Protein AF-A0A913XQV6-F1 (afdb_monomer)

Mean predicted aligned error: 22.99 Å

Organism: Exaiptasia diaphana (NCBI:txid2652724)

Radius of gyration: 39.89 Å; Cα contacts (8 Å, |Δi|>4): 855; chains: 1; bounding box: 101×116×139 Å

pLDDT: mean 71.19, std 24.66, range [22.83, 98.06]

Nearest PDB structures (foldseek):
  3syy-assembly1_A  TM=8.061E-01  e=1.390E-10  Laribacter hongkongensis HLHK9
  3slp-assembly1_B  TM=8.319E-01  e=7.737E-09  Lambdavirus lambda
  3sm4-assembly1_A  TM=7.861E-01  e=2.556E-08  Lambdavirus lambda
  3lyg-assembly1_A-2  TM=5.548E-01  e=1.009E+00  Colwellia psychrerythraea 34H

Solvent-accessible surface area (backbone atoms only — not comparable to full-atom values): 44600 Å² total; per-residue (Å²): 134,91,82,89,90,84,92,84,83,88,89,86,92,85,85,88,80,88,87,87,88,86,89,86,82,88,87,88,88,82,88,87,88,88,82,89,85,88,87,80,89,79,90,82,88,83,87,80,91,74,86,83,74,80,82,78,78,88,74,83,84,82,78,90,78,81,67,69,64,71,59,50,58,61,50,69,43,54,77,54,68,66,84,79,52,52,67,67,54,50,28,48,55,27,46,76,69,70,49,81,50,78,71,55,69,66,61,41,38,71,69,43,44,67,36,32,78,27,66,70,50,36,53,54,46,54,52,55,70,66,62,77,85,83,41,86,32,32,46,59,77,86,79,48,83,58,91,87,48,83,64,39,76,47,74,89,67,54,55,68,36,52,72,68,57,53,51,61,59,47,60,77,43,79,75,63,37,73,60,30,48,56,47,4,54,48,39,47,76,66,29,29,34,64,49,63,30,25,38,73,59,88,70,36,37,39,42,39,32,36,31,40,40,100,69,70,88,75,62,60,44,59,27,37,35,40,23,47,87,47,44,72,60,28,14,31,33,89,52,95,59,13,72,44,20,73,25,30,66,46,45,21,52,51,51,49,34,30,46,28,59,74,70,74,54,82,75,50,31,74,56,79,76,78,36,82,68,66,86,84,45,79,72,79,64,94,76,77,70,82,61,71,89,73,61,63,78,74,71,78,62,71,89,69,78,86,65,80,88,75,89,69,90,80,78,88,79,87,76,82,92,76,84,73,86,80,74,76,82,77,60,85,79,76,55,86,90,61,83,64,64,64,64,48,51,50,52,50,55,58,51,62,69,63,54,52,66,70,55,46,56,49,54,51,37,55,73,67,64,49,55,91,39,70,70,43,45,54,50,50,37,54,48,23,52,51,42,47,54,64,50,69,78,39,100,82,61,77,76,60,74,81,70,34,64,60,67,66,72,48,55,79,76,80,65,92,72,85,84,80,92,81,84,86,84,83,86,87,82,88,78,82,88,81,95,79,83,89,90,76,96,71,81,76,80,74,83,79,65,91,43,56,62,42,66,70,65,65,70,46,48,55,57,51,49,50,57,70,70,27,80,53,99,79,82,60,33,62,39,72,70,75,95,52,57,73,46,79,89,53,34,76,42,52,44,98,42,60,70,91,35,74,67,47,52,58,74,43,47,37,32,49,32,21,90,46,48,28,21,63,70,37,72,66,35,73,67,44,19,52,51,49,46,50,23,36,77,69,52,39,55,52,68,80,76,63,60,74,90,45,71,61,50,57,50,32,67,72,40,46,65,60,41,54,49,50,46,31,66,64,59,66,40,42,64,25,81,40,37,40,25,34,24,80,91,42,82,61,28,22,19,62,52,60,26,31,38,71,65,33,36,32,40,77,44,57,57,48,94,90,50,96,62,42,60,78,59,61,47,40,47,52,54,49,20,48,39,37,31,24,63,27,38,48,34,55,33,30,41,35,37,16,30,25,78,95,75,75,41,67,32,32,30,73,42,70,59,50,67,65,61,50,51,55,53,45,56,49,48,52,27,45,77,69,71,32,60,42,54,90,74,67,88,55,66,92,40,76,39,44,40,52,27,38,68,54,30,51,72,29,55,66,48,78,72,54,42,46,33,56,55,56,45,42,50,50,55,23,70,69,45,54,52,44,46,66,47,133

Foldseek 3Di:
DDDDDDDDDDDDDDDYDDDDDDDDDDDDDDDDDDDDDDDDDDDDDDDDDDDDDDDPDDDDDDDQDDDPVLVVLLVCLAQDPLVPDDLVVLLVNCVLLVHPSDDDSVVSCVVSVVLNVDVPVVVVSSVVSRDDDQAQQADDPVNDDDPPPPWALDPVLQFQAAPVLLCVSLVSDPPCSVVLLVLLVVQLVQQFWAGWTWDDDPQKIKIKTFGHDPPDDPDTWIKIFIDGNSRTRHIATPDPVRRNRRGSNNSNVSVQSNVCSPPVDGRHDDDCVSDDPCPPPPPDPPPPDDDCVPDDPVVVPPVPVPDDPPDDDDDDDDDDDDDDDDDPPPPPPPPVVDDPVVVVVVVVVVVVVVVPPLVVVLVVCVVVVVCPDPVNLVSLLVVLVVLLVVQVVDPPDPPSPVRHDCVSVCVVVDDPDDDDDDDDDDDDDDDDDDDDDPDDDDPDPDDDDQDFLADPVPLLVVQVVQQVVQPDPPQAGEGEDDQFDEDDHDHPFADPDAPPDPVLQLLPQLAAELLLLCLCLQVVHDVSNVLSLVRNLVSHRSCVVPNPPDPQVVQQVVCLVVQQVLVCVFRVFHWAAWGWGAQSRDSSYTYTFRTDTNQETEHEAEDDLPDPDFDFFDALSVLSSRLRNCSRRVHQWYKYWGAYVVVRDIWIWIHGHDVVLVVVSVLLSVLSSVVHQDEQDDPDPVDPLSVQLCVLRYRHRDDNPSSVSSNVVSRVVRVVTGTHGYDD

InterPro domains:
  IPR003034 SAP domain [PF02037] (81-113)
  IPR007527 Zinc finger, SWIM-type [PS50966] (227-258)
  IPR011335 Restriction endonuclease type II-like [SSF52980] (486-668)
  IPR011604 PD-(D/E)XK endonuclease-like domain superfamily [G3DSA:3.90.320.10] (484-683)
  IPR019080 YqaJ viral recombinase [PF09588] (503-636)
  IPR036361 SAP domain superfamily [G3DSA:1.10.720.30] (79-120)
  IPR051703 NF-kappa-B Signaling Regulator [PTHR46609] (421-636)

Secondary structure (DSSP, 8-state):
-------------------------------------------------------------------SHHHHHHHHTSS--TTTS-HHHHHHHHHHTTS---S-HHHHHHHHHHHHS-HHHHHHHHHHHH-----TTB--GGGS--TTS--B--GGGS----HHHHHHHHTT--SSHHHHHHHHHHHHHTT-EEEEEEEEETTEEEEEEEEE-SSSSS-EEEEEEEEETTEEEEEEESSTTGGGS-SHHHHHHHHHHHHHHHH----PPP-SSSS--STTS----TT----GGGS-TTGGGSTTS----------------------GGG-----TTS--HHHHHHHHHHHHTT-HHHHHHHHHHHHTT-TTSHHHHHHHHHHHHHHHHHHHT-TT-SSGGGSS-SHHHHHTTT--S-------------------------PPPP------SS--HHHHHHHHHHHHT---TTS-EEEEPP----PPP-STTEE---TTSHHHHHTTTT-EETTTHHHHTTTT-HHHHHHHHHHHHHT--HHHHS----HHHHHHHHHHHHHHHHHHHHH----EEP-EEE-TT-TTEEE--SEE-SS-EEEE-PPPTT-SS--SS--HHHHHHHHHHHHHH--SEEEEEEEEGGGTEEEEEEEE--HHHHHHHHHHHHHHHTTPPBPS-----SSHHHHHHHHHHBTS---TTTTHHHHHHHHHHTTT--EEEEE-

Structure (mmCIF, N/CA/C/O backbone):
data_AF-A0A913XQV6-F1
#
_entry.id   AF-A0A913XQV6-F1
#
loop_
_atom_site.group_PDB
_atom_site.id
_atom_site.type_symbol
_atom_site.label_atom_id
_atom_site.label_alt_id
_atom_site.label_comp_id
_atom_site.label_asym_id
_atom_site.label_entity_id
_atom_site.label_seq_id
_atom_site.pdbx_PDB_ins_code
_atom_site.Cartn_x
_atom_site.Cartn_y
_atom_site.Cartn_z
_atom_site.occupancy
_atom_site.B_iso_or_equiv
_atom_site.auth_seq_id
_atom_site.auth_comp_id
_atom_site.auth_asym_id
_atom_site.auth_atom_id
_atom_site.pdbx_PDB_model_num
ATOM 1 N N . MET A 1 1 ? -14.347 -70.671 16.940 1.00 35.56 1 MET A N 1
ATOM 2 C CA . MET A 1 1 ? -13.078 -70.341 17.636 1.00 35.56 1 MET A CA 1
ATOM 3 C C . MET A 1 1 ? -13.339 -69.244 18.669 1.00 35.56 1 MET A C 1
ATOM 5 O O . MET A 1 1 ? -14.463 -68.761 18.719 1.00 35.56 1 MET A O 1
ATOM 9 N N . LEU A 1 2 ? -12.367 -68.962 19.543 1.00 31.34 2 LEU A N 1
ATOM 10 C CA . LEU A 1 2 ? -12.550 -68.313 20.856 1.00 31.34 2 LEU A CA 1
ATOM 11 C C . LEU A 1 2 ? -12.875 -66.803 20.840 1.00 31.34 2 LEU A C 1
ATOM 13 O O . LEU A 1 2 ? -12.833 -66.143 19.805 1.00 31.34 2 LEU A O 1
ATOM 17 N N . SER A 1 3 ? -13.206 -66.281 22.027 1.00 25.75 3 SER A N 1
ATOM 18 C CA . SER A 1 3 ? -13.799 -64.960 22.278 1.00 25.75 3 SER A CA 1
ATOM 19 C C . SER A 1 3 ? -13.331 -64.325 23.604 1.00 25.75 3 SER A C 1
ATOM 21 O O . SER A 1 3 ? -13.012 -65.058 24.535 1.00 25.75 3 SER A O 1
ATOM 23 N N . LEU A 1 4 ? -13.491 -62.994 23.723 1.00 30.12 4 LEU A N 1
ATOM 24 C CA . LEU A 1 4 ? -13.492 -62.163 24.957 1.00 30.12 4 LEU A CA 1
ATOM 25 C C . LEU A 1 4 ? -12.125 -61.776 25.618 1.00 30.12 4 LEU A C 1
ATOM 27 O O . LEU A 1 4 ? -11.094 -62.316 25.225 1.00 30.12 4 LEU A O 1
ATOM 31 N N . PRO A 1 5 ? -12.085 -60.742 26.514 1.00 50.31 5 PRO A N 1
ATOM 32 C CA . PRO A 1 5 ? -10.894 -59.890 26.736 1.00 50.31 5 PRO A CA 1
ATOM 33 C C . PRO A 1 5 ? -10.510 -59.609 28.223 1.00 50.31 5 PRO A C 1
ATOM 35 O O . PRO A 1 5 ? -11.161 -60.078 29.149 1.00 50.31 5 PRO A O 1
ATOM 38 N N . PHE A 1 6 ? -9.531 -58.714 28.454 1.00 28.45 6 PHE A N 1
ATOM 39 C CA . PHE A 1 6 ? -9.345 -57.908 29.688 1.00 28.45 6 PHE A CA 1
ATOM 40 C C . PHE A 1 6 ? -8.980 -56.454 29.295 1.00 28.45 6 PHE A C 1
ATOM 42 O O . PHE A 1 6 ? -8.258 -56.287 28.318 1.00 28.45 6 PHE A O 1
ATOM 49 N N . HIS A 1 7 ? -9.406 -55.331 29.899 1.00 31.98 7 HIS A N 1
ATOM 50 C CA . HIS A 1 7 ? -10.213 -54.980 31.092 1.00 31.98 7 HIS A CA 1
ATOM 51 C C . HIS A 1 7 ? -9.504 -54.821 32.467 1.00 31.98 7 HIS A C 1
ATOM 53 O O . HIS A 1 7 ? -9.534 -55.729 33.295 1.00 31.98 7 HIS A O 1
ATOM 59 N N . LYS A 1 8 ? -8.970 -53.611 32.736 1.00 29.83 8 LYS A N 1
ATOM 60 C CA . LYS A 1 8 ? -8.550 -53.021 34.042 1.00 29.83 8 LYS A CA 1
ATOM 61 C C . LYS A 1 8 ? -8.489 -51.474 33.918 1.00 29.83 8 LYS A C 1
ATOM 63 O O . LYS A 1 8 ? -8.316 -51.003 32.799 1.00 29.83 8 LYS A O 1
ATOM 68 N N . SER A 1 9 ? -8.481 -50.620 34.956 1.00 29.14 9 SER A N 1
ATOM 69 C CA . SER A 1 9 ? -9.237 -50.543 36.236 1.00 29.14 9 SER A CA 1
ATOM 70 C C . SER A 1 9 ? -8.829 -49.263 37.016 1.00 29.14 9 SER A C 1
ATOM 72 O O . SER A 1 9 ? -7.633 -49.016 37.155 1.00 29.14 9 SER A O 1
ATOM 74 N N . LEU A 1 10 ? -9.773 -48.483 37.572 1.00 30.53 10 LEU A N 1
ATOM 75 C CA . LEU A 1 10 ? -9.494 -47.412 38.565 1.00 30.53 10 LEU A CA 1
ATOM 76 C C . LEU A 1 10 ? -9.260 -47.990 39.977 1.00 30.53 10 LEU A C 1
ATOM 78 O O . LEU A 1 10 ? -9.697 -49.109 40.251 1.00 30.53 10 LEU A O 1
ATOM 82 N N . PRO A 1 11 ? -8.677 -47.199 40.899 1.00 33.75 11 PRO A N 1
ATOM 83 C CA . PRO A 1 11 ? -9.270 -47.121 42.241 1.00 33.75 11 PRO A CA 1
ATOM 84 C C . PRO A 1 11 ? -9.371 -45.694 42.826 1.00 33.75 11 PRO A C 1
ATOM 86 O O . PRO A 1 11 ? -8.585 -44.800 42.520 1.00 33.75 11 PRO A O 1
ATOM 89 N N . THR A 1 12 ? -10.325 -45.516 43.743 1.00 31.31 12 THR A N 1
ATOM 90 C CA . THR A 1 12 ? -10.515 -44.347 44.627 1.00 31.31 12 THR A CA 1
ATOM 91 C C . THR A 1 12 ? -10.462 -44.804 46.087 1.00 31.31 12 THR A C 1
ATOM 93 O O . THR A 1 12 ? -11.075 -45.830 46.373 1.00 31.31 12 THR A O 1
ATOM 96 N N . PHE A 1 13 ? -9.837 -44.066 47.021 1.00 24.41 13 PHE A N 1
ATOM 97 C CA . PHE A 1 13 ? -9.890 -44.420 48.456 1.00 24.41 13 PHE A CA 1
ATOM 98 C C . PHE A 1 13 ? -9.770 -43.235 49.443 1.00 24.41 13 PHE A C 1
ATOM 100 O O . PHE A 1 13 ? -8.954 -42.341 49.238 1.00 24.41 13 PHE A O 1
ATOM 107 N N . ILE A 1 14 ? -10.608 -43.264 50.495 1.00 29.20 14 ILE A N 1
ATOM 108 C CA . ILE A 1 14 ? -10.882 -42.300 51.600 1.00 29.20 14 ILE A CA 1
ATOM 109 C C . ILE A 1 14 ? -11.641 -43.115 52.702 1.00 29.20 14 ILE A C 1
ATOM 111 O O . ILE A 1 14 ? -12.317 -44.056 52.275 1.00 29.20 14 ILE A O 1
ATOM 115 N N . PRO A 1 15 ? -11.660 -42.826 54.040 1.00 41.12 15 PRO A N 1
ATOM 116 C CA . PRO A 1 15 ? -11.031 -41.763 54.864 1.00 41.12 15 PRO A CA 1
ATOM 117 C C . PRO A 1 15 ? -10.193 -42.267 56.087 1.00 41.12 15 PRO A C 1
ATOM 119 O O . PRO A 1 15 ? -10.144 -43.457 56.371 1.00 41.12 15 PRO A O 1
ATOM 122 N N . GLY A 1 16 ? -9.681 -41.328 56.908 1.00 24.95 16 GLY A N 1
ATOM 123 C CA . GLY A 1 16 ? -9.350 -41.527 58.343 1.00 24.95 16 GLY A CA 1
ATOM 124 C C . GLY A 1 16 ? -7.881 -41.867 58.665 1.00 24.95 16 GLY A C 1
ATOM 125 O O . GLY A 1 16 ? -7.182 -42.403 57.817 1.00 24.95 16 GLY A O 1
ATOM 126 N N . GLY A 1 17 ? -7.336 -41.565 59.855 1.00 24.47 17 GLY A N 1
ATOM 127 C CA . GLY A 1 17 ? -7.876 -40.848 61.028 1.00 24.47 17 GLY A CA 1
ATOM 128 C C . GLY A 1 17 ? -6.817 -40.694 62.150 1.00 24.47 17 GLY A C 1
ATOM 129 O O . GLY A 1 17 ? -5.729 -41.244 62.023 1.00 24.47 17 GLY A O 1
ATOM 130 N N . SER A 1 18 ? -7.149 -39.994 63.251 1.00 27.77 18 SER A N 1
ATOM 131 C CA . SER A 1 18 ? -6.262 -39.592 64.385 1.00 27.77 18 SER A CA 1
ATOM 132 C C . SER A 1 18 ? -5.118 -38.604 64.040 1.00 27.77 18 SER A C 1
ATOM 134 O O . SER A 1 18 ? -4.680 -38.541 62.899 1.00 27.77 18 SER A O 1
ATOM 136 N N . GLY A 1 19 ? -4.605 -37.757 64.947 1.00 25.14 19 GLY A N 1
ATOM 137 C CA . GLY A 1 19 ? -5.116 -37.340 66.266 1.00 25.14 19 GLY A CA 1
ATOM 138 C C . GLY A 1 19 ? -4.048 -37.292 67.372 1.00 25.14 19 GLY A C 1
ATOM 139 O O . GLY A 1 19 ? -3.582 -38.347 67.771 1.00 25.14 19 GLY A O 1
ATOM 140 N N . TYR A 1 20 ? -3.725 -36.099 67.898 1.00 27.86 20 TYR A N 1
ATOM 141 C CA . TYR A 1 20 ? -3.084 -35.874 69.212 1.00 27.86 20 TYR A CA 1
ATOM 142 C C . TYR A 1 20 ? -3.372 -34.448 69.733 1.00 27.86 20 TYR A C 1
ATOM 144 O O . TYR A 1 20 ? -3.804 -33.582 68.970 1.00 27.86 20 TYR A O 1
ATOM 152 N N . GLU A 1 21 ? -3.198 -34.226 71.040 1.00 28.12 21 GLU A N 1
ATOM 153 C CA . GLU A 1 21 ? -3.747 -33.084 71.797 1.00 28.12 21 GLU A CA 1
ATOM 154 C C . GLU A 1 21 ? -2.711 -32.024 72.251 1.00 28.12 21 GLU A C 1
ATOM 156 O O . GLU A 1 21 ? -1.515 -32.145 72.000 1.00 28.12 21 GLU A O 1
ATOM 161 N N . THR A 1 22 ? -3.211 -31.039 73.025 1.00 30.03 22 THR A N 1
ATOM 162 C CA . THR A 1 22 ? -2.571 -29.919 73.767 1.00 30.03 22 THR A CA 1
ATOM 163 C C . THR A 1 22 ? -2.576 -28.543 73.068 1.00 30.03 22 THR A C 1
ATOM 165 O O . THR A 1 22 ? -2.190 -28.412 71.915 1.00 30.03 22 THR A O 1
ATOM 168 N N . GLY A 1 23 ? -2.998 -27.428 73.688 1.00 26.17 23 GLY A N 1
ATOM 169 C CA . GLY A 1 23 ? -3.925 -27.259 74.821 1.00 26.17 23 GLY A CA 1
ATOM 170 C C . GLY A 1 23 ? -3.484 -26.254 75.896 1.00 26.17 23 GLY A C 1
ATOM 171 O O . GLY A 1 23 ? -2.587 -26.572 76.665 1.00 26.17 23 GLY A O 1
ATOM 172 N N . GLN A 1 24 ? -4.176 -25.102 76.023 1.00 27.59 24 GLN A N 1
ATOM 173 C CA . GLN A 1 24 ? -4.467 -24.431 77.314 1.00 27.59 24 GLN A CA 1
ATOM 174 C C . GLN A 1 24 ? -5.389 -23.180 77.221 1.00 27.59 24 GLN A C 1
ATOM 176 O O . GLN A 1 24 ? -5.194 -22.294 76.400 1.00 27.59 24 GLN A O 1
ATOM 181 N N . LYS A 1 25 ? -6.326 -23.101 78.184 1.00 26.80 25 LYS A N 1
ATOM 182 C CA . LYS A 1 25 ? -6.845 -21.910 78.912 1.00 26.80 25 LYS A CA 1
ATOM 183 C C . LYS A 1 25 ? -7.497 -20.718 78.168 1.00 26.80 25 LYS A C 1
ATOM 185 O O . LYS A 1 25 ? -6.872 -19.713 77.858 1.00 26.80 25 LYS A O 1
ATOM 190 N N . PHE A 1 26 ? -8.833 -20.764 78.141 1.00 24.89 26 PHE A N 1
ATOM 191 C CA . PHE A 1 26 ? -9.749 -19.815 78.819 1.00 24.89 26 PHE A CA 1
ATOM 192 C C . PHE A 1 26 ? -9.291 -18.376 79.167 1.00 24.89 26 PHE A C 1
ATOM 194 O O . PHE A 1 26 ? -8.418 -18.186 80.014 1.00 24.89 26 PHE A O 1
ATOM 201 N N . LYS A 1 27 ? -10.163 -17.404 78.841 1.00 26.12 27 LYS A N 1
ATOM 202 C CA . LYS A 1 27 ? -10.923 -16.652 79.873 1.00 26.12 27 LYS A CA 1
ATOM 203 C C . LYS A 1 27 ? -12.254 -16.095 79.334 1.00 26.12 27 LYS A C 1
ATOM 205 O O . LYS A 1 27 ? -12.390 -15.848 78.141 1.00 26.12 27 LYS A O 1
ATOM 210 N N . MET A 1 28 ? -13.247 -15.941 80.216 1.00 25.39 28 MET A N 1
ATOM 211 C CA . MET A 1 28 ? -14.606 -15.459 79.899 1.00 25.39 28 MET A CA 1
ATOM 212 C C . MET A 1 28 ? -14.794 -13.976 80.255 1.00 25.39 28 MET A C 1
ATOM 214 O O . MET A 1 28 ? -14.241 -13.546 81.263 1.00 25.39 28 MET A O 1
ATOM 218 N N . ALA A 1 29 ? -15.688 -13.266 79.549 1.00 26.41 29 ALA A N 1
ATOM 219 C CA . ALA A 1 29 ? -16.607 -12.256 80.114 1.00 26.41 29 ALA A CA 1
ATOM 220 C C . ALA A 1 29 ? -17.617 -11.744 79.051 1.00 26.41 29 ALA A C 1
ATOM 222 O O . ALA A 1 29 ? -17.292 -11.710 77.871 1.00 26.41 29 ALA A O 1
ATOM 223 N N . SER A 1 30 ? -18.790 -11.196 79.400 1.00 26.33 30 SER A N 1
ATOM 224 C CA . SER A 1 30 ? -19.964 -11.881 79.985 1.00 26.33 30 SER A CA 1
ATOM 225 C C . SER A 1 30 ? -21.211 -10.975 79.934 1.00 26.33 30 SER A C 1
ATOM 227 O O . SER A 1 30 ? -21.085 -9.782 80.194 1.00 26.33 30 SER A O 1
ATOM 229 N N . LYS A 1 31 ? -22.412 -11.565 79.764 1.00 27.83 31 LYS A N 1
ATOM 230 C CA . LYS A 1 31 ? -23.746 -10.927 79.956 1.00 27.83 31 LYS A CA 1
ATOM 231 C C . LYS A 1 31 ? -24.045 -9.787 78.936 1.00 27.83 31 LYS A C 1
ATOM 233 O O . LYS A 1 31 ? -23.157 -9.312 78.249 1.00 27.83 31 LYS A O 1
ATOM 238 N N . LYS A 1 32 ? -25.292 -9.351 78.701 1.00 27.11 32 LYS A N 1
ATOM 239 C CA . LYS A 1 32 ? -26.547 -9.457 79.477 1.00 27.11 32 LYS A CA 1
ATOM 240 C C . LYS A 1 32 ? -27.759 -9.546 78.522 1.00 27.11 32 LYS A C 1
ATOM 242 O O . LYS A 1 32 ? -27.762 -8.892 77.487 1.00 27.11 32 LYS A O 1
ATOM 247 N N . VAL A 1 33 ? -28.797 -10.305 78.887 1.00 27.28 33 VAL A N 1
ATOM 248 C CA . VAL A 1 33 ? -30.078 -10.413 78.148 1.00 27.28 33 VAL A CA 1
ATOM 249 C C . VAL A 1 33 ? -31.193 -9.710 78.930 1.00 27.28 33 VAL A C 1
ATOM 251 O O . VAL A 1 33 ? -31.221 -9.822 80.155 1.00 27.28 33 VAL A O 1
ATOM 254 N N . LYS A 1 34 ? -32.150 -9.071 78.239 1.00 26.83 34 LYS A N 1
ATOM 255 C CA . LYS A 1 34 ? -33.545 -8.900 78.699 1.00 26.83 34 LYS A CA 1
ATOM 256 C C . LYS A 1 34 ? -34.525 -9.002 77.511 1.00 26.83 34 LYS A C 1
ATOM 258 O O . LYS A 1 34 ? -34.144 -8.757 76.371 1.00 26.83 34 LYS A O 1
ATOM 263 N N . LYS A 1 35 ? -35.760 -9.425 77.804 1.00 26.38 35 LYS A N 1
ATOM 264 C CA . LYS A 1 35 ? -36.915 -9.667 76.903 1.00 26.38 35 LYS A CA 1
ATOM 265 C C . LYS A 1 35 ? -38.091 -8.742 77.309 1.00 26.38 35 LYS A C 1
ATOM 267 O O . LYS A 1 35 ? -37.947 -8.025 78.295 1.00 26.38 35 LYS A O 1
ATOM 272 N N . VAL A 1 36 ? -39.261 -8.929 76.664 1.00 27.48 36 VAL A N 1
ATOM 273 C CA . VAL A 1 36 ? -40.626 -8.493 77.090 1.00 27.48 36 VAL A CA 1
ATOM 274 C C . VAL A 1 36 ? -40.932 -7.016 76.737 1.00 27.48 36 VAL A C 1
ATOM 276 O O . VAL A 1 36 ? -40.051 -6.183 76.905 1.00 27.48 36 VAL A O 1
ATOM 279 N N . ALA A 1 37 ? -42.097 -6.598 76.204 1.00 26.84 37 ALA A N 1
ATOM 280 C CA . ALA A 1 37 ? -43.366 -7.260 75.805 1.00 26.84 37 ALA A CA 1
ATOM 281 C C . ALA A 1 37 ? -43.991 -6.594 74.536 1.00 26.84 37 ALA A C 1
ATOM 283 O O . ALA A 1 37 ? -43.522 -5.529 74.133 1.00 26.84 37 ALA A O 1
ATOM 284 N N . PRO A 1 38 ? -45.036 -7.186 73.910 1.00 35.84 38 PRO A N 1
ATOM 285 C CA . PRO A 1 38 ? -45.795 -6.600 72.792 1.00 35.84 38 PRO A CA 1
ATOM 286 C C . PRO A 1 38 ? -47.070 -5.839 73.230 1.00 35.84 38 PRO A C 1
ATOM 288 O O . PRO A 1 38 ? -47.544 -6.008 74.351 1.00 35.84 38 PRO A O 1
ATOM 291 N N . THR A 1 39 ? -47.685 -5.084 72.309 1.00 27.73 39 THR A N 1
ATOM 292 C CA . THR A 1 39 ? -49.042 -4.503 72.437 1.00 27.73 39 THR A CA 1
ATOM 293 C C . THR A 1 39 ? -49.856 -4.640 71.135 1.00 27.73 39 THR A C 1
ATOM 295 O O . THR A 1 39 ? -49.307 -4.934 70.073 1.00 27.73 39 THR A O 1
ATOM 298 N N . HIS A 1 40 ? -51.184 -4.502 71.237 1.00 25.56 40 HIS A N 1
ATOM 299 C CA . HIS A 1 40 ? -52.191 -4.910 70.241 1.00 25.56 40 HIS A CA 1
ATOM 300 C C . HIS A 1 40 ? -52.869 -3.738 69.500 1.00 25.56 40 HIS A C 1
ATOM 302 O O . HIS A 1 40 ? -53.074 -2.690 70.100 1.00 25.56 40 HIS A O 1
ATOM 308 N N . CYS A 1 41 ? -53.381 -4.025 68.288 1.00 22.83 41 CYS A N 1
ATOM 309 C CA . CYS A 1 41 ? -54.489 -3.335 67.583 1.00 22.83 41 CYS A CA 1
ATOM 310 C C . CYS A 1 41 ? -54.292 -1.825 67.246 1.00 22.83 41 CYS A C 1
ATOM 312 O O . CYS A 1 41 ? -53.374 -1.181 67.729 1.00 22.83 41 CYS A O 1
ATOM 314 N N . ALA A 1 42 ? -55.059 -1.188 66.351 1.00 25.17 42 ALA A N 1
ATOM 315 C CA . ALA A 1 42 ? -56.320 -1.562 65.698 1.00 25.17 42 ALA A CA 1
ATOM 316 C C . ALA A 1 42 ? -56.406 -1.051 64.237 1.00 25.17 42 ALA A C 1
ATOM 318 O O . ALA A 1 42 ? -55.537 -0.318 63.766 1.00 25.17 42 ALA A O 1
ATOM 319 N N . ASN A 1 43 ? -57.486 -1.407 63.532 1.00 26.00 43 ASN A N 1
ATOM 320 C CA . ASN A 1 43 ? -57.838 -0.816 62.235 1.00 26.00 43 ASN A CA 1
ATOM 321 C C . ASN A 1 43 ? -58.347 0.626 62.391 1.00 26.00 43 ASN A C 1
ATOM 323 O O . ASN A 1 43 ? -59.095 0.919 63.321 1.00 26.00 43 ASN A O 1
ATOM 327 N N . SER A 1 44 ? -58.103 1.471 61.388 1.00 26.38 44 SER A N 1
ATOM 328 C CA . SER A 1 44 ? -59.026 2.559 61.053 1.00 26.38 44 SER A CA 1
ATOM 329 C C . SER A 1 44 ? -59.120 2.744 59.537 1.00 26.38 44 SER A C 1
ATOM 331 O O . SER A 1 44 ? -58.124 2.745 58.813 1.00 26.38 44 SER A O 1
ATOM 333 N N . ILE A 1 45 ? -60.354 2.855 59.048 1.00 25.34 45 ILE A N 1
ATOM 334 C CA . ILE A 1 45 ? -60.673 3.217 57.667 1.00 25.34 45 ILE A CA 1
ATOM 335 C C . ILE A 1 45 ? -60.920 4.721 57.656 1.00 25.34 45 ILE A C 1
ATOM 337 O O . ILE A 1 45 ? -61.693 5.209 58.476 1.00 25.34 45 ILE A O 1
ATOM 341 N N . CYS A 1 46 ? -60.355 5.453 56.694 1.00 23.95 46 CYS A N 1
ATOM 342 C CA . CYS A 1 46 ? -60.980 6.706 56.283 1.00 23.95 46 CYS A CA 1
ATOM 343 C C . CYS A 1 46 ? -60.699 7.053 54.820 1.00 23.95 46 CYS A C 1
ATOM 345 O O . CYS A 1 46 ? -59.587 6.907 54.312 1.00 23.95 46 CYS A O 1
ATOM 347 N N . THR A 1 47 ? -61.741 7.514 54.140 1.00 25.14 47 THR A N 1
ATOM 348 C CA . THR A 1 47 ? -61.712 8.014 52.766 1.00 25.14 47 THR A CA 1
ATOM 349 C C . THR A 1 47 ? -61.189 9.446 52.716 1.00 25.14 47 THR A C 1
ATOM 351 O O . THR A 1 47 ? -61.574 10.247 53.563 1.00 25.14 47 THR A O 1
ATOM 354 N N . ASN A 1 48 ? -60.490 9.830 51.640 1.00 24.06 48 ASN A N 1
ATOM 355 C CA . ASN A 1 48 ? -61.028 10.912 50.804 1.00 24.06 48 ASN A CA 1
ATOM 356 C C . ASN A 1 48 ? -60.365 11.078 49.430 1.00 24.06 48 ASN A C 1
ATOM 358 O O . ASN A 1 48 ? -59.227 10.676 49.185 1.00 24.06 48 ASN A O 1
ATOM 362 N N . SER A 1 49 ? -61.117 11.706 48.526 1.00 27.00 49 SER A N 1
ATOM 363 C CA . SER A 1 49 ? -60.680 12.100 47.187 1.00 27.00 49 SER A CA 1
ATOM 364 C C . SER A 1 49 ? -59.623 13.210 47.218 1.00 27.00 49 SER A C 1
ATOM 366 O O . SER A 1 49 ? -59.804 14.218 47.898 1.00 27.00 49 SER A O 1
ATOM 368 N N . GLY A 1 50 ? -58.572 13.093 46.399 1.00 23.88 50 GLY A N 1
ATOM 369 C CA . GLY A 1 50 ? -57.574 14.151 46.216 1.00 23.88 50 GLY A CA 1
ATOM 370 C C . GLY A 1 50 ? -56.992 14.161 44.803 1.00 23.88 50 GLY A C 1
ATOM 371 O O . GLY A 1 50 ? -56.282 13.238 44.410 1.00 23.88 50 GLY A O 1
ATOM 372 N N . GLN A 1 51 ? -57.266 15.218 44.030 1.00 26.81 51 GLN A N 1
ATOM 373 C CA . GLN A 1 51 ? -56.714 15.394 42.681 1.00 26.81 51 GLN A CA 1
ATOM 374 C C . GLN A 1 51 ? -55.177 15.460 42.729 1.00 26.81 51 GLN A C 1
ATOM 376 O O . GLN A 1 51 ? -54.602 16.383 43.314 1.00 26.81 51 GLN A O 1
ATOM 381 N N . SER A 1 52 ? -54.487 14.512 42.087 1.00 23.72 52 SER A N 1
ATOM 382 C CA . SER A 1 52 ? -53.022 14.435 42.123 1.00 23.72 52 SER A CA 1
ATOM 383 C C . SER A 1 52 ? -52.364 15.544 41.285 1.00 23.72 52 SER A C 1
ATOM 385 O O . SER A 1 52 ? -52.031 15.349 40.112 1.00 23.72 52 SER A O 1
ATOM 387 N N . LYS A 1 53 ? -52.154 16.718 41.895 1.00 25.55 53 LYS A N 1
ATOM 388 C CA . LYS A 1 53 ? -51.382 17.830 41.315 1.00 25.55 53 LYS A CA 1
ATOM 389 C C . LYS A 1 53 ? -50.004 17.335 40.858 1.00 25.55 53 LYS A C 1
ATOM 391 O O . LYS A 1 53 ? -49.277 16.704 41.621 1.00 25.55 53 LYS A O 1
ATOM 396 N N . ILE A 1 54 ? -49.640 17.643 39.611 1.00 24.88 54 ILE A N 1
ATOM 397 C CA . ILE A 1 54 ? -48.394 17.190 38.973 1.00 24.88 54 ILE A CA 1
ATOM 398 C C . ILE A 1 54 ? -47.172 17.695 39.771 1.00 24.88 54 ILE A C 1
ATOM 400 O O . ILE A 1 54 ? -46.966 18.912 39.838 1.00 24.88 54 ILE A O 1
ATOM 404 N N . PRO A 1 55 ? -46.310 16.813 40.318 1.00 26.14 55 PRO A N 1
ATOM 405 C CA . PRO A 1 55 ? -45.108 17.246 41.023 1.00 26.14 55 PRO A CA 1
ATOM 406 C C . PRO A 1 55 ? -44.101 17.892 40.063 1.00 26.14 55 PRO A C 1
ATOM 408 O O . PRO A 1 55 ? -43.534 17.238 39.182 1.00 26.14 55 PRO A O 1
ATOM 411 N N . LYS A 1 56 ? -43.849 19.193 40.244 1.00 27.64 56 LYS A N 1
ATOM 412 C CA . LYS A 1 56 ? -42.792 19.914 39.523 1.00 27.64 56 LYS A CA 1
ATOM 413 C C . LYS A 1 56 ? -41.410 19.375 39.930 1.00 27.64 56 LYS A C 1
ATOM 415 O O . LYS A 1 56 ? -41.150 19.118 41.100 1.00 27.64 56 LYS A O 1
ATOM 420 N N . SER A 1 57 ? -40.503 19.272 38.954 1.00 27.56 57 SER A N 1
ATOM 421 C CA . SER A 1 57 ? -39.046 19.100 39.132 1.00 27.56 57 SER A CA 1
ATOM 422 C C . SER A 1 57 ? -38.575 18.026 40.136 1.00 27.56 57 SER A C 1
ATOM 424 O O . SER A 1 57 ? -38.173 18.336 41.257 1.00 27.56 57 SER A O 1
ATOM 426 N N . PHE A 1 58 ? -38.469 16.769 39.688 1.00 31.69 58 PHE A N 1
ATOM 427 C CA . PHE A 1 58 ? -37.711 15.738 40.413 1.00 31.69 58 PHE A CA 1
ATOM 428 C C . PHE A 1 58 ? -36.229 16.133 40.575 1.00 31.69 58 PHE A C 1
ATOM 430 O O . PHE A 1 58 ? -35.438 16.028 39.631 1.00 31.69 58 PHE A O 1
ATOM 437 N N . LYS A 1 59 ? -35.849 16.550 41.789 1.00 27.88 59 LYS A N 1
ATOM 438 C CA . LYS A 1 59 ? -34.449 16.713 42.207 1.00 27.88 59 LYS A CA 1
ATOM 439 C C . LYS A 1 59 ? -33.755 15.345 42.270 1.00 27.88 59 LYS A C 1
ATOM 441 O O . LYS A 1 59 ? -34.338 14.360 42.725 1.00 27.88 59 LYS A O 1
ATOM 446 N N . THR A 1 60 ? -32.495 15.285 41.848 1.00 29.05 60 THR A N 1
ATOM 447 C CA . THR A 1 60 ? -31.588 14.180 42.188 1.00 29.05 60 THR A CA 1
ATOM 448 C C . THR A 1 60 ? -31.205 14.293 43.659 1.00 29.05 60 THR A C 1
ATOM 450 O O . THR A 1 60 ? -30.635 15.299 44.067 1.00 29.05 60 THR A O 1
ATOM 453 N N . THR A 1 61 ? -31.530 13.277 44.454 1.00 28.77 61 THR A N 1
ATOM 454 C CA . THR A 1 61 ? -31.206 13.214 45.884 1.00 28.77 61 THR A CA 1
ATOM 455 C C . THR A 1 61 ? -29.738 12.842 46.084 1.00 28.77 61 THR A C 1
ATOM 457 O O . THR A 1 61 ? -29.381 11.666 45.998 1.00 28.77 61 THR A O 1
ATOM 460 N N . GLU A 1 62 ? -28.886 13.829 46.350 1.00 32.16 62 GLU A N 1
ATOM 461 C CA . GLU A 1 62 ? -27.503 13.592 46.770 1.00 32.16 62 GLU A CA 1
ATOM 462 C C . GLU A 1 62 ? -27.471 13.107 48.230 1.00 32.16 62 GLU A C 1
ATOM 464 O O . GLU A 1 62 ? -27.912 13.815 49.133 1.00 32.16 62 GLU A O 1
ATOM 469 N N . LYS A 1 63 ? -26.923 11.910 48.482 1.00 33.94 63 LYS A N 1
ATOM 470 C CA . LYS A 1 63 ? -26.480 11.498 49.825 1.00 33.94 63 LYS A CA 1
ATOM 471 C C . LYS A 1 63 ? -24.969 11.702 49.921 1.00 33.94 63 LYS A C 1
ATOM 473 O O . LYS A 1 63 ? -24.202 10.937 49.342 1.00 33.94 63 LYS A O 1
ATOM 478 N N . HIS A 1 64 ? -24.536 12.725 50.652 1.00 34.88 64 HIS A N 1
ATOM 479 C CA . HIS A 1 64 ? -23.121 12.943 50.952 1.00 34.88 64 HIS A CA 1
ATOM 480 C C . HIS A 1 64 ? -22.692 12.116 52.172 1.00 34.88 64 HIS A C 1
ATOM 482 O O . HIS A 1 64 ? -22.753 12.587 53.303 1.00 34.88 64 HIS A O 1
ATOM 488 N N . LEU A 1 65 ? -22.217 10.892 51.935 1.00 34.50 65 LEU A N 1
ATOM 489 C CA . LEU A 1 65 ? -21.397 10.165 52.907 1.00 34.50 65 LEU A CA 1
ATOM 490 C C . LEU A 1 65 ? -19.921 10.480 52.648 1.00 34.50 65 LEU A C 1
ATOM 492 O O . LEU A 1 65 ? -19.434 10.372 51.521 1.00 34.50 65 LEU A O 1
ATOM 496 N N . LEU A 1 66 ? -19.216 10.916 53.690 1.00 36.09 66 LEU A N 1
ATOM 497 C CA . LEU A 1 66 ? -17.821 11.333 53.607 1.00 36.09 66 LEU A CA 1
ATOM 498 C C . LEU A 1 66 ? -16.912 10.188 54.066 1.00 36.09 66 LEU A C 1
ATOM 500 O O . LEU A 1 66 ? -16.744 9.988 55.267 1.00 36.09 66 LEU A O 1
ATOM 504 N N . ASN A 1 67 ? -16.306 9.459 53.125 1.00 49.44 67 ASN A N 1
ATOM 505 C CA . ASN A 1 67 ? -15.295 8.470 53.498 1.00 49.44 67 ASN A CA 1
ATOM 506 C C . ASN A 1 67 ? -14.081 9.161 54.158 1.00 49.44 67 ASN A C 1
ATOM 508 O O . ASN A 1 67 ? -13.672 10.236 53.705 1.00 49.44 67 ASN A O 1
ATOM 512 N N . LYS A 1 68 ? -13.530 8.565 55.225 1.00 50.69 68 LYS A N 1
ATOM 513 C CA . LYS A 1 68 ? -12.475 9.179 56.056 1.00 50.69 68 LYS A CA 1
ATOM 514 C C . LYS A 1 68 ? -11.177 9.386 55.266 1.00 50.69 68 LYS A C 1
ATOM 516 O O . LYS A 1 68 ? -10.561 10.444 55.376 1.00 50.69 68 LYS A O 1
ATOM 521 N N . ASP A 1 69 ? -10.835 8.438 54.401 1.00 55.72 69 ASP A N 1
ATOM 522 C CA . ASP A 1 69 ? -9.577 8.404 53.637 1.00 55.72 69 ASP A CA 1
ATOM 523 C C . ASP A 1 69 ? -9.419 9.632 52.719 1.00 55.72 69 ASP A C 1
ATOM 525 O O . ASP A 1 69 ? -8.359 10.253 52.666 1.00 55.72 69 ASP A O 1
ATOM 529 N N . LEU A 1 70 ? -10.528 10.094 52.121 1.00 54.56 70 LEU A N 1
ATOM 530 C CA . LEU A 1 70 ? -10.604 11.296 51.271 1.00 54.56 70 LEU A CA 1
ATOM 531 C C . LEU A 1 70 ? -10.337 12.622 52.015 1.00 54.56 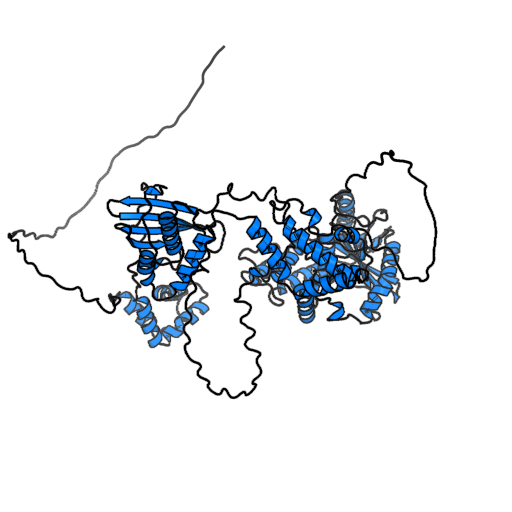70 LEU A C 1
ATOM 533 O O . LEU A 1 70 ? -10.326 13.678 51.378 1.00 54.56 70 LEU A O 1
ATOM 537 N N . LYS A 1 71 ? -10.182 12.610 53.348 1.00 56.94 71 LYS A N 1
ATOM 538 C CA . LYS A 1 71 ? -9.653 13.744 54.133 1.00 56.94 71 LYS A CA 1
ATOM 539 C C . LYS A 1 71 ? -8.145 13.634 54.383 1.00 56.94 71 LYS A C 1
ATOM 541 O O . LYS A 1 71 ? -7.518 14.674 54.553 1.00 56.94 71 LYS A O 1
ATOM 546 N N . LYS A 1 72 ? -7.580 12.421 54.402 1.00 60.09 72 LYS A N 1
ATOM 547 C CA . LYS A 1 72 ? -6.138 12.180 54.558 1.00 60.09 72 LYS A CA 1
ATOM 548 C C . LYS A 1 72 ? -5.411 12.489 53.245 1.00 60.09 72 LYS A C 1
ATOM 550 O O . LYS A 1 72 ? -4.633 13.431 53.202 1.00 60.09 72 LYS A O 1
ATOM 555 N N . GLN A 1 73 ? -5.860 11.877 52.145 1.00 60.03 73 GLN A N 1
ATOM 556 C CA . GLN A 1 73 ? -5.384 12.117 50.769 1.00 60.03 73 GLN A CA 1
ATOM 557 C C . GLN A 1 73 ? -5.377 13.609 50.370 1.00 60.03 73 GLN A C 1
ATOM 559 O O . GLN A 1 73 ? -4.553 14.057 49.580 1.00 60.03 73 GLN A O 1
ATOM 564 N N . ALA A 1 74 ? -6.308 14.398 50.921 1.00 59.25 74 ALA A N 1
ATOM 565 C CA . ALA A 1 74 ? -6.424 15.837 50.675 1.00 59.25 74 ALA A CA 1
ATOM 566 C C . ALA A 1 74 ? -5.441 16.708 51.482 1.00 59.25 74 ALA A C 1
ATOM 568 O O . ALA A 1 74 ? -5.326 17.892 51.181 1.00 59.25 74 ALA A O 1
ATOM 569 N N . LYS A 1 75 ? -4.784 16.152 52.509 1.00 60.06 75 LYS A N 1
ATOM 570 C CA . LYS A 1 75 ? -3.595 16.728 53.155 1.00 60.06 75 LYS A CA 1
ATOM 571 C C . LYS A 1 75 ? -2.327 16.221 52.478 1.00 60.06 75 LYS A C 1
ATOM 573 O O . LYS A 1 75 ? -1.458 17.019 52.164 1.00 60.06 75 LYS A O 1
ATOM 578 N N . ASP A 1 76 ? -2.263 14.913 52.228 1.00 65.75 76 ASP A N 1
ATOM 579 C CA . ASP A 1 76 ? -1.078 14.245 51.685 1.00 65.75 76 ASP A CA 1
ATOM 580 C C . ASP A 1 76 ? -0.669 14.817 50.308 1.00 65.75 76 ASP A C 1
ATOM 582 O O . ASP A 1 76 ? 0.507 14.801 49.972 1.00 65.75 76 ASP A O 1
ATOM 586 N N . LEU A 1 77 ? -1.617 15.368 49.532 1.00 69.94 77 LEU A N 1
ATOM 587 C CA . LEU A 1 77 ? -1.387 15.974 48.209 1.00 69.94 77 LEU A CA 1
ATOM 588 C C . LEU A 1 77 ? -1.473 17.522 48.175 1.00 69.94 77 LEU A C 1
ATOM 590 O O . LEU A 1 77 ? -1.526 18.094 47.091 1.00 69.94 77 LEU A O 1
ATOM 594 N N . ASP A 1 78 ? -1.536 18.208 49.322 1.00 69.94 78 ASP A N 1
ATOM 595 C CA . ASP A 1 78 ? -1.606 19.681 49.423 1.00 69.94 78 ASP A CA 1
ATOM 596 C C . ASP A 1 78 ? -0.229 20.229 49.838 1.00 69.94 78 ASP A C 1
ATOM 598 O O . ASP A 1 78 ? 0.133 20.178 51.013 1.00 69.94 78 ASP A O 1
ATOM 602 N N . LYS A 1 79 ? 0.536 20.745 48.861 1.00 64.50 79 LYS A N 1
ATOM 603 C CA . LYS A 1 79 ? 1.946 21.194 48.963 1.00 64.50 79 LYS A CA 1
ATOM 604 C C . LYS A 1 79 ? 3.010 20.086 49.082 1.00 64.50 79 LYS A C 1
ATOM 606 O O . LYS A 1 79 ? 4.083 20.324 49.634 1.00 64.50 79 LYS A O 1
ATOM 611 N N . ALA A 1 80 ? 2.764 18.894 48.545 1.00 73.81 80 ALA A N 1
ATOM 612 C CA . ALA A 1 80 ? 3.776 17.832 48.496 1.00 73.81 80 ALA A CA 1
ATOM 613 C C . ALA A 1 80 ? 4.781 18.046 47.345 1.00 73.81 80 ALA A C 1
ATOM 615 O O . ALA A 1 80 ? 4.370 18.391 46.236 1.00 73.81 80 ALA A O 1
ATOM 616 N N . ASP A 1 81 ? 6.079 17.769 47.538 1.00 81.25 81 ASP A N 1
ATOM 617 C CA . ASP A 1 81 ? 6.999 17.664 46.392 1.00 81.25 81 ASP A CA 1
ATOM 618 C C . ASP A 1 81 ? 6.842 16.303 45.700 1.00 81.25 81 ASP A C 1
ATOM 620 O O . ASP A 1 81 ? 7.475 15.305 46.056 1.00 81.25 81 ASP A O 1
ATOM 624 N N . LEU A 1 82 ? 6.014 16.290 44.656 1.00 80.75 82 LEU A N 1
ATOM 625 C CA . LEU A 1 82 ? 5.734 15.128 43.811 1.00 80.75 82 LEU A CA 1
ATOM 626 C C . LEU A 1 82 ? 6.987 14.539 43.126 1.00 80.75 82 LEU A C 1
ATOM 628 O O . LEU A 1 82 ? 6.931 13.407 42.641 1.00 80.75 82 LEU A O 1
ATOM 632 N N . LYS A 1 83 ? 8.125 15.252 43.085 1.00 82.69 83 LYS A N 1
ATOM 633 C CA . LYS A 1 83 ? 9.399 14.701 42.589 1.00 82.69 83 LYS A CA 1
ATOM 634 C C . LYS A 1 83 ? 9.975 13.653 43.540 1.00 82.69 83 LYS A C 1
ATOM 636 O O . LYS A 1 83 ? 10.552 12.675 43.061 1.00 82.69 83 LYS A O 1
ATOM 641 N N . THR A 1 84 ? 9.784 13.812 44.851 1.00 84.44 84 THR A N 1
ATOM 642 C CA . THR A 1 84 ? 10.277 12.869 45.876 1.00 84.44 84 THR A CA 1
ATOM 643 C C . THR A 1 84 ? 9.505 11.544 45.890 1.00 84.44 84 THR A C 1
ATOM 645 O O . THR A 1 84 ? 10.063 10.510 46.240 1.00 84.44 84 THR A O 1
ATOM 648 N N . TRP A 1 85 ? 8.248 11.547 45.436 1.00 83.56 85 TRP A N 1
ATOM 649 C CA . TRP A 1 85 ? 7.338 10.398 45.513 1.00 83.56 85 TRP A CA 1
ATOM 650 C C . TRP A 1 85 ? 7.780 9.218 44.639 1.00 83.56 85 TRP A C 1
ATOM 652 O O . TRP A 1 85 ? 8.337 9.395 43.547 1.00 83.56 85 TRP A O 1
ATOM 662 N N . THR A 1 86 ? 7.494 7.991 45.075 1.00 86.88 86 THR A N 1
ATOM 663 C CA . THR A 1 86 ? 7.790 6.791 44.286 1.00 86.88 86 THR A CA 1
ATOM 664 C C . THR A 1 86 ? 6.758 6.589 43.168 1.00 86.88 86 THR A C 1
ATOM 666 O O . THR A 1 86 ? 5.681 7.193 43.142 1.00 86.88 86 THR A O 1
ATOM 669 N N . LEU A 1 87 ? 7.081 5.733 42.192 1.00 85.56 87 LEU A N 1
ATOM 670 C CA . LEU A 1 87 ? 6.144 5.405 41.114 1.00 85.56 87 LEU A CA 1
ATOM 671 C C . LEU A 1 87 ? 4.855 4.716 41.630 1.00 85.56 87 LEU A C 1
ATOM 673 O O . LEU A 1 87 ? 3.791 5.046 41.105 1.00 85.56 87 LEU A O 1
ATOM 677 N N . PRO A 1 88 ? 4.895 3.805 42.627 1.00 85.25 88 PRO A N 1
ATOM 678 C CA . PRO A 1 88 ? 3.703 3.353 43.349 1.00 85.25 88 PRO A CA 1
ATOM 679 C C . PRO A 1 88 ? 2.826 4.484 43.910 1.00 85.25 88 PRO A C 1
ATOM 681 O O . PRO A 1 88 ? 1.633 4.502 43.611 1.00 85.25 88 PRO A O 1
ATOM 684 N N . ASP A 1 89 ? 3.391 5.451 44.637 1.00 82.62 89 ASP A N 1
ATOM 685 C CA . ASP A 1 89 ? 2.614 6.504 45.323 1.00 82.62 89 ASP A CA 1
ATOM 686 C C . ASP A 1 89 ? 1.857 7.389 44.325 1.00 82.62 89 ASP A C 1
ATOM 688 O O . ASP A 1 89 ? 0.653 7.627 44.448 1.00 82.62 89 ASP A O 1
ATOM 692 N N . LEU A 1 90 ? 2.553 7.806 43.261 1.00 83.44 90 LEU A N 1
ATOM 693 C CA . LEU A 1 90 ? 1.985 8.596 42.166 1.00 83.44 90 LEU A CA 1
ATOM 694 C C . LEU A 1 90 ? 0.874 7.835 41.419 1.00 83.44 90 LEU A C 1
ATOM 696 O O . LEU A 1 90 ? -0.105 8.439 40.973 1.00 83.44 90 LEU A O 1
ATOM 700 N N . LYS A 1 91 ? 0.986 6.504 41.301 1.00 84.50 91 LYS A N 1
ATOM 701 C CA . LYS A 1 91 ? -0.078 5.648 40.750 1.00 84.50 91 LYS A CA 1
ATOM 702 C C . LYS A 1 91 ? -1.263 5.523 41.709 1.00 84.50 91 LYS A C 1
ATOM 704 O O . LYS A 1 91 ? -2.402 5.574 41.242 1.00 84.50 91 LYS A O 1
ATOM 709 N N . GLY A 1 92 ? -1.007 5.402 43.012 1.00 81.94 92 GLY A N 1
ATOM 710 C CA . GLY A 1 92 ? -2.016 5.368 44.072 1.00 81.94 92 GLY A CA 1
ATOM 711 C C . GLY A 1 92 ? -2.878 6.627 44.069 1.00 81.94 92 GLY A C 1
ATOM 712 O O . GLY A 1 92 ? -4.069 6.553 43.768 1.00 81.94 92 GLY A O 1
ATOM 713 N N . ALA A 1 93 ? -2.264 7.797 44.260 1.00 81.69 93 ALA A N 1
ATOM 714 C CA . ALA A 1 93 ? -2.974 9.076 44.270 1.00 81.69 93 ALA A CA 1
ATOM 715 C C . ALA A 1 93 ? -3.732 9.352 42.955 1.00 81.69 93 ALA A C 1
ATOM 717 O O . ALA A 1 93 ? -4.868 9.836 42.971 1.00 81.69 93 ALA A O 1
ATOM 718 N N . ALA A 1 94 ? -3.161 8.986 41.799 1.00 85.50 94 ALA A N 1
ATOM 719 C CA . ALA A 1 94 ? -3.867 9.078 40.522 1.00 85.50 94 ALA A CA 1
ATOM 720 C C . ALA A 1 94 ? -5.111 8.166 40.471 1.00 85.50 94 ALA A C 1
ATOM 722 O O . ALA A 1 94 ? -6.160 8.592 39.981 1.00 85.50 94 ALA A O 1
ATOM 723 N N . LEU A 1 95 ? -5.028 6.935 40.985 1.00 83.88 95 LEU A N 1
ATOM 724 C CA . LEU A 1 95 ? -6.145 5.987 41.026 1.00 83.88 95 LEU A CA 1
ATOM 725 C C . LEU A 1 95 ? -7.261 6.461 41.975 1.00 83.88 95 LEU A C 1
ATOM 727 O O . LEU A 1 95 ? -8.434 6.466 41.592 1.00 83.88 95 LEU A O 1
ATOM 731 N N . GLU A 1 96 ? -6.903 6.926 43.172 1.00 78.25 96 GLU A N 1
ATOM 732 C CA . GLU A 1 96 ? -7.825 7.447 44.194 1.00 78.25 96 GLU A CA 1
ATOM 733 C C . GLU A 1 96 ? -8.581 8.695 43.710 1.00 78.25 96 GLU A C 1
ATOM 735 O O . GLU A 1 96 ? -9.808 8.788 43.830 1.00 78.25 96 GLU A O 1
ATOM 740 N N . LEU A 1 97 ? -7.877 9.616 43.040 1.00 81.25 97 LEU A N 1
ATOM 741 C CA . LEU A 1 97 ? -8.466 10.785 42.380 1.00 81.25 97 LEU A CA 1
ATOM 742 C C . LEU A 1 97 ? -9.237 10.434 41.089 1.00 81.25 97 LEU A C 1
ATOM 744 O O . LEU A 1 97 ? -9.722 11.338 40.396 1.00 81.25 97 LEU A O 1
ATOM 748 N N . LYS A 1 98 ? -9.395 9.143 40.757 1.00 80.06 98 LYS A N 1
ATOM 749 C CA . LYS A 1 98 ? -10.082 8.608 39.563 1.00 80.06 98 LYS A CA 1
ATOM 750 C C . LYS A 1 98 ? -9.506 9.152 38.245 1.00 80.06 98 LYS A C 1
ATOM 752 O O . LYS A 1 98 ? -10.252 9.477 37.317 1.00 80.06 98 LYS A O 1
ATOM 757 N N . LEU A 1 99 ? -8.187 9.328 38.196 1.00 84.50 99 LEU A N 1
ATOM 758 C CA . LEU A 1 99 ? -7.398 9.746 37.034 1.00 84.50 99 LEU A CA 1
ATOM 759 C C . LEU A 1 99 ? -6.762 8.523 36.343 1.00 84.50 99 LEU A C 1
ATOM 761 O O . LEU A 1 99 ? -6.902 7.381 36.778 1.00 84.50 99 LEU A O 1
ATOM 765 N N . LYS A 1 100 ? -6.067 8.755 35.224 1.00 85.50 100 LYS A N 1
ATOM 766 C CA . LYS A 1 100 ? -5.314 7.717 34.506 1.00 85.50 100 LYS A CA 1
ATOM 767 C C . LYS A 1 100 ? -4.011 7.419 35.263 1.00 85.50 100 LYS A C 1
ATOM 769 O O . LYS A 1 100 ? -3.070 8.203 35.170 1.00 85.50 100 LYS A O 1
ATOM 774 N N . ALA A 1 101 ? -3.953 6.286 35.965 1.00 85.31 101 ALA A N 1
ATOM 775 C CA . ALA A 1 101 ? -2.778 5.832 36.726 1.00 85.31 101 ALA A CA 1
ATOM 776 C C . ALA A 1 101 ? -1.687 5.135 35.874 1.00 85.31 101 ALA A C 1
ATOM 778 O O . ALA A 1 101 ? -0.656 4.724 36.391 1.00 85.31 101 ALA A O 1
ATOM 779 N N . SER A 1 102 ? -1.875 4.991 34.560 1.00 84.12 102 SER A N 1
ATOM 780 C CA . SER A 1 102 ? -0.826 4.524 33.640 1.00 84.12 102 SER A CA 1
ATOM 781 C C . SER A 1 102 ? -0.038 5.709 33.062 1.00 84.12 102 SER A C 1
ATOM 783 O O . SER A 1 102 ? -0.661 6.639 32.535 1.00 84.12 102 SER A O 1
ATOM 785 N N . GLY A 1 103 ? 1.291 5.640 33.094 1.00 86.75 103 GLY A N 1
ATOM 786 C CA . GLY A 1 103 ? 2.218 6.625 32.524 1.00 86.75 103 GLY A CA 1
ATOM 787 C C . GLY A 1 103 ? 3.638 6.427 33.067 1.00 86.75 103 GLY A C 1
ATOM 788 O O . GLY A 1 103 ? 3.854 5.567 33.928 1.00 86.75 103 GLY A O 1
ATOM 789 N N . THR A 1 104 ? 4.590 7.225 32.582 1.00 89.00 104 THR A N 1
ATOM 790 C CA . THR A 1 104 ? 5.916 7.393 33.208 1.00 89.00 104 THR A CA 1
ATOM 791 C C . THR A 1 104 ? 5.812 8.167 34.537 1.00 89.00 104 THR A C 1
ATOM 793 O O . THR A 1 104 ? 4.753 8.706 34.867 1.00 89.00 104 THR A O 1
ATOM 796 N N . LYS A 1 105 ? 6.904 8.261 35.318 1.00 88.94 105 LYS A N 1
ATOM 797 C CA . LYS A 1 105 ? 6.923 9.093 36.541 1.00 88.94 105 LYS A CA 1
ATOM 798 C C . LYS A 1 105 ? 6.627 10.569 36.224 1.00 88.94 105 LYS A C 1
ATOM 800 O O . LYS A 1 105 ? 5.806 11.171 36.908 1.00 88.94 105 LYS A O 1
ATOM 805 N N . GLN A 1 106 ? 7.221 11.119 35.161 1.00 88.56 106 GLN A N 1
ATOM 806 C CA . GLN A 1 106 ? 6.981 12.500 34.710 1.00 88.56 106 GLN A CA 1
ATOM 807 C C . GLN A 1 106 ? 5.512 12.725 34.317 1.00 88.56 106 GLN A C 1
ATOM 809 O O . GLN A 1 106 ? 4.862 13.605 34.872 1.00 88.56 106 GLN A O 1
ATOM 814 N N . GLU A 1 107 ? 4.947 11.852 33.478 1.00 88.25 107 GLU A N 1
ATOM 815 C CA . GLU A 1 107 ? 3.536 11.894 33.060 1.00 88.25 107 GLU A CA 1
ATOM 816 C C . GLU A 1 107 ? 2.522 11.881 34.220 1.00 88.25 107 GLU A C 1
ATOM 818 O O . GLU A 1 107 ? 1.385 12.336 34.059 1.00 88.25 107 GLU A O 1
ATOM 823 N N . LEU A 1 108 ? 2.879 11.261 35.349 1.00 87.19 108 LEU A N 1
ATOM 824 C CA . LEU A 1 108 ? 2.044 11.208 36.550 1.00 87.19 108 LEU A CA 1
ATOM 825 C C . LEU A 1 108 ? 2.225 12.462 37.413 1.00 87.19 108 LEU A C 1
ATOM 827 O O . LEU A 1 108 ? 1.233 12.964 37.940 1.00 87.19 108 LEU A O 1
ATOM 831 N N . ILE A 1 109 ? 3.444 13.007 37.497 1.00 87.50 109 ILE A N 1
ATOM 832 C CA . ILE A 1 109 ? 3.720 14.293 38.156 1.00 87.50 109 ILE A CA 1
ATOM 833 C C . ILE A 1 109 ? 2.965 15.420 37.442 1.00 87.50 109 ILE A C 1
ATOM 835 O O . ILE A 1 109 ? 2.142 16.066 38.080 1.00 87.50 109 ILE A O 1
ATOM 839 N N . GLU A 1 110 ? 3.110 15.577 36.121 1.00 89.88 110 GLU A N 1
ATOM 840 C CA . GLU A 1 110 ? 2.389 16.580 35.304 1.00 89.88 110 GLU A CA 1
ATOM 841 C C . GLU A 1 110 ? 0.857 16.531 35.482 1.00 89.88 110 GLU A C 1
ATOM 843 O O . GLU A 1 110 ? 0.147 17.523 35.322 1.00 89.88 110 GLU A O 1
ATOM 848 N N . ARG A 1 111 ? 0.328 15.349 35.809 1.00 90.69 111 ARG A N 1
ATOM 849 C CA . ARG A 1 111 ? -1.106 15.054 35.945 1.00 90.69 111 ARG A CA 1
ATOM 850 C C . ARG A 1 111 ? -1.652 15.314 37.349 1.00 90.69 111 ARG A C 1
ATOM 852 O O . ARG A 1 111 ? -2.864 15.478 37.499 1.00 90.69 111 ARG A O 1
ATOM 859 N N . LEU A 1 112 ? -0.779 15.332 38.355 1.00 87.81 112 LEU A N 1
ATOM 860 C CA . LEU A 1 112 ? -1.098 15.611 39.757 1.00 87.81 112 LEU A CA 1
ATOM 861 C C . LEU A 1 112 ? -0.685 17.032 40.172 1.00 87.81 112 LEU A C 1
ATOM 863 O O . LEU A 1 112 ? -1.344 17.629 41.020 1.00 87.81 112 LEU A O 1
ATOM 867 N N . GLN A 1 113 ? 0.339 17.604 39.537 1.00 87.75 113 GLN A N 1
ATOM 868 C CA . GLN A 1 113 ? 0.892 18.926 39.831 1.00 87.75 113 GLN A CA 1
ATOM 869 C C . GLN A 1 113 ? -0.166 20.052 39.800 1.00 87.75 113 GLN A C 1
ATOM 871 O O . GLN A 1 113 ? -0.286 20.735 40.815 1.00 87.75 113 GLN A O 1
ATOM 876 N N . PRO A 1 114 ? -1.059 20.172 38.792 1.00 87.19 114 PRO A N 1
ATOM 877 C CA . PRO A 1 114 ? -2.127 21.182 38.809 1.00 87.19 114 PRO A CA 1
ATOM 878 C C . PRO A 1 114 ? -3.168 21.011 39.931 1.00 87.19 114 PRO A C 1
ATOM 880 O O . PRO A 1 114 ? -3.964 21.916 40.183 1.00 87.19 114 PRO A O 1
ATOM 883 N N . LEU A 1 115 ? -3.221 19.844 40.586 1.00 84.56 115 LEU A N 1
ATOM 884 C CA . LEU A 1 115 ? -4.078 19.601 41.752 1.00 84.56 115 LEU A CA 1
ATOM 885 C C . LEU A 1 115 ? -3.341 19.905 43.064 1.00 84.56 115 LEU A C 1
ATOM 887 O O . LEU A 1 115 ? -3.958 20.438 43.978 1.00 84.56 115 LEU A O 1
ATOM 891 N N . ASN A 1 116 ? -2.038 19.632 43.126 1.00 84.75 116 ASN A N 1
ATOM 892 C CA . ASN A 1 116 ? -1.155 20.010 44.232 1.00 84.75 116 ASN A CA 1
ATOM 893 C C . ASN A 1 116 ? -1.012 21.541 44.353 1.00 84.75 116 ASN A C 1
ATOM 895 O O . ASN A 1 116 ? -1.191 22.108 45.425 1.00 84.75 116 ASN A O 1
ATOM 899 N N . GLU A 1 117 ? -0.775 22.225 43.231 1.00 83.81 117 GLU A N 1
ATOM 900 C CA . GLU A 1 117 ? -0.620 23.687 43.162 1.00 83.81 117 GLU A CA 1
ATOM 901 C C . GLU A 1 117 ? -1.933 24.444 43.423 1.00 83.81 117 GLU A C 1
ATOM 903 O O . GLU A 1 117 ? -1.920 25.577 43.903 1.00 83.81 117 GLU A O 1
ATOM 908 N N . SER A 1 118 ? -3.088 23.840 43.112 1.00 84.00 118 SER A N 1
ATOM 909 C CA . SER A 1 118 ? -4.389 24.502 43.224 1.00 84.00 118 SER A CA 1
ATOM 910 C C . SER A 1 118 ? -5.369 23.742 44.111 1.00 84.00 118 SER A C 1
ATOM 912 O O . SER A 1 118 ? -6.170 22.916 43.664 1.00 84.00 118 SER A O 1
ATOM 914 N N . LYS A 1 119 ? -5.422 24.161 45.377 1.00 81.12 119 LYS A N 1
ATOM 915 C CA . LYS A 1 119 ? -6.418 23.737 46.376 1.00 81.12 119 LYS A CA 1
ATOM 916 C C . LYS A 1 119 ? -7.871 23.886 45.895 1.00 81.12 119 LYS A C 1
ATOM 918 O O . LYS A 1 119 ? -8.741 23.100 46.279 1.00 81.12 119 LYS A O 1
ATOM 923 N N . VAL A 1 120 ? -8.148 24.843 45.003 1.00 83.38 120 VAL A N 1
ATOM 924 C CA . VAL A 1 120 ? -9.461 25.021 44.350 1.00 83.38 120 VAL A CA 1
ATOM 925 C C . VAL A 1 120 ? -9.750 23.892 43.352 1.00 83.38 120 VAL A C 1
ATOM 927 O O . VAL A 1 120 ? -10.864 23.366 43.320 1.00 83.38 120 VAL A O 1
ATOM 930 N N . LEU A 1 121 ? -8.760 23.464 42.562 1.00 83.38 121 LEU A N 1
ATOM 931 C CA . LEU A 1 121 ? -8.907 22.319 41.660 1.00 83.38 121 LEU A CA 1
ATOM 932 C C . LEU A 1 121 ? -8.964 20.994 42.431 1.00 83.38 121 LEU A C 1
ATOM 934 O O . LEU A 1 121 ? -9.823 20.167 42.120 1.00 83.38 121 LEU A O 1
ATOM 938 N N . LEU A 1 122 ? -8.154 20.818 43.482 1.00 82.38 122 LEU A N 1
ATOM 939 C CA . LEU A 1 122 ? -8.187 19.640 44.356 1.00 82.38 122 LEU A CA 1
ATOM 940 C C . LEU A 1 122 ? -9.547 19.473 45.046 1.00 82.38 122 LEU A C 1
ATOM 942 O O . LEU A 1 122 ? -10.174 18.420 44.933 1.00 82.38 122 LEU A O 1
ATOM 946 N N . THR A 1 123 ? -10.073 20.517 45.694 1.00 80.75 123 THR A N 1
ATOM 947 C CA . THR A 1 123 ? -11.396 20.463 46.349 1.00 80.75 123 THR A CA 1
ATOM 948 C C . THR A 1 123 ? -12.533 20.230 45.350 1.00 80.75 123 THR A C 1
ATOM 950 O O . THR A 1 123 ? -13.414 19.397 45.599 1.00 80.75 123 THR A O 1
ATOM 953 N N . LYS A 1 124 ? -12.490 20.872 44.173 1.00 82.56 124 LYS A N 1
ATOM 954 C CA . LYS A 1 124 ? -13.427 20.625 43.062 1.00 82.56 124 LYS A CA 1
ATOM 955 C C . LYS A 1 124 ? -13.344 19.180 42.559 1.00 82.56 124 LYS A C 1
ATOM 957 O O . LYS A 1 124 ? -14.384 18.561 42.317 1.00 82.56 124 LYS A O 1
ATOM 962 N N . ARG A 1 125 ? -12.139 18.607 42.459 1.00 84.62 125 ARG A N 1
ATOM 963 C CA . ARG A 1 125 ? -11.923 17.211 42.056 1.00 84.62 125 ARG A CA 1
ATOM 964 C C . ARG A 1 125 ? -12.422 16.230 43.112 1.00 84.62 125 ARG A C 1
ATOM 966 O O . ARG A 1 125 ? -13.158 15.311 42.771 1.00 84.62 125 ARG A O 1
ATOM 973 N N . LEU A 1 126 ? -12.125 16.460 44.388 1.00 81.44 126 LEU A N 1
ATOM 974 C CA . LEU A 1 126 ? -12.632 15.659 45.505 1.00 81.44 126 LEU A CA 1
ATOM 975 C C . LEU A 1 126 ? -14.169 15.690 45.575 1.00 81.44 126 LEU A C 1
ATOM 977 O O . LEU A 1 126 ? -14.783 14.662 45.862 1.00 81.44 126 LEU A O 1
ATOM 981 N N . LYS A 1 127 ? -14.816 16.821 45.247 1.00 79.62 127 LYS A N 1
ATOM 982 C CA . LYS A 1 127 ? -16.284 16.892 45.113 1.00 79.62 127 LYS A CA 1
ATOM 983 C C . LYS A 1 127 ? -16.798 16.017 43.958 1.00 79.62 127 LYS A C 1
ATOM 985 O O . LYS A 1 127 ? -17.746 15.265 44.163 1.00 79.62 127 LYS A O 1
ATOM 990 N N . GLN A 1 128 ? -16.139 16.022 42.793 1.00 76.56 128 GLN A N 1
ATOM 991 C CA . GLN A 1 128 ? -16.470 15.119 41.672 1.00 76.56 128 GLN A CA 1
ATOM 992 C C . GLN A 1 128 ? -16.243 13.632 42.000 1.00 76.56 128 GLN A C 1
ATOM 994 O O . GLN A 1 128 ? -17.031 12.781 41.592 1.00 76.56 128 GLN A O 1
ATOM 999 N N . VAL A 1 129 ? -15.178 13.299 42.738 1.00 75.12 129 VAL A N 1
ATOM 1000 C CA . VAL A 1 129 ? -14.867 11.918 43.150 1.00 75.12 129 VAL A CA 1
ATOM 1001 C C . VAL A 1 129 ? -15.944 11.372 44.097 1.00 75.12 129 VAL A C 1
ATOM 1003 O O . VAL A 1 129 ? -16.258 10.180 44.016 1.00 75.12 129 VAL A O 1
ATOM 1006 N N . LYS A 1 130 ? -16.541 12.239 44.930 1.00 68.44 130 LYS A N 1
ATOM 1007 C CA . LYS A 1 130 ? -17.636 11.928 45.867 1.00 68.44 130 LYS A CA 1
ATOM 1008 C C . LYS A 1 130 ? -19.018 11.801 45.206 1.00 68.44 130 LYS A C 1
ATOM 1010 O O . LYS A 1 130 ? -19.858 11.080 45.735 1.00 68.44 130 LYS A O 1
ATOM 1015 N N . THR A 1 131 ? -19.280 12.447 44.065 1.00 63.81 131 THR A N 1
ATOM 1016 C CA . THR A 1 131 ? -20.584 12.334 43.378 1.00 63.81 131 THR A CA 1
ATOM 1017 C C . THR A 1 131 ? -20.728 11.011 42.620 1.00 63.81 131 THR A C 1
ATOM 1019 O O . THR A 1 131 ? -20.194 10.843 41.522 1.00 63.81 131 THR A O 1
ATOM 1022 N N . SER A 1 132 ? -21.484 10.071 43.189 1.00 61.09 132 SER A N 1
ATOM 1023 C CA . SER A 1 132 ? -21.932 8.844 42.523 1.00 61.09 132 SER A CA 1
ATOM 1024 C C . SER A 1 132 ? -23.272 9.075 41.808 1.00 61.09 132 SER A C 1
ATOM 1026 O O . SER A 1 132 ? -24.276 9.453 42.408 1.00 61.09 132 SER A O 1
ATOM 1028 N N . TYR A 1 133 ? -23.299 8.856 40.491 1.00 65.75 133 TYR A N 1
ATOM 1029 C CA . TYR A 1 133 ? -24.495 9.072 39.672 1.00 65.75 133 TYR A CA 1
ATOM 1030 C C . TYR A 1 133 ? -25.376 7.818 39.647 1.00 65.75 133 TYR A C 1
ATOM 1032 O O . TYR A 1 133 ? -25.182 6.931 38.816 1.00 65.75 133 TYR A O 1
ATOM 1040 N N . VAL A 1 134 ? -26.356 7.753 40.550 1.00 67.19 134 VAL A N 1
ATOM 1041 C CA . VAL A 1 134 ? -27.367 6.684 40.573 1.00 67.19 134 VAL A CA 1
ATOM 1042 C C . VAL A 1 134 ? -28.483 7.004 39.575 1.00 67.19 134 VAL A C 1
ATOM 1044 O O . VAL A 1 134 ? -29.229 7.971 39.735 1.00 67.19 134 VAL A O 1
ATOM 1047 N N . PHE A 1 135 ? -28.626 6.179 38.537 1.00 80.69 135 PHE A N 1
ATOM 1048 C CA . PHE A 1 135 ? -29.690 6.315 37.540 1.00 80.69 135 PHE A CA 1
ATOM 1049 C C . PHE A 1 135 ? -30.860 5.390 37.889 1.00 80.69 135 PHE A C 1
ATOM 1051 O O . PHE A 1 135 ? -30.683 4.176 37.919 1.00 80.69 135 PHE A O 1
ATOM 1058 N N . ARG A 1 136 ? -32.072 5.938 38.071 1.00 83.31 136 ARG A N 1
ATOM 1059 C CA . ARG A 1 136 ? -33.292 5.156 38.392 1.00 83.31 136 ARG A CA 1
ATOM 1060 C C . ARG A 1 136 ? -33.598 4.040 37.380 1.00 83.31 136 ARG A C 1
ATOM 1062 O O . ARG A 1 136 ? -34.198 3.039 37.739 1.00 83.31 136 ARG A O 1
ATOM 1069 N N . THR A 1 137 ? -33.175 4.220 36.130 1.00 87.00 137 THR A N 1
ATOM 1070 C CA . THR A 1 137 ? -33.317 3.263 35.025 1.00 87.00 137 THR A CA 1
ATOM 1071 C C . THR A 1 137 ? -32.191 2.225 34.942 1.00 87.00 137 THR A C 1
ATOM 1073 O O . THR A 1 137 ? -32.265 1.358 34.074 1.00 87.00 137 THR A O 1
ATOM 1076 N N . SER A 1 138 ? -31.149 2.291 35.782 1.00 88.69 138 SER A N 1
ATOM 1077 C CA . SER A 1 138 ? -30.082 1.276 35.827 1.00 88.69 138 SER A CA 1
ATOM 1078 C C . SER A 1 138 ? -30.552 -0.005 36.517 1.00 88.69 138 SER A C 1
ATOM 1080 O O . SER A 1 138 ? -31.390 0.029 37.418 1.00 88.69 138 SER A O 1
ATOM 1082 N N . MET A 1 139 ? -29.982 -1.132 36.100 1.00 90.38 139 MET A N 1
ATOM 1083 C CA . MET A 1 139 ? -30.120 -2.439 36.737 1.00 90.38 139 MET A CA 1
ATOM 1084 C C . MET A 1 139 ? -28.724 -2.985 37.024 1.00 90.38 139 MET A C 1
ATOM 1086 O O . MET A 1 139 ? -27.882 -3.031 36.118 1.00 90.38 139 MET A O 1
ATOM 1090 N N . GLU A 1 140 ? -28.486 -3.382 38.271 1.00 84.75 140 GLU A N 1
ATOM 1091 C CA . GLU A 1 140 ? -27.220 -3.995 38.667 1.00 84.75 140 GLU A CA 1
ATOM 1092 C C . GLU A 1 140 ? -27.149 -5.451 38.199 1.00 84.75 140 GLU A C 1
ATOM 1094 O O . GLU A 1 140 ? -28.159 -6.055 37.845 1.00 84.75 140 GLU A O 1
ATOM 1099 N N . LEU A 1 141 ? -25.943 -6.019 38.148 1.00 84.69 141 LEU A N 1
ATOM 1100 C CA . LEU A 1 141 ? -25.740 -7.391 37.660 1.00 84.69 141 LEU A CA 1
ATOM 1101 C C . LEU A 1 141 ? -26.362 -8.451 38.580 1.00 84.69 141 LEU A C 1
ATOM 1103 O O . LEU A 1 141 ? -26.774 -9.496 38.092 1.00 84.69 141 LEU A O 1
ATOM 1107 N N . THR A 1 142 ? -26.481 -8.152 39.875 1.00 84.94 142 THR A N 1
ATOM 1108 C CA . THR A 1 142 ? -27.168 -8.969 40.889 1.00 84.94 142 THR A CA 1
ATOM 1109 C C . THR A 1 142 ? -28.682 -9.038 40.691 1.00 84.94 142 THR A C 1
ATOM 1111 O O . THR A 1 142 ? -29.295 -10.031 41.058 1.00 84.94 142 THR A O 1
ATOM 1114 N N . ASP A 1 143 ? -29.288 -8.009 40.088 1.00 86.94 143 ASP A N 1
ATOM 1115 C CA . ASP A 1 143 ? -30.732 -7.949 39.822 1.00 86.94 143 ASP A CA 1
ATOM 1116 C C . ASP A 1 143 ? -31.143 -8.836 38.624 1.00 86.94 143 ASP A C 1
ATOM 1118 O O . ASP A 1 143 ? -32.322 -8.894 38.276 1.00 86.94 143 ASP A O 1
ATOM 1122 N N . ILE A 1 144 ? -30.184 -9.454 37.921 1.00 90.81 144 ILE A N 1
ATOM 1123 C CA . ILE A 1 144 ? -30.405 -10.171 36.659 1.00 90.81 144 ILE A CA 1
ATOM 1124 C C . ILE A 1 144 ? -30.372 -11.685 36.913 1.00 90.81 144 ILE A C 1
ATOM 1126 O O . ILE A 1 144 ? -29.336 -12.188 37.348 1.00 90.81 144 ILE A O 1
ATOM 1130 N N . PRO A 1 145 ? -31.431 -12.437 36.552 1.00 90.19 145 PRO A N 1
ATOM 1131 C CA . PRO A 1 145 ? -31.447 -13.891 36.687 1.00 90.19 145 PRO A CA 1
ATOM 1132 C C . PRO A 1 145 ? -30.236 -14.557 36.000 1.00 90.19 145 PRO A C 1
ATOM 1134 O O . PRO A 1 145 ? -29.913 -14.204 34.851 1.00 90.19 145 PRO A O 1
ATOM 1137 N N . PRO A 1 146 ? -29.550 -15.508 36.664 1.00 87.50 146 PRO A N 1
ATOM 1138 C CA . PRO A 1 146 ? -28.336 -16.129 36.140 1.00 87.50 146 PRO A CA 1
ATOM 1139 C C . PRO A 1 146 ? -28.585 -16.871 34.819 1.00 87.50 146 PRO A C 1
ATOM 1141 O O . PRO A 1 146 ? -29.714 -17.165 34.427 1.00 87.50 146 PRO A O 1
ATOM 1144 N N . SER A 1 147 ? -27.518 -17.180 34.078 1.00 82.44 147 SER A N 1
ATOM 1145 C CA . SER A 1 147 ? -27.624 -17.893 32.793 1.00 82.44 147 SER A CA 1
ATOM 1146 C C . SER A 1 147 ? -28.188 -19.312 32.908 1.00 82.44 147 SER A C 1
ATOM 1148 O O . SER A 1 147 ? -28.684 -19.821 31.908 1.00 82.44 147 SER A O 1
ATOM 1150 N N . THR A 1 148 ? -28.143 -19.905 34.102 1.00 85.00 148 THR A N 1
ATOM 1151 C CA . THR A 1 148 ? -28.747 -21.197 34.465 1.00 85.00 148 THR A CA 1
ATOM 1152 C C . THR A 1 148 ? -30.267 -21.139 34.655 1.00 85.00 148 THR A C 1
ATOM 1154 O O . THR A 1 148 ? -30.912 -22.180 34.676 1.00 85.00 148 THR A O 1
ATOM 1157 N N . SER A 1 149 ? -30.867 -19.949 34.778 1.00 87.62 149 SER A N 1
ATOM 1158 C CA . SER A 1 149 ? -32.326 -19.791 34.848 1.00 87.62 149 SER A CA 1
ATOM 1159 C C . SER A 1 149 ? -33.008 -20.173 33.527 1.00 87.62 149 SER A C 1
ATOM 1161 O O . SER A 1 149 ? -32.389 -20.135 32.464 1.00 87.62 149 SER A O 1
ATOM 1163 N N . ALA A 1 150 ? -34.312 -20.469 33.573 1.00 88.44 150 ALA A N 1
ATOM 1164 C CA . ALA A 1 150 ? -35.122 -20.907 32.429 1.00 88.44 150 ALA A CA 1
ATOM 1165 C C . ALA A 1 150 ? -35.390 -19.799 31.374 1.00 88.44 150 ALA A C 1
ATOM 1167 O O . ALA A 1 150 ? -36.528 -19.397 31.128 1.00 88.44 150 ALA A O 1
ATOM 1168 N N . TRP A 1 151 ? -34.333 -19.284 30.738 1.00 91.69 151 TRP A N 1
ATOM 1169 C CA . TRP A 1 151 ? -34.377 -18.269 29.682 1.00 91.69 151 TRP A CA 1
ATOM 1170 C C . TRP A 1 151 ? -34.917 -18.851 28.362 1.00 91.69 151 TRP A C 1
ATOM 1172 O O . TRP A 1 151 ? -34.154 -19.365 27.531 1.00 91.69 151 TRP A O 1
ATOM 1182 N N . LYS A 1 152 ? -36.229 -18.729 28.141 1.00 91.06 152 LYS A N 1
ATOM 1183 C CA . LYS A 1 152 ? -36.927 -19.218 26.941 1.00 91.06 152 LYS A CA 1
ATOM 1184 C C . LYS A 1 152 ? -36.742 -18.264 25.755 1.00 91.06 152 LYS A C 1
ATOM 1186 O O . LYS A 1 152 ? -36.796 -17.045 25.904 1.00 91.06 152 LYS A O 1
ATOM 1191 N N . ALA A 1 153 ? -36.543 -18.813 24.557 1.00 87.69 153 ALA A N 1
ATOM 1192 C CA . ALA A 1 153 ? -36.456 -18.055 23.301 1.00 87.69 153 ALA A CA 1
ATOM 1193 C C . ALA A 1 153 ? -37.842 -17.870 22.648 1.00 87.69 153 ALA A C 1
ATOM 1195 O O . ALA A 1 153 ? -37.986 -18.017 21.442 1.00 87.69 153 ALA A O 1
ATOM 1196 N N . ASP A 1 154 ? -38.858 -17.595 23.468 1.00 87.75 154 ASP A N 1
ATOM 1197 C CA . ASP A 1 154 ? -40.275 -17.646 23.101 1.00 87.75 154 ASP A CA 1
ATOM 1198 C C . ASP A 1 154 ? -40.856 -16.231 22.869 1.00 87.75 154 ASP A C 1
ATOM 1200 O O . ASP A 1 154 ? -40.935 -15.444 23.823 1.00 87.75 154 ASP A O 1
ATOM 1204 N N . PRO A 1 155 ? -41.284 -15.893 21.634 1.00 87.50 155 PRO A N 1
ATOM 1205 C CA . PRO A 1 155 ? -41.922 -14.617 21.320 1.00 87.50 155 PRO A CA 1
ATOM 1206 C C . PRO A 1 155 ? -43.291 -14.382 21.982 1.00 87.50 155 PRO A C 1
ATOM 1208 O O . PRO A 1 155 ? -43.703 -13.228 22.111 1.00 87.50 155 PRO A O 1
ATOM 1211 N N . ALA A 1 156 ? -44.000 -15.416 22.452 1.00 86.50 156 ALA A N 1
ATOM 1212 C CA . ALA A 1 156 ? -45.238 -15.253 23.223 1.00 86.50 156 ALA A CA 1
ATOM 1213 C C . ALA A 1 156 ? -44.980 -14.668 24.629 1.00 86.50 156 ALA A C 1
ATOM 1215 O O . ALA A 1 156 ? -45.860 -14.049 25.233 1.00 86.50 156 ALA A O 1
ATOM 1216 N N . LEU A 1 157 ? -43.747 -14.789 25.137 1.00 88.62 157 LEU A N 1
ATOM 1217 C CA . LEU A 1 157 ? -43.305 -14.178 26.395 1.00 88.62 157 LEU A CA 1
ATOM 1218 C C . LEU A 1 157 ? -42.759 -12.750 26.224 1.00 88.62 157 LEU A C 1
ATOM 1220 O O . LEU A 1 157 ? -42.248 -12.178 27.193 1.00 88.62 157 LEU A O 1
ATOM 1224 N N . TYR A 1 158 ? -42.825 -12.159 25.027 1.00 92.75 158 TYR A N 1
ATOM 1225 C CA . TYR A 1 158 ? -42.383 -10.782 24.800 1.00 92.75 158 TYR A CA 1
ATOM 1226 C C . TYR A 1 158 ? -43.442 -9.779 25.308 1.00 92.75 158 TYR A C 1
ATOM 1228 O O . TYR A 1 158 ? -44.618 -9.901 24.960 1.00 92.75 158 TYR A O 1
ATOM 1236 N N . PRO A 1 159 ? -43.064 -8.773 26.122 1.00 91.56 159 PRO A N 1
ATOM 1237 C CA . PRO A 1 159 ? -44.003 -7.764 26.605 1.00 91.56 159 PRO A CA 1
ATOM 1238 C C . PRO A 1 159 ? -44.510 -6.878 25.460 1.00 91.56 159 PRO A C 1
ATOM 1240 O O . PRO A 1 159 ? -43.757 -6.533 24.546 1.00 91.56 159 PRO A O 1
ATOM 1243 N N . LYS A 1 160 ? -45.783 -6.472 25.534 1.00 91.62 160 LYS A N 1
ATOM 1244 C CA . LYS A 1 160 ? -46.421 -5.580 24.552 1.00 91.62 160 LYS A CA 1
ATOM 1245 C C . LYS A 1 160 ? -45.939 -4.141 24.775 1.00 91.62 160 LYS A C 1
ATOM 1247 O O . LYS A 1 160 ? -46.334 -3.510 25.752 1.00 91.62 160 LYS A O 1
ATOM 1252 N N . VAL A 1 161 ? -45.090 -3.621 23.886 1.00 91.88 161 VAL A N 1
ATOM 1253 C CA . VAL A 1 161 ? -44.457 -2.292 24.020 1.00 91.88 161 VAL A CA 1
ATOM 1254 C C . VAL A 1 161 ? -44.974 -1.330 22.951 1.00 91.88 161 VAL A C 1
ATOM 1256 O O . VAL A 1 161 ? -45.017 -1.669 21.771 1.00 91.88 161 VAL A O 1
ATOM 1259 N N . ASP A 1 162 ? -45.315 -0.103 23.352 1.00 90.62 162 ASP A N 1
ATOM 1260 C CA . ASP A 1 162 ? -45.774 0.965 22.458 1.00 90.62 162 ASP A CA 1
ATOM 1261 C C . ASP A 1 162 ? -44.799 2.165 22.411 1.00 90.62 162 ASP A C 1
ATOM 1263 O O . ASP A 1 162 ? -43.952 2.355 23.291 1.00 90.62 162 ASP A O 1
ATOM 1267 N N . SER A 1 163 ? -44.940 3.023 21.395 1.00 88.88 163 SER A N 1
ATOM 1268 C CA . SER A 1 163 ? -44.089 4.212 21.226 1.00 88.88 163 SER A CA 1
ATOM 1269 C C . SER A 1 163 ? -44.186 5.213 22.386 1.00 88.88 163 SER A C 1
ATOM 1271 O O . SER A 1 163 ? -43.176 5.836 22.731 1.00 88.88 163 SER A O 1
ATOM 1273 N N . LYS A 1 164 ? -45.356 5.371 23.028 1.00 90.94 164 LYS A N 1
ATOM 1274 C CA . LYS A 1 164 ? -45.522 6.274 24.181 1.00 90.94 164 LYS A CA 1
ATOM 1275 C C . LYS A 1 164 ? -44.707 5.765 25.370 1.00 90.94 164 LYS A C 1
ATOM 1277 O O . LYS A 1 164 ? -43.995 6.550 25.998 1.00 90.94 164 LYS A O 1
ATOM 1282 N N . THR A 1 165 ? -44.720 4.457 25.623 1.00 90.12 165 THR A N 1
ATOM 1283 C CA . THR A 1 165 ? -43.918 3.800 26.665 1.00 90.12 165 THR A CA 1
ATOM 1284 C C . THR A 1 165 ? -42.415 3.934 26.409 1.00 90.12 165 THR A C 1
ATOM 1286 O O . THR A 1 165 ? -41.673 4.291 27.326 1.00 90.12 165 THR A O 1
ATOM 1289 N N . ILE A 1 166 ? -41.946 3.754 25.166 1.00 91.12 166 ILE A N 1
ATOM 1290 C CA . ILE A 1 166 ? -40.528 3.977 24.817 1.00 91.12 166 ILE A CA 1
ATOM 1291 C C . ILE A 1 166 ? -40.136 5.445 25.026 1.00 91.12 166 ILE A C 1
ATOM 1293 O O . ILE A 1 166 ? -39.072 5.730 25.584 1.00 91.12 166 ILE A O 1
ATOM 1297 N N . SER A 1 167 ? -40.993 6.388 24.627 1.00 88.94 167 SER A N 1
ATOM 1298 C CA . SER A 1 167 ? -40.765 7.818 24.856 1.00 88.94 167 SER A CA 1
ATOM 1299 C C . SER A 1 167 ? -40.671 8.137 26.356 1.00 88.94 167 SER A C 1
ATOM 1301 O O . SER A 1 167 ? -39.705 8.761 26.790 1.00 88.94 167 SER A O 1
ATOM 1303 N N . LYS A 1 168 ? -41.606 7.622 27.169 1.00 91.06 168 LYS A N 1
ATOM 1304 C CA . LYS A 1 168 ? -41.639 7.791 28.634 1.00 91.06 168 LYS A CA 1
ATOM 1305 C C . LYS A 1 168 ? -40.409 7.195 29.330 1.00 91.06 168 LYS A C 1
ATOM 1307 O O . LYS A 1 168 ? -39.838 7.830 30.210 1.00 91.06 168 LYS A O 1
ATOM 1312 N N . TYR A 1 169 ? -39.961 6.004 28.929 1.00 91.00 169 TYR A N 1
ATOM 1313 C CA . TYR A 1 169 ? -38.750 5.386 29.484 1.00 91.00 169 TYR A CA 1
ATOM 1314 C C . TYR A 1 169 ? -37.479 6.159 29.097 1.00 91.00 169 TYR A C 1
ATOM 1316 O O . TYR A 1 169 ? -36.600 6.406 29.923 1.00 91.00 169 TYR A O 1
ATOM 1324 N N . THR A 1 170 ? -37.375 6.586 27.834 1.00 89.56 170 THR A N 1
ATOM 1325 C CA . THR A 1 170 ? -36.175 7.280 27.340 1.00 89.56 170 THR A CA 1
ATOM 1326 C C . THR A 1 170 ? -36.081 8.746 27.776 1.00 89.56 170 THR A C 1
ATOM 1328 O O . THR A 1 170 ? -34.965 9.269 27.839 1.00 89.56 170 THR A O 1
ATOM 1331 N N . SER A 1 171 ? -37.190 9.399 28.152 1.00 86.19 171 SER A N 1
ATOM 1332 C CA . SER A 1 171 ? -37.212 10.807 28.591 1.00 86.19 171 SER A CA 1
ATOM 1333 C C . SER A 1 171 ? -36.438 11.076 29.886 1.00 86.19 171 SER A C 1
ATOM 1335 O O . SER A 1 171 ? -36.011 12.205 30.115 1.00 86.19 171 SER A O 1
ATOM 1337 N N . VAL A 1 172 ? -36.191 10.048 30.710 1.00 83.06 172 VAL A N 1
ATOM 1338 C CA . VAL A 1 172 ? -35.335 10.129 31.913 1.00 83.06 172 VAL A CA 1
ATOM 1339 C C . VAL A 1 172 ? -33.915 10.606 31.559 1.00 83.06 172 VAL A C 1
ATOM 1341 O O . VAL A 1 172 ? -33.230 11.238 32.366 1.00 83.06 172 VAL A O 1
ATOM 1344 N N . LYS A 1 173 ? -33.464 10.353 30.324 1.00 82.62 173 LYS A N 1
ATOM 1345 C CA . LYS A 1 173 ? -32.148 10.755 29.832 1.00 82.62 173 LYS A CA 1
ATOM 1346 C C . LYS A 1 173 ? -32.180 12.175 29.248 1.00 82.62 173 LYS A C 1
ATOM 1348 O O . LYS A 1 173 ? -32.413 12.351 28.055 1.00 82.62 173 LYS A O 1
ATOM 1353 N N . LYS A 1 174 ? -31.864 13.188 30.064 1.00 73.44 174 LYS A N 1
ATOM 1354 C CA . LYS A 1 174 ? -31.780 14.599 29.623 1.00 73.44 174 LYS A CA 1
ATOM 1355 C C . LYS A 1 174 ? -30.907 14.756 28.365 1.00 73.44 174 LYS A C 1
ATOM 1357 O O . LYS A 1 174 ? -31.406 15.082 27.286 1.00 73.44 174 LYS A O 1
ATOM 1362 N N . GLU A 1 175 ? -29.616 14.449 28.473 1.00 75.62 175 GLU A N 1
ATOM 1363 C CA . GLU A 1 175 ? -28.654 14.662 27.388 1.00 75.62 175 GLU A CA 1
ATOM 1364 C C . GLU A 1 175 ? -28.509 13.470 26.434 1.00 75.62 175 GLU A C 1
ATOM 1366 O O . GLU A 1 175 ? -28.517 12.295 26.813 1.00 75.62 175 GLU A O 1
ATOM 1371 N N . GLY A 1 176 ? -28.345 13.782 25.147 1.00 77.75 176 GLY A N 1
ATOM 1372 C CA . GLY A 1 176 ? -28.018 12.804 24.111 1.00 77.75 176 GLY A CA 1
ATOM 1373 C C . GLY A 1 176 ? -29.119 11.794 23.759 1.00 77.75 176 GLY A C 1
ATOM 1374 O O . GLY A 1 176 ? -28.858 10.932 22.917 1.00 77.75 176 GLY A O 1
ATOM 1375 N N . HIS A 1 177 ? -30.332 11.879 24.328 1.00 79.06 177 HIS A N 1
ATOM 1376 C CA . HIS A 1 177 ? -31.419 10.917 24.069 1.00 79.06 177 HIS A CA 1
ATOM 1377 C C . HIS A 1 177 ? -31.723 10.765 22.573 1.00 79.06 177 HIS A C 1
ATOM 1379 O O . HIS A 1 177 ? -31.640 9.652 22.059 1.00 79.06 177 HIS A O 1
ATOM 1385 N N . LYS A 1 178 ? -31.920 11.868 21.829 1.00 81.94 178 LYS A N 1
ATOM 1386 C CA . LYS A 1 178 ? -32.149 11.837 20.366 1.00 81.94 178 LYS A CA 1
ATOM 1387 C C . LYS A 1 178 ? -31.028 11.098 19.620 1.00 81.94 178 LYS A C 1
ATOM 1389 O O . LYS A 1 178 ? -31.286 10.357 18.672 1.00 81.94 178 LYS A O 1
ATOM 1394 N N . GLY A 1 179 ? -29.783 11.247 20.079 1.00 84.44 179 GLY A N 1
ATOM 1395 C CA . GLY A 1 179 ? -28.615 10.555 19.529 1.00 84.44 179 GLY A CA 1
ATOM 1396 C C . GLY A 1 179 ? -28.588 9.055 19.840 1.00 84.44 179 GLY A C 1
ATOM 1397 O O . GLY A 1 179 ? -28.243 8.262 18.963 1.00 84.44 179 GLY A O 1
ATOM 1398 N N . GLN A 1 180 ? -28.984 8.645 21.050 1.00 88.06 180 GLN A N 1
ATOM 1399 C CA . GLN A 1 180 ? -29.119 7.225 21.404 1.00 88.06 180 GLN A CA 1
ATOM 1400 C C . GLN A 1 180 ? -30.289 6.570 20.660 1.00 88.06 180 GLN A C 1
ATOM 1402 O O . GLN A 1 180 ? -30.108 5.483 20.119 1.00 88.06 180 GLN A O 1
ATOM 1407 N N . SER A 1 181 ? -31.435 7.244 20.537 1.00 88.00 181 SER A N 1
ATOM 1408 C CA . SER A 1 181 ? -32.600 6.738 19.802 1.00 88.00 181 SER A CA 1
ATOM 1409 C C . SER A 1 181 ? -32.332 6.601 18.300 1.00 88.00 181 SER A C 1
ATOM 1411 O O . SER A 1 181 ? -32.680 5.581 17.709 1.00 88.00 181 SER A O 1
ATOM 1413 N N . ARG A 1 182 ? -31.624 7.558 17.675 1.00 86.62 182 ARG A N 1
ATOM 1414 C CA . ARG A 1 182 ? -31.183 7.437 16.270 1.00 86.62 182 ARG A CA 1
ATOM 1415 C C . ARG A 1 182 ? -30.205 6.272 16.067 1.00 86.62 182 ARG A C 1
ATOM 1417 O O . ARG A 1 182 ? -30.263 5.607 15.035 1.00 86.62 182 ARG A O 1
ATOM 1424 N N . LYS A 1 183 ? -29.325 6.000 17.040 1.00 87.88 183 LYS A N 1
ATOM 1425 C CA . LYS A 1 183 ? -28.427 4.829 17.023 1.00 87.88 183 LYS A CA 1
ATOM 1426 C C . LYS A 1 183 ? -29.192 3.513 17.216 1.00 87.88 183 LYS A C 1
ATOM 1428 O O . LYS A 1 183 ? -28.942 2.580 16.463 1.00 87.88 183 LYS A O 1
ATOM 1433 N N . GLY A 1 184 ? -30.145 3.456 18.151 1.00 89.88 184 GLY A N 1
ATOM 1434 C CA . GLY A 1 184 ? -30.987 2.278 18.394 1.00 89.88 184 GLY A CA 1
ATOM 1435 C C . GLY A 1 184 ? -31.848 1.912 17.182 1.00 89.88 184 GLY A C 1
ATOM 1436 O O . GLY A 1 184 ? -31.796 0.777 16.717 1.00 89.88 184 GLY A O 1
ATOM 1437 N N . ARG A 1 185 ? -32.524 2.900 16.574 1.00 89.25 185 ARG A N 1
ATOM 1438 C CA . ARG A 1 185 ? -33.287 2.705 15.328 1.00 89.25 185 ARG A CA 1
ATOM 1439 C C . ARG A 1 185 ? -32.403 2.176 14.194 1.00 89.25 185 ARG A C 1
ATOM 1441 O O . ARG A 1 185 ? -32.811 1.268 13.482 1.00 89.25 185 ARG A O 1
ATOM 1448 N N . ARG A 1 186 ? -31.169 2.685 14.054 1.00 88.44 186 ARG A N 1
ATOM 1449 C CA . ARG A 1 186 ? -30.200 2.162 13.073 1.00 88.44 186 ARG A CA 1
ATOM 1450 C C . ARG A 1 186 ? -29.793 0.713 13.372 1.00 88.44 186 ARG A C 1
ATOM 1452 O O . ARG A 1 186 ? -29.705 -0.071 12.441 1.00 88.44 186 ARG A O 1
ATOM 1459 N N . MET A 1 187 ? -29.565 0.344 14.635 1.00 89.44 187 MET A N 1
ATOM 1460 C CA . MET A 1 187 ? -29.233 -1.041 15.010 1.00 89.44 187 MET A CA 1
ATOM 1461 C C . MET A 1 187 ? -30.355 -2.026 14.650 1.00 89.44 187 MET A C 1
ATOM 1463 O O . MET A 1 187 ? -30.059 -3.102 14.133 1.00 89.44 187 MET A O 1
ATOM 1467 N N . LEU A 1 188 ? -31.620 -1.649 14.867 1.00 89.00 188 LEU A N 1
ATOM 1468 C CA . LEU A 1 188 ? -32.770 -2.464 14.464 1.00 89.00 188 LEU A CA 1
ATOM 1469 C C . LEU A 1 188 ? -32.871 -2.594 12.935 1.00 89.00 188 LEU A C 1
ATOM 1471 O O . LEU A 1 188 ? -32.886 -3.708 12.421 1.00 89.00 188 LEU A O 1
ATOM 1475 N N . LEU A 1 189 ? -32.862 -1.469 12.208 1.00 85.94 189 LEU A N 1
ATOM 1476 C CA . LEU A 1 189 ? -32.961 -1.458 10.740 1.00 85.94 189 LEU A CA 1
ATOM 1477 C C . LEU A 1 189 ? -31.805 -2.213 10.060 1.00 85.94 189 LEU A C 1
ATOM 1479 O O . LEU A 1 189 ? -32.005 -2.869 9.047 1.00 85.94 189 LEU A O 1
ATOM 1483 N N . SER A 1 190 ? -30.599 -2.176 10.633 1.00 84.25 190 SER A N 1
ATOM 1484 C CA . SER A 1 190 ? -29.437 -2.940 10.154 1.00 84.25 190 SER A CA 1
ATOM 1485 C C . SER A 1 190 ? -29.374 -4.385 10.680 1.00 84.25 190 SER A C 1
ATOM 1487 O O . SER A 1 190 ? -28.287 -4.966 10.685 1.00 84.25 190 SER A O 1
ATOM 1489 N N . ARG A 1 191 ? -30.498 -4.947 11.159 1.00 88.81 191 ARG A N 1
ATOM 1490 C CA . ARG A 1 191 ? -30.637 -6.319 11.689 1.00 88.81 191 ARG A CA 1
ATOM 1491 C C . ARG A 1 191 ? -29.499 -6.724 12.649 1.00 88.81 191 ARG A C 1
ATOM 1493 O O . ARG A 1 191 ? -28.846 -7.742 12.457 1.00 88.81 191 ARG A O 1
ATOM 1500 N N . LYS A 1 192 ? -29.195 -5.911 13.675 1.00 88.69 192 LYS A N 1
ATOM 1501 C CA . LYS A 1 192 ? -28.055 -6.151 14.599 1.00 88.69 192 LYS A CA 1
ATOM 1502 C C . LYS A 1 192 ? -28.384 -6.970 15.857 1.00 88.69 192 LYS A C 1
ATOM 1504 O O . LYS A 1 192 ? -27.504 -7.156 16.697 1.00 88.69 192 LYS A O 1
ATOM 1509 N N . ILE A 1 193 ? -29.611 -7.459 16.017 1.00 92.62 193 ILE A N 1
ATOM 1510 C CA . ILE A 1 193 ? -30.045 -8.247 17.184 1.00 92.62 193 ILE A CA 1
ATOM 1511 C C . ILE A 1 193 ? -29.910 -9.737 16.841 1.00 92.62 193 ILE A C 1
ATOM 1513 O O . ILE A 1 193 ? -30.656 -10.233 16.009 1.00 92.62 193 ILE A O 1
ATOM 1517 N N . LYS A 1 194 ? -28.953 -10.452 17.446 1.00 91.19 194 LYS A N 1
ATOM 1518 C CA . LYS A 1 194 ? -28.664 -11.867 17.131 1.00 91.19 194 LYS A CA 1
ATOM 1519 C C . LYS A 1 194 ? -29.696 -12.829 17.728 1.00 91.19 194 LYS A C 1
ATOM 1521 O O . LYS A 1 194 ? -30.018 -13.831 17.110 1.00 91.19 194 LYS A O 1
ATOM 1526 N N . SER A 1 195 ? -30.202 -12.531 18.923 1.00 93.12 195 SER A N 1
ATOM 1527 C CA . SER A 1 195 ? -31.225 -13.335 19.604 1.00 93.12 195 SER A CA 1
ATOM 1528 C C . SER A 1 195 ? -31.880 -12.535 20.728 1.00 93.12 195 SER A C 1
ATOM 1530 O O . SER A 1 195 ? -31.215 -11.685 21.332 1.00 93.12 195 SER A O 1
ATOM 1532 N N . VAL A 1 196 ? -33.130 -12.860 21.068 1.00 95.75 196 VAL A N 1
ATOM 1533 C CA . VAL A 1 196 ? -33.864 -12.322 22.227 1.00 95.75 196 VAL A CA 1
ATOM 1534 C C . VAL A 1 196 ? -34.481 -13.481 23.015 1.00 95.75 196 VAL A C 1
ATOM 1536 O O . VAL A 1 196 ? -35.180 -14.316 22.445 1.00 95.75 196 VAL A O 1
ATOM 1539 N N . LYS A 1 197 ? -34.218 -13.531 24.324 1.00 95.19 197 LYS A N 1
ATOM 1540 C CA . LYS A 1 197 ? -34.784 -14.499 25.274 1.00 95.19 197 LYS A CA 1
ATOM 1541 C C . LYS A 1 197 ? -35.547 -13.774 26.383 1.00 95.19 197 LYS A C 1
ATOM 1543 O O . LYS A 1 197 ? -35.115 -12.705 26.815 1.00 95.19 197 LYS A O 1
ATOM 1548 N N . SER A 1 198 ? -36.619 -14.383 26.877 1.00 94.62 198 SER A N 1
ATOM 1549 C CA . SER A 1 198 ? -37.394 -13.911 28.028 1.00 94.62 198 SER A CA 1
ATOM 1550 C C . SER A 1 198 ? -37.250 -14.853 29.225 1.00 94.62 198 SER A C 1
ATOM 1552 O O . SER A 1 198 ? -37.095 -16.063 29.072 1.00 94.62 198 SER A O 1
ATOM 1554 N N . PHE A 1 199 ? -37.356 -14.287 30.422 1.00 93.75 199 PHE A N 1
ATOM 1555 C CA . PHE A 1 199 ? -37.559 -14.996 31.683 1.00 93.75 199 PHE A CA 1
ATOM 1556 C C . PHE A 1 199 ? -38.675 -14.276 32.452 1.00 93.75 199 PHE A C 1
ATOM 1558 O O . PHE A 1 199 ? -38.679 -13.044 32.507 1.00 93.75 199 PHE A O 1
ATOM 1565 N N . ARG A 1 200 ? -39.645 -15.014 33.003 1.00 90.56 200 ARG A N 1
ATOM 1566 C CA . ARG A 1 200 ? -40.803 -14.453 33.718 1.00 90.56 200 ARG A CA 1
ATOM 1567 C C . ARG A 1 200 ? -40.834 -14.978 35.147 1.00 90.56 200 ARG A C 1
ATOM 1569 O O . ARG A 1 200 ? -40.704 -16.174 35.365 1.00 90.56 200 ARG A O 1
ATOM 1576 N N . GLU A 1 201 ? -41.044 -14.064 36.083 1.00 88.75 201 GLU A N 1
ATOM 1577 C CA . GLU A 1 201 ? -41.059 -14.291 37.526 1.00 88.75 201 GLU A CA 1
ATOM 1578 C C . GLU A 1 201 ? -42.272 -13.539 38.093 1.00 88.75 201 GLU A C 1
ATOM 1580 O O . GLU A 1 201 ? -42.230 -12.328 38.332 1.00 88.75 201 GLU A O 1
ATOM 1585 N N . GLY A 1 202 ? -43.411 -14.232 38.187 1.00 86.62 202 GLY A N 1
ATOM 1586 C CA . GLY A 1 202 ? -44.703 -13.612 38.490 1.00 86.62 202 GLY A CA 1
ATOM 1587 C C . GLY A 1 202 ? -45.016 -12.431 37.557 1.00 86.62 202 GLY A C 1
ATOM 1588 O O . GLY A 1 202 ? -45.034 -12.571 36.333 1.00 86.62 202 GLY A O 1
ATOM 1589 N N . ASN A 1 203 ? -45.224 -11.248 38.143 1.00 88.00 203 ASN A N 1
ATOM 1590 C CA . ASN A 1 203 ? -45.521 -9.999 37.424 1.00 88.00 203 ASN A CA 1
ATOM 1591 C C . ASN A 1 203 ? -44.313 -9.369 36.695 1.00 88.00 203 ASN A C 1
ATOM 1593 O O . ASN A 1 203 ? -44.498 -8.431 35.908 1.00 88.00 203 ASN A O 1
ATOM 1597 N N . LYS A 1 204 ? -43.088 -9.854 36.943 1.00 92.94 204 LYS A N 1
ATOM 1598 C CA . LYS A 1 204 ? -41.854 -9.360 36.318 1.00 92.94 204 LYS A CA 1
ATOM 1599 C C . LYS A 1 204 ? -41.521 -10.179 35.076 1.00 92.94 204 LYS A C 1
ATOM 1601 O O . LYS A 1 204 ? -41.627 -11.402 35.066 1.00 92.94 204 LYS A O 1
ATOM 1606 N N . THR A 1 205 ? -41.081 -9.519 34.011 1.00 94.38 205 THR A N 1
ATOM 1607 C CA . THR A 1 205 ? -40.540 -10.175 32.812 1.00 94.38 205 THR A CA 1
ATOM 1608 C C . THR A 1 205 ? -39.216 -9.522 32.436 1.00 94.38 205 THR A C 1
ATOM 1610 O O . THR A 1 205 ? -39.163 -8.340 32.102 1.00 94.38 205 THR A O 1
ATOM 1613 N N . PHE A 1 206 ? -38.138 -10.297 32.481 1.00 95.25 206 PHE A N 1
ATOM 1614 C CA . PHE A 1 206 ? -36.818 -9.894 32.022 1.00 95.25 206 PHE A CA 1
ATOM 1615 C C . PHE A 1 206 ? -36.652 -10.286 30.554 1.00 95.25 206 PHE A C 1
ATOM 1617 O O . PHE A 1 206 ? -36.844 -11.446 30.196 1.00 95.25 206 PHE A O 1
ATOM 1624 N N . VAL A 1 207 ? -36.244 -9.342 29.705 1.00 96.12 207 VAL A N 1
ATOM 1625 C CA . VAL A 1 207 ? -35.940 -9.593 28.288 1.00 96.12 207 VAL A CA 1
ATOM 1626 C C . VAL A 1 207 ? -34.455 -9.349 28.046 1.00 96.12 207 VAL A C 1
ATOM 1628 O O . VAL A 1 207 ? -33.959 -8.248 28.283 1.00 96.12 207 VAL A O 1
ATOM 1631 N N . LYS A 1 208 ? -33.741 -10.371 27.568 1.00 95.56 208 LYS A N 1
ATOM 1632 C CA . LYS A 1 208 ? -32.288 -10.397 27.350 1.00 95.56 208 LYS A CA 1
ATOM 1633 C C . LYS A 1 208 ? -31.977 -10.592 25.872 1.00 95.56 208 LYS A C 1
ATOM 1635 O O . LYS A 1 208 ? -32.339 -11.606 25.280 1.00 95.56 208 LYS A O 1
ATOM 1640 N N . ALA A 1 209 ? -31.262 -9.640 25.284 1.00 95.31 209 ALA A N 1
ATOM 1641 C CA . ALA A 1 209 ? -30.856 -9.660 23.886 1.00 95.31 209 ALA A CA 1
ATOM 1642 C C . ALA A 1 209 ? -29.335 -9.686 23.731 1.00 95.31 209 ALA A C 1
ATOM 1644 O O . ALA A 1 209 ? -28.620 -8.985 24.449 1.00 95.31 209 ALA A O 1
ATOM 1645 N N . PHE A 1 210 ? -28.846 -10.427 22.737 1.00 93.88 210 PHE A N 1
ATOM 1646 C CA . PHE A 1 210 ? -27.462 -10.333 22.274 1.00 93.88 210 PHE A CA 1
ATOM 1647 C C . PHE A 1 210 ? -27.417 -9.451 21.028 1.00 93.88 210 PHE A C 1
ATOM 1649 O O . PHE A 1 210 ? -27.978 -9.798 19.991 1.00 93.88 210 PHE A O 1
ATOM 1656 N N . ILE A 1 211 ? -26.775 -8.287 21.134 1.00 93.06 211 ILE A N 1
ATOM 1657 C CA . ILE A 1 211 ? -26.792 -7.248 20.097 1.00 93.06 211 ILE A CA 1
ATOM 1658 C C . ILE A 1 211 ? -25.366 -7.005 19.605 1.00 93.06 211 ILE A C 1
ATOM 1660 O O . ILE A 1 211 ? -24.461 -6.743 20.398 1.00 93.06 211 ILE A O 1
ATOM 1664 N N . ILE A 1 212 ? -25.156 -7.107 18.295 1.00 88.75 212 ILE A N 1
ATOM 1665 C CA . ILE A 1 212 ? -23.867 -6.878 17.632 1.00 88.75 212 ILE A CA 1
ATOM 1666 C C . ILE A 1 212 ? -23.470 -5.405 17.820 1.00 88.75 212 ILE A C 1
ATOM 1668 O O . ILE A 1 212 ? -24.300 -4.505 17.655 1.00 88.75 212 ILE A O 1
ATOM 1672 N N . LYS A 1 213 ? -22.199 -5.141 18.164 1.00 81.69 213 LYS A N 1
ATOM 1673 C CA . LYS A 1 213 ? -21.657 -3.773 18.271 1.00 81.69 213 LYS A CA 1
ATOM 1674 C C . LYS A 1 213 ? -21.946 -2.967 16.988 1.00 81.69 213 LYS A C 1
ATOM 1676 O O . LYS A 1 213 ? -21.971 -3.499 15.881 1.00 81.69 213 LYS A O 1
ATOM 1681 N N . SER A 1 214 ? -22.089 -1.644 17.109 1.00 67.94 214 SER A N 1
ATOM 1682 C CA . SER A 1 214 ? -22.246 -0.758 15.937 1.00 67.94 214 SER A CA 1
ATOM 1683 C C . SER A 1 214 ? -20.994 -0.643 15.054 1.00 67.94 214 SER A C 1
ATOM 1685 O O . SER A 1 214 ? -21.078 -0.055 13.981 1.00 67.94 214 SER A O 1
ATOM 1687 N N . PHE A 1 215 ? -19.859 -1.174 15.513 1.00 62.56 215 PHE A N 1
ATOM 1688 C CA . PHE A 1 215 ? -18.594 -1.292 14.790 1.00 62.56 215 PHE A CA 1
ATOM 1689 C C . PHE A 1 215 ? -18.022 -2.688 15.087 1.00 62.56 215 PHE A C 1
ATOM 1691 O O . PHE A 1 215 ? -18.049 -3.114 16.246 1.00 62.56 215 PHE A O 1
ATOM 1698 N N . GLY A 1 216 ? -17.549 -3.395 14.057 1.00 57.84 216 GLY A N 1
ATOM 1699 C CA . GLY A 1 216 ? -17.294 -4.842 14.098 1.00 57.84 216 GLY A CA 1
ATOM 1700 C C . GLY A 1 216 ? -18.532 -5.672 13.719 1.00 57.84 216 GLY A C 1
ATOM 1701 O O . GLY A 1 216 ? -19.670 -5.240 13.917 1.00 57.84 216 GLY A O 1
ATOM 1702 N N . HIS A 1 217 ? -18.314 -6.850 13.128 1.00 61.12 217 HIS A N 1
ATOM 1703 C CA . HIS A 1 217 ? -19.394 -7.690 12.585 1.00 61.12 217 HIS A CA 1
ATOM 1704 C C . HIS A 1 217 ? -19.830 -8.836 13.509 1.00 61.12 217 HIS A C 1
ATOM 1706 O O . HIS A 1 217 ? -20.997 -9.220 13.462 1.00 61.12 217 HIS A O 1
ATOM 1712 N N . GLU A 1 218 ? -18.944 -9.322 14.379 1.00 68.12 218 GLU A N 1
ATOM 1713 C CA . GLU A 1 218 ? -19.169 -10.550 15.161 1.00 68.12 218 GLU A CA 1
ATOM 1714 C C . GLU A 1 218 ? -19.409 -10.300 16.653 1.00 68.12 218 GLU A C 1
ATOM 1716 O O . GLU A 1 218 ? -20.216 -10.988 17.278 1.00 68.12 218 GLU A O 1
ATOM 1721 N N . ILE A 1 219 ? -18.747 -9.298 17.242 1.00 79.38 219 ILE A N 1
ATOM 1722 C CA . ILE A 1 219 ? -18.748 -9.137 18.700 1.00 79.38 219 ILE A CA 1
ATOM 1723 C C . ILE A 1 219 ? -20.112 -8.627 19.189 1.00 79.38 219 ILE A C 1
ATOM 1725 O O . ILE A 1 219 ? -20.456 -7.450 19.032 1.00 79.38 219 ILE A O 1
ATOM 1729 N N . THR A 1 220 ? -20.872 -9.505 19.841 1.00 87.19 220 THR A N 1
ATOM 1730 C CA . THR A 1 220 ? -22.125 -9.171 20.529 1.00 87.19 220 THR A CA 1
ATOM 1731 C C . THR A 1 220 ? -21.899 -8.602 21.929 1.00 87.19 220 THR A C 1
ATOM 1733 O O . THR A 1 220 ? -20.897 -8.881 22.584 1.00 87.19 220 THR A O 1
ATOM 1736 N N . ARG A 1 221 ? -22.870 -7.834 22.428 1.00 86.88 221 ARG A N 1
ATOM 1737 C CA . ARG A 1 221 ? -23.007 -7.441 23.836 1.00 86.88 221 ARG A CA 1
ATOM 1738 C C . ARG A 1 221 ? -24.385 -7.863 24.354 1.00 86.88 221 ARG A C 1
ATOM 1740 O O . ARG A 1 221 ? -25.357 -7.701 23.612 1.00 86.88 221 ARG A O 1
ATOM 1747 N N . PRO A 1 222 ? -24.506 -8.330 25.607 1.00 92.81 222 PRO A N 1
ATOM 1748 C CA . PRO A 1 222 ? -25.806 -8.489 26.234 1.00 92.81 222 PRO A CA 1
ATOM 1749 C C . PRO A 1 222 ? -26.418 -7.117 26.564 1.00 92.81 222 PRO A C 1
ATOM 1751 O O . PRO A 1 222 ? -25.734 -6.186 27.009 1.00 92.81 222 PRO A O 1
ATOM 1754 N N . ALA A 1 223 ? -27.725 -7.012 26.357 1.00 94.31 223 ALA A N 1
ATOM 1755 C CA . ALA A 1 223 ? -28.586 -5.951 26.860 1.00 94.31 223 ALA A CA 1
ATOM 1756 C C . ALA A 1 223 ? -29.813 -6.607 27.509 1.00 94.31 223 ALA A C 1
ATOM 1758 O O . ALA A 1 223 ? -30.415 -7.493 26.906 1.00 94.31 223 ALA A O 1
ATOM 1759 N N . VAL A 1 224 ? -30.163 -6.207 28.731 1.00 95.94 224 VAL A N 1
ATOM 1760 C CA . VAL A 1 224 ? -31.283 -6.777 29.499 1.00 95.94 224 VAL A CA 1
ATOM 1761 C C . VAL A 1 224 ? -32.220 -5.656 29.930 1.00 95.94 224 VAL A C 1
ATOM 1763 O O . VAL A 1 224 ? -31.745 -4.594 30.324 1.00 95.94 224 VAL A O 1
ATOM 1766 N N . ILE A 1 225 ? -33.530 -5.879 29.870 1.00 96.38 225 ILE A N 1
ATOM 1767 C CA . ILE A 1 225 ? -34.559 -4.951 30.357 1.00 96.38 225 ILE A CA 1
ATOM 1768 C C . ILE A 1 225 ? -35.479 -5.705 31.313 1.00 96.38 225 ILE A C 1
ATOM 1770 O O . ILE A 1 225 ? -35.944 -6.793 30.979 1.00 96.38 225 ILE A O 1
ATOM 1774 N N . LEU A 1 226 ? -35.755 -5.112 32.472 1.00 95.62 226 LEU A N 1
ATOM 1775 C CA . LEU A 1 226 ? -36.797 -5.551 33.395 1.00 95.62 226 LEU A CA 1
ATOM 1776 C C . LEU A 1 226 ? -38.101 -4.818 33.066 1.00 95.62 226 LEU A C 1
ATOM 1778 O O . LEU A 1 226 ? -38.141 -3.585 33.092 1.00 95.62 226 LEU A O 1
ATOM 1782 N N . PHE A 1 227 ? -39.156 -5.583 32.802 1.00 95.56 227 PHE A N 1
ATOM 1783 C CA . PHE A 1 227 ? -40.525 -5.105 32.644 1.00 95.56 227 PHE A CA 1
ATOM 1784 C C . PHE A 1 227 ? -41.405 -5.554 33.810 1.00 95.56 227 PHE A C 1
ATOM 1786 O O . PHE A 1 227 ? -41.271 -6.673 34.304 1.00 95.56 227 PHE A O 1
ATOM 1793 N N . GLU A 1 228 ? -42.368 -4.716 34.170 1.00 93.69 228 GLU A N 1
ATOM 1794 C CA . GLU A 1 228 ? -43.453 -5.021 35.100 1.00 93.69 228 GLU A CA 1
ATOM 1795 C C . GLU A 1 228 ? -44.776 -4.628 34.435 1.00 93.69 228 GLU A C 1
ATOM 1797 O O . GLU A 1 228 ? -44.914 -3.505 33.951 1.00 93.69 228 GLU A O 1
ATOM 1802 N N . LYS A 1 229 ? -45.728 -5.565 34.322 1.00 86.88 229 LYS A N 1
ATOM 1803 C CA . LYS A 1 229 ? -47.018 -5.353 33.620 1.00 86.88 229 LYS A CA 1
ATOM 1804 C C . LYS A 1 229 ? -46.865 -4.701 32.221 1.00 86.88 229 LYS A C 1
ATOM 1806 O O . LYS A 1 229 ? -47.636 -3.828 31.838 1.00 86.88 229 LYS A O 1
ATOM 1811 N N . ASN A 1 230 ? -45.865 -5.148 31.450 1.00 88.19 230 ASN A N 1
ATOM 1812 C CA . ASN A 1 230 ? -45.408 -4.615 30.145 1.00 88.19 230 ASN A CA 1
ATOM 1813 C C . ASN A 1 230 ? -44.692 -3.244 30.154 1.00 88.19 230 ASN A C 1
ATOM 1815 O O . ASN A 1 230 ? -44.195 -2.819 29.112 1.00 88.19 230 ASN A O 1
ATOM 1819 N N . ILE A 1 231 ? -44.557 -2.567 31.296 1.00 91.44 231 ILE A N 1
ATOM 1820 C CA . ILE A 1 231 ? -43.844 -1.286 31.406 1.00 91.44 231 ILE A CA 1
ATOM 1821 C C . ILE A 1 231 ? -42.355 -1.553 31.710 1.00 91.44 231 ILE A C 1
ATOM 1823 O O . ILE A 1 231 ? -42.063 -2.244 32.684 1.00 91.44 231 ILE A O 1
ATOM 1827 N N . PRO A 1 232 ? -41.389 -1.030 30.927 1.00 94.56 232 PRO A N 1
ATOM 1828 C CA . PRO A 1 232 ? -39.964 -1.156 31.226 1.00 94.56 232 PRO A CA 1
ATOM 1829 C C . PRO A 1 232 ? -39.585 -0.275 32.423 1.00 94.56 232 PRO A C 1
ATOM 1831 O O . PRO A 1 232 ? -39.838 0.931 32.420 1.00 94.56 232 PRO A O 1
ATOM 1834 N N . ILE A 1 233 ? -38.945 -0.871 33.430 1.00 93.38 233 ILE A N 1
ATOM 1835 C CA . ILE A 1 233 ? -38.589 -0.213 34.697 1.00 93.38 233 ILE A CA 1
ATOM 1836 C C . ILE A 1 233 ? -37.084 0.082 34.760 1.00 93.38 233 ILE A C 1
ATOM 1838 O O . ILE A 1 233 ? -36.676 1.224 34.978 1.00 93.38 233 ILE A O 1
ATOM 1842 N N . LYS A 1 234 ? -36.243 -0.926 34.493 1.00 94.38 234 LYS A N 1
ATOM 1843 C CA . LYS A 1 234 ? -34.774 -0.815 34.496 1.00 94.38 234 LYS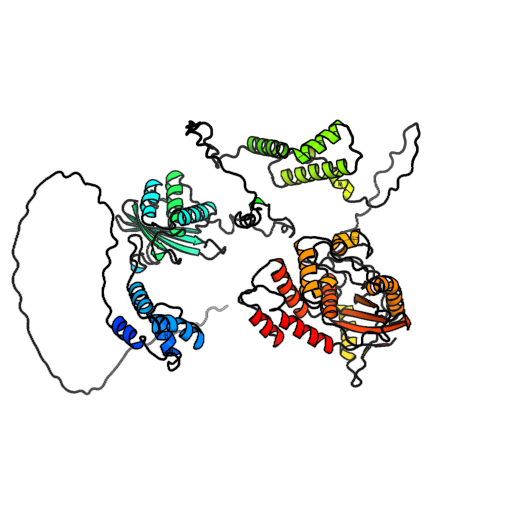 A CA 1
ATOM 1844 C C . LYS A 1 234 ? -34.146 -1.505 33.279 1.00 94.38 234 LYS A C 1
ATOM 1846 O O . LYS A 1 234 ? -34.752 -2.388 32.677 1.00 94.38 234 LYS A O 1
ATOM 1851 N N . GLY A 1 235 ? -32.909 -1.139 32.945 1.00 94.31 235 GLY A N 1
ATOM 1852 C CA . GLY A 1 235 ? -32.116 -1.767 31.889 1.00 94.31 235 GLY A CA 1
ATOM 1853 C C . GLY A 1 235 ? -30.630 -1.885 32.241 1.00 94.31 235 GLY A C 1
ATOM 1854 O O . GLY A 1 235 ? -30.073 -1.027 32.921 1.00 94.31 235 GLY A O 1
ATOM 1855 N N . HIS A 1 236 ? -29.979 -2.933 31.736 1.00 94.75 236 HIS A N 1
ATOM 1856 C CA . HIS A 1 236 ? -28.551 -3.214 31.902 1.00 94.75 236 HIS A CA 1
ATOM 1857 C C . HIS A 1 236 ? -27.866 -3.441 30.548 1.00 94.75 236 HIS A C 1
ATOM 1859 O O . HIS A 1 236 ? -28.378 -4.174 29.702 1.00 94.75 236 HIS A O 1
ATOM 1865 N N . CYS A 1 237 ? -26.667 -2.889 30.337 1.00 92.50 237 CYS A N 1
ATOM 1866 C CA . CYS A 1 237 ? -25.818 -3.255 29.197 1.00 92.50 237 CYS A CA 1
ATOM 1867 C C . CYS A 1 237 ? -24.334 -2.976 29.480 1.00 92.50 237 CYS A C 1
ATOM 1869 O O . CYS A 1 237 ? -23.985 -1.911 29.981 1.00 92.50 237 CYS A O 1
ATOM 1871 N N . THR A 1 238 ? -23.444 -3.870 29.039 1.00 88.56 238 THR A N 1
ATOM 1872 C CA . THR A 1 238 ? -21.979 -3.787 29.246 1.00 88.56 238 THR A CA 1
ATOM 1873 C C . THR A 1 238 ? -21.262 -2.690 28.441 1.00 88.56 238 THR A C 1
ATOM 1875 O O . THR A 1 238 ? -20.032 -2.627 28.423 1.00 88.56 238 THR A O 1
ATOM 1878 N N . CYS A 1 239 ? -21.984 -1.839 27.704 1.00 87.56 239 CYS A N 1
ATOM 1879 C CA . CYS A 1 239 ? -21.376 -0.716 26.982 1.00 87.56 239 CYS A CA 1
ATOM 1880 C C . CYS A 1 239 ? -21.108 0.485 27.919 1.00 87.56 239 CYS A C 1
ATOM 1882 O O . CYS A 1 239 ? -21.810 0.627 28.917 1.00 87.56 239 CYS A O 1
ATOM 1884 N N . PRO A 1 240 ? -20.177 1.409 27.596 1.00 83.44 240 PRO A N 1
ATOM 1885 C CA . PRO A 1 240 ? -19.829 2.527 28.491 1.00 83.44 240 PRO A CA 1
ATOM 1886 C C . PRO A 1 240 ? -21.011 3.425 28.896 1.00 83.44 240 PRO A C 1
ATOM 1888 O O . PRO A 1 240 ? -21.033 3.983 29.985 1.00 83.44 240 PRO A O 1
ATOM 1891 N N . ILE A 1 241 ? -22.025 3.535 28.030 1.00 83.31 241 ILE A N 1
ATOM 1892 C CA . ILE A 1 241 ? -23.246 4.332 28.251 1.00 83.31 241 ILE A CA 1
ATOM 1893 C C . ILE A 1 241 ? -24.344 3.496 28.951 1.00 83.31 241 ILE A C 1
ATOM 1895 O O . ILE A 1 241 ? -25.376 4.024 29.355 1.00 83.31 241 ILE A O 1
ATOM 1899 N N . GLY A 1 242 ? -24.146 2.185 29.104 1.00 81.81 242 GLY A N 1
ATOM 1900 C CA . GLY A 1 242 ? -25.133 1.243 29.632 1.00 81.81 242 GLY A CA 1
ATOM 1901 C C . GLY A 1 242 ? -25.419 1.388 31.127 1.00 81.81 242 GLY A C 1
ATOM 1902 O O . GLY A 1 242 ? -26.536 1.086 31.532 1.00 81.81 242 GLY A O 1
ATOM 1903 N N . LYS A 1 243 ? -24.495 1.972 31.908 1.00 81.12 243 LYS A N 1
ATOM 1904 C CA . LYS A 1 243 ? -24.651 2.270 33.352 1.00 81.12 243 LYS A CA 1
ATOM 1905 C C . LYS A 1 243 ? -25.812 3.217 33.714 1.00 81.12 243 LYS A C 1
ATOM 1907 O O . LYS A 1 243 ? -26.037 3.483 34.884 1.00 81.12 243 LYS A O 1
ATOM 1912 N N . CYS A 1 244 ? -26.535 3.758 32.731 1.00 85.62 244 CYS A N 1
ATOM 1913 C CA . CYS A 1 244 ? -27.750 4.548 32.962 1.00 85.62 244 CYS A CA 1
ATOM 1914 C C . CYS A 1 244 ? -29.046 3.839 32.528 1.00 85.62 244 CYS A C 1
ATOM 1916 O O . CYS A 1 244 ? -30.103 4.466 32.515 1.00 85.62 244 CYS A O 1
ATOM 1918 N N . GLY A 1 245 ? -28.975 2.588 32.064 1.00 89.25 245 GLY A N 1
ATOM 1919 C CA . GLY A 1 245 ? -30.096 1.844 31.474 1.00 89.25 245 GLY A CA 1
ATOM 1920 C C . GLY A 1 245 ? -30.606 2.365 30.124 1.00 89.25 245 GLY A C 1
ATOM 1921 O O . GLY A 1 245 ? -31.216 1.622 29.370 1.00 89.25 245 GLY A O 1
ATOM 1922 N N . VAL A 1 246 ? -30.289 3.604 29.735 1.00 91.56 246 VAL A N 1
ATOM 1923 C CA . VAL A 1 246 ? -30.775 4.232 28.493 1.00 91.56 246 VAL A CA 1
ATOM 1924 C C . VAL A 1 246 ? -29.627 4.408 27.489 1.00 91.56 246 VAL A C 1
ATOM 1926 O O . VAL A 1 246 ? -29.119 5.512 27.250 1.00 91.56 246 VAL A O 1
ATOM 1929 N N . CYS A 1 247 ? -29.185 3.291 26.904 1.00 92.06 247 CYS A N 1
ATOM 1930 C CA . CYS A 1 247 ? -28.197 3.247 25.819 1.00 92.06 247 CYS A CA 1
ATOM 1931 C C . CYS A 1 247 ? -28.822 2.760 24.499 1.00 92.06 247 CYS A C 1
ATOM 1933 O O . CYS A 1 247 ? -29.883 2.140 24.498 1.00 92.06 247 CYS A O 1
ATOM 1935 N N . CYS A 1 248 ? -28.154 3.003 23.368 1.00 91.94 248 CYS A N 1
ATOM 1936 C CA . CYS A 1 248 ? -28.648 2.593 22.048 1.00 91.94 248 CYS A CA 1
ATOM 1937 C C . CYS A 1 248 ? -28.996 1.096 21.908 1.00 91.94 248 CYS A C 1
ATOM 1939 O O . CYS A 1 248 ? -29.952 0.795 21.202 1.00 91.94 248 CYS A O 1
ATOM 1941 N N . HIS A 1 249 ? -28.311 0.181 22.607 1.00 93.44 249 HIS A N 1
ATOM 1942 C CA . HIS A 1 249 ? -28.642 -1.253 22.596 1.00 93.44 249 HIS A CA 1
ATOM 1943 C C . HIS A 1 249 ? -29.986 -1.543 23.294 1.00 93.44 249 HIS A C 1
ATOM 1945 O O . HIS A 1 249 ? -30.809 -2.280 22.762 1.00 93.44 249 HIS A O 1
ATOM 1951 N N . ILE A 1 250 ? -30.249 -0.904 24.442 1.00 94.88 250 ILE A N 1
ATOM 1952 C CA . ILE A 1 250 ? -31.535 -1.009 25.155 1.00 94.88 250 ILE A CA 1
ATOM 1953 C C . ILE A 1 250 ? -32.667 -0.419 24.306 1.00 94.88 250 ILE A C 1
ATOM 1955 O O . ILE A 1 250 ? -33.722 -1.027 24.172 1.00 94.88 250 ILE A O 1
ATOM 1959 N N . ILE A 1 251 ? -32.433 0.729 23.664 1.00 94.06 251 ILE A N 1
ATOM 1960 C CA . ILE A 1 251 ? -33.439 1.352 22.793 1.00 94.06 251 ILE A CA 1
ATOM 1961 C C . ILE A 1 251 ? -33.689 0.506 21.531 1.00 94.06 251 ILE A C 1
ATOM 1963 O O . ILE A 1 251 ? -34.827 0.424 21.082 1.00 94.06 251 ILE A O 1
ATOM 1967 N N . ALA A 1 252 ? -32.670 -0.166 20.983 1.00 94.75 252 ALA A N 1
ATOM 1968 C CA . ALA A 1 252 ? -32.849 -1.113 19.879 1.00 94.75 252 ALA A CA 1
ATOM 1969 C C . ALA A 1 252 ? -33.728 -2.311 20.283 1.00 94.75 252 ALA A C 1
ATOM 1971 O O . ALA A 1 252 ? -34.606 -2.694 19.515 1.00 94.75 252 ALA A O 1
ATOM 1972 N N . LEU A 1 253 ? -33.543 -2.856 21.493 1.00 96.00 253 LEU A N 1
ATOM 1973 C CA . LEU A 1 253 ? -34.393 -3.924 22.031 1.00 96.00 253 LEU A CA 1
ATOM 1974 C C . LEU A 1 253 ? -35.833 -3.447 22.284 1.00 96.00 253 LEU A C 1
ATOM 1976 O O . LEU A 1 253 ? -36.774 -4.137 21.910 1.00 96.00 253 LEU A O 1
ATOM 1980 N N . LEU A 1 254 ? -36.025 -2.245 22.836 1.00 95.75 254 LEU A N 1
ATOM 1981 C CA . LEU A 1 254 ? -37.360 -1.651 22.979 1.00 95.75 254 LEU A CA 1
ATOM 1982 C C . LEU A 1 254 ? -38.067 -1.491 21.622 1.00 95.75 254 LEU A C 1
ATOM 1984 O O . LEU A 1 254 ? -39.225 -1.868 21.491 1.00 95.75 254 LEU A O 1
ATOM 1988 N N . MET A 1 255 ? -37.367 -0.992 20.598 1.00 95.25 255 MET A N 1
ATOM 1989 C CA . MET A 1 255 ? -37.926 -0.840 19.247 1.00 95.25 255 MET A CA 1
ATOM 1990 C C . MET A 1 255 ? -38.187 -2.188 18.551 1.00 95.25 255 MET A C 1
ATOM 1992 O O . MET A 1 255 ? -39.118 -2.288 17.756 1.00 95.25 255 MET A O 1
ATOM 1996 N N . PHE A 1 256 ? -37.404 -3.232 18.849 1.00 95.75 256 PHE A N 1
ATOM 1997 C CA . PHE A 1 256 ? -37.672 -4.603 18.393 1.00 95.75 256 PHE A CA 1
ATOM 1998 C C . PHE A 1 256 ? -38.972 -5.144 19.001 1.00 95.75 256 PHE A C 1
ATOM 2000 O O . PHE A 1 256 ? -39.803 -5.693 18.281 1.00 95.75 256 PHE A O 1
ATOM 2007 N N . LEU A 1 257 ? -39.176 -4.931 20.305 1.00 95.25 257 LEU A N 1
ATOM 2008 C CA . LEU A 1 257 ? -40.400 -5.325 21.006 1.00 95.25 257 LEU A CA 1
ATOM 2009 C C . LEU A 1 257 ? -41.619 -4.527 20.516 1.00 95.25 257 LEU A C 1
ATOM 2011 O O . LEU A 1 257 ? -42.683 -5.114 20.342 1.00 95.25 257 LEU A O 1
ATOM 2015 N N . GLU A 1 258 ? -41.472 -3.230 20.215 1.00 94.44 258 GLU A N 1
ATOM 2016 C CA . GLU A 1 258 ? -42.528 -2.424 19.574 1.00 94.44 258 GLU A CA 1
ATOM 2017 C C . GLU A 1 258 ? -42.885 -2.949 18.176 1.00 94.44 258 GLU A C 1
ATOM 2019 O O . GLU A 1 258 ? -44.066 -3.057 17.846 1.00 94.44 258 GLU A O 1
ATOM 2024 N N . HIS A 1 259 ? -41.886 -3.291 17.355 1.00 92.38 259 HIS A N 1
ATOM 2025 C CA . HIS A 1 259 ? -42.117 -3.864 16.029 1.00 92.38 259 HIS A CA 1
ATOM 2026 C C . HIS A 1 259 ? -42.873 -5.195 16.133 1.00 92.38 259 HIS A C 1
ATOM 2028 O O . HIS A 1 259 ? -43.983 -5.296 15.615 1.00 92.38 259 HIS A O 1
ATOM 2034 N N . TYR A 1 260 ? -42.343 -6.160 16.892 1.00 92.81 260 TYR A N 1
ATOM 2035 C CA . TYR A 1 260 ? -42.987 -7.461 17.090 1.00 92.81 260 TYR A CA 1
ATOM 2036 C C . TYR A 1 260 ? -44.399 -7.336 17.692 1.00 92.81 260 TYR A C 1
ATOM 2038 O O . TYR A 1 260 ? -45.315 -8.046 17.279 1.00 92.81 260 TYR A O 1
ATOM 2046 N N . SER A 1 261 ? -44.620 -6.388 18.613 1.00 90.56 261 SER A N 1
ATOM 2047 C CA . SER A 1 261 ? -45.952 -6.124 19.179 1.00 90.56 261 SER A CA 1
ATOM 2048 C C . SER A 1 261 ? -46.987 -5.800 18.095 1.00 90.56 261 SER A C 1
ATOM 2050 O O . SER A 1 261 ? -48.118 -6.284 18.193 1.00 90.56 261 SER A O 1
ATOM 2052 N N . LYS A 1 262 ? -46.590 -5.036 17.067 1.00 89.62 262 LYS A N 1
ATOM 2053 C CA . LYS A 1 262 ? -47.444 -4.582 15.957 1.00 89.62 262 LYS A CA 1
ATOM 2054 C C . LYS A 1 262 ? -47.573 -5.611 14.831 1.00 89.62 262 LYS A C 1
ATOM 2056 O O . LYS A 1 262 ? -48.687 -5.873 14.404 1.00 89.62 262 LYS A O 1
ATOM 2061 N N . THR A 1 263 ? -46.467 -6.188 14.360 1.00 88.38 263 THR A N 1
ATOM 2062 C CA . THR A 1 263 ? -46.432 -6.995 13.120 1.00 88.38 263 THR A CA 1
ATOM 2063 C C . THR A 1 263 ? -46.329 -8.504 13.338 1.00 88.38 263 THR A C 1
ATOM 2065 O O . THR A 1 263 ? -46.432 -9.254 12.378 1.00 88.38 263 THR A O 1
ATOM 2068 N N . LYS A 1 264 ? -46.057 -8.964 14.569 1.00 88.88 264 LYS A N 1
ATOM 2069 C CA . LYS A 1 264 ? -45.715 -10.365 14.912 1.00 88.88 264 LYS A CA 1
ATOM 2070 C C . LYS A 1 264 ? -44.469 -10.932 14.211 1.00 88.88 264 LYS A C 1
ATOM 2072 O O . LYS A 1 264 ? -44.143 -12.099 14.392 1.00 88.88 264 LYS A O 1
ATOM 2077 N N . THR A 1 265 ? -43.709 -10.111 13.486 1.00 86.50 265 THR A N 1
ATOM 2078 C CA . THR A 1 265 ? -42.465 -10.515 12.812 1.00 86.50 265 THR A CA 1
ATOM 2079 C C . THR A 1 265 ? -41.231 -10.193 13.657 1.00 86.50 265 THR A C 1
ATOM 2081 O O . THR A 1 265 ? -41.119 -9.110 14.234 1.00 86.50 265 THR A O 1
ATOM 2084 N N . THR A 1 266 ? -40.259 -11.105 13.718 1.00 87.38 266 THR A N 1
ATOM 2085 C CA . THR A 1 266 ? -38.988 -10.897 14.436 1.00 87.38 266 THR A CA 1
ATOM 2086 C C . THR A 1 266 ? -37.861 -10.467 13.495 1.00 87.38 266 THR A C 1
ATOM 2088 O O . THR A 1 266 ? -37.480 -11.211 12.595 1.00 87.38 266 THR A O 1
ATOM 2091 N N . ILE A 1 267 ? -37.257 -9.296 13.732 1.00 84.81 267 ILE A N 1
ATOM 2092 C CA . ILE A 1 267 ? -36.096 -8.812 12.958 1.00 84.81 267 ILE A CA 1
ATOM 2093 C C . ILE A 1 267 ? -34.788 -9.244 13.639 1.00 84.81 267 ILE A C 1
ATOM 2095 O O . ILE A 1 267 ? -34.170 -8.471 14.378 1.00 84.81 267 ILE A O 1
ATOM 2099 N N . PHE A 1 268 ? -34.363 -10.484 13.396 1.00 89.69 268 PHE A N 1
ATOM 2100 C CA . PHE A 1 268 ? -33.058 -10.983 13.841 1.00 89.69 268 PHE A CA 1
ATOM 2101 C C . PHE A 1 268 ? -31.942 -10.738 12.815 1.00 89.69 268 PHE A C 1
ATOM 2103 O O . PHE A 1 268 ? -32.182 -10.458 11.638 1.00 89.69 268 PHE A O 1
ATOM 2110 N N . ALA A 1 269 ? -30.697 -10.813 13.284 1.00 83.94 269 ALA A N 1
ATOM 2111 C CA . ALA A 1 269 ? -29.508 -10.821 12.447 1.00 83.94 269 ALA A CA 1
ATOM 2112 C C . ALA A 1 269 ? -29.454 -12.120 11.641 1.00 83.94 269 ALA A C 1
ATOM 2114 O O . ALA A 1 269 ? -29.413 -13.192 12.238 1.00 83.94 269 ALA A O 1
ATOM 2115 N N . LEU A 1 270 ? -29.395 -11.999 10.310 1.00 79.88 270 LEU A N 1
ATOM 2116 C CA . LEU A 1 270 ? -29.290 -13.136 9.392 1.00 79.88 270 LEU A CA 1
ATOM 2117 C C . LEU A 1 270 ? -28.184 -14.102 9.851 1.00 79.88 270 LEU A C 1
ATOM 2119 O O . LEU A 1 270 ? -27.079 -13.663 10.202 1.00 79.88 270 LEU A O 1
ATOM 2123 N N . SER A 1 271 ? -28.468 -15.397 9.806 1.00 72.12 271 SER A N 1
ATOM 2124 C CA . SER A 1 271 ? -27.545 -16.522 10.007 1.00 72.12 271 SER A CA 1
ATOM 2125 C C . SER A 1 271 ? -26.446 -16.587 8.929 1.00 72.12 271 SER A C 1
ATOM 2127 O O . SER A 1 271 ? -26.268 -15.659 8.137 1.00 72.12 271 SER A O 1
ATOM 2129 N N . CYS A 1 272 ? -25.616 -17.630 8.921 1.00 58.50 272 CYS A N 1
ATOM 2130 C CA . CYS A 1 272 ? -24.665 -17.875 7.829 1.00 58.50 272 CYS A CA 1
ATOM 2131 C C . CYS A 1 272 ? -25.337 -18.416 6.555 1.00 58.50 272 CYS A C 1
ATOM 2133 O O . CYS A 1 272 ? -24.779 -18.217 5.483 1.00 58.50 272 CYS A O 1
ATOM 2135 N N . THR A 1 273 ? -26.517 -19.033 6.665 1.00 54.84 273 THR A N 1
ATOM 2136 C CA . THR A 1 273 ? -27.279 -19.625 5.552 1.00 54.84 273 THR A CA 1
ATOM 2137 C C . THR A 1 273 ? -28.281 -18.646 4.933 1.00 54.84 273 THR A C 1
ATOM 2139 O O . THR A 1 273 ? -28.370 -18.563 3.716 1.00 54.84 273 THR A O 1
ATOM 2142 N N . GLU A 1 274 ? -28.955 -17.805 5.730 1.00 66.38 274 GLU A N 1
ATOM 2143 C CA . GLU A 1 274 ? -29.796 -16.703 5.207 1.00 66.38 274 GLU A CA 1
ATOM 2144 C C . GLU A 1 274 ? -28.979 -15.583 4.531 1.00 66.38 274 GLU A C 1
ATOM 2146 O O . GLU A 1 274 ? -29.525 -14.712 3.851 1.00 66.38 274 GLU A O 1
ATOM 2151 N N . LYS A 1 275 ? -27.660 -15.544 4.756 1.00 60.47 275 LYS A N 1
ATOM 2152 C CA . LYS A 1 275 ? -26.757 -14.693 3.979 1.00 60.47 275 LYS A CA 1
ATOM 2153 C C . LYS A 1 275 ? -26.346 -15.457 2.729 1.00 60.47 275 LYS A C 1
ATOM 2155 O O . LYS A 1 275 ? -25.692 -16.485 2.850 1.00 60.47 275 LYS A O 1
ATOM 2160 N N . LEU A 1 276 ? -26.613 -14.877 1.558 1.00 56.16 276 LEU A N 1
ATOM 2161 C CA . LEU A 1 276 ? -26.018 -15.294 0.284 1.00 56.16 276 LEU A CA 1
ATOM 2162 C C . LEU A 1 276 ? -24.525 -15.605 0.465 1.00 56.16 276 LEU A C 1
ATOM 2164 O O . LEU A 1 276 ? -23.721 -14.705 0.741 1.00 56.16 276 LEU A O 1
ATOM 2168 N N . GLN A 1 277 ? -24.180 -16.888 0.334 1.00 50.38 277 GLN A N 1
ATOM 2169 C CA . GLN A 1 277 ? -22.814 -17.367 0.484 1.00 50.38 277 GLN A CA 1
ATOM 2170 C C . GLN A 1 277 ? -21.941 -16.703 -0.580 1.00 50.38 277 GLN A C 1
ATOM 2172 O O . GLN A 1 277 ? -22.278 -16.652 -1.763 1.00 50.38 277 GLN A O 1
ATOM 2177 N N . LYS A 1 278 ? -20.817 -16.129 -0.147 1.00 48.28 278 LYS A N 1
ATOM 2178 C CA . LYS A 1 278 ? -19.955 -15.340 -1.036 1.00 48.28 278 LYS A CA 1
ATOM 2179 C C . LYS A 1 278 ? -19.132 -16.198 -1.996 1.00 48.28 278 LYS A C 1
ATOM 2181 O O . LYS A 1 278 ? -18.583 -15.646 -2.935 1.00 48.28 278 LYS A O 1
ATOM 2186 N N . TRP A 1 279 ? -19.056 -17.506 -1.760 1.00 46.19 279 TRP A N 1
ATOM 2187 C CA . TRP A 1 279 ? -18.178 -18.443 -2.461 1.00 46.19 279 TRP A CA 1
ATOM 2188 C C . TRP A 1 279 ? -18.497 -18.529 -3.961 1.00 46.19 279 TRP A C 1
ATOM 2190 O O . TRP A 1 279 ? -17.594 -18.461 -4.785 1.00 46.19 279 TRP A O 1
ATOM 2200 N N . HIS A 1 280 ? -19.785 -18.560 -4.319 1.00 43.22 280 HIS A N 1
ATOM 2201 C CA . HIS A 1 280 ? -20.243 -18.607 -5.716 1.00 43.22 280 HIS A CA 1
ATOM 2202 C C . HIS A 1 280 ? -20.363 -17.226 -6.378 1.00 43.22 280 HIS A C 1
ATOM 2204 O O . HIS A 1 280 ? -20.670 -17.124 -7.564 1.00 43.22 280 HIS A O 1
ATOM 2210 N N . ARG A 1 281 ? -20.105 -16.136 -5.644 1.00 42.09 281 ARG A N 1
ATOM 2211 C CA . ARG A 1 281 ? -19.979 -14.814 -6.260 1.00 42.09 281 ARG A CA 1
ATOM 2212 C C . ARG A 1 281 ? -18.563 -14.690 -6.804 1.00 42.09 281 ARG A C 1
ATOM 2214 O O . ARG A 1 281 ? -17.639 -14.509 -6.012 1.00 42.09 281 ARG A O 1
ATOM 2221 N N . LYS A 1 282 ? -18.405 -14.686 -8.138 1.00 41.88 282 LYS A N 1
ATOM 2222 C CA . LYS A 1 282 ? -17.200 -14.130 -8.784 1.00 41.88 282 LYS A CA 1
ATOM 2223 C C . LYS A 1 282 ? -16.895 -12.803 -8.087 1.00 41.88 282 LYS A C 1
ATOM 2225 O O . LYS A 1 282 ? -17.763 -11.926 -8.042 1.00 41.88 282 LYS A O 1
ATOM 2230 N N . GLY A 1 283 ? -15.727 -12.706 -7.449 1.00 37.19 283 GLY A N 1
ATOM 2231 C CA . GLY A 1 283 ? -15.417 -11.587 -6.563 1.00 37.19 283 GLY A CA 1
ATOM 2232 C C . GLY A 1 283 ? -15.618 -10.264 -7.296 1.00 37.19 283 GLY A C 1
ATOM 2233 O O . GLY A 1 283 ? -15.157 -10.124 -8.429 1.00 37.19 283 GLY A O 1
ATOM 2234 N N . LEU A 1 284 ? -16.324 -9.303 -6.679 1.00 40.41 284 LEU A N 1
ATOM 2235 C CA . LEU A 1 284 ? -16.457 -7.967 -7.266 1.00 40.41 284 LEU A CA 1
ATOM 2236 C C . LEU A 1 284 ? -15.045 -7.444 -7.535 1.00 40.41 284 LEU A C 1
ATOM 2238 O O . LEU A 1 284 ? -14.295 -7.217 -6.584 1.00 40.41 284 LEU A O 1
ATOM 2242 N N . ARG A 1 285 ? -14.703 -7.267 -8.819 1.00 40.16 285 ARG A N 1
ATOM 2243 C CA . ARG A 1 285 ? -13.416 -6.712 -9.254 1.00 40.16 285 ARG A CA 1
ATOM 2244 C C . ARG A 1 285 ? -13.145 -5.454 -8.428 1.00 40.16 285 ARG A C 1
ATOM 2246 O O . ARG A 1 285 ? -13.972 -4.536 -8.429 1.00 40.16 285 ARG A O 1
ATOM 2253 N N . ALA A 1 286 ? -12.029 -5.436 -7.698 1.00 36.91 286 ALA A N 1
ATOM 2254 C CA . ALA A 1 286 ? -11.653 -4.323 -6.832 1.00 36.91 286 ALA A CA 1
ATOM 2255 C C . ALA A 1 286 ? -11.482 -3.063 -7.697 1.00 36.91 286 ALA A C 1
ATOM 2257 O O . ALA A 1 286 ? -10.495 -2.914 -8.412 1.00 36.91 286 ALA A O 1
ATOM 2258 N N . GLY A 1 287 ? -12.515 -2.219 -7.721 1.00 43.00 287 GLY A N 1
ATOM 2259 C CA . GLY A 1 287 ? -12.683 -1.206 -8.765 1.00 43.00 287 GLY A CA 1
ATOM 2260 C C . GLY A 1 287 ? -14.111 -0.675 -8.928 1.00 43.00 287 GLY A C 1
ATOM 2261 O O . GLY A 1 287 ? -14.272 0.460 -9.369 1.00 43.00 287 GLY A O 1
ATOM 2262 N N . ILE A 1 288 ? -15.153 -1.411 -8.508 1.00 38.44 288 ILE A N 1
ATOM 2263 C CA . ILE A 1 288 ? -16.499 -0.818 -8.380 1.00 38.44 288 ILE A CA 1
ATOM 2264 C C . ILE A 1 288 ? -16.481 0.193 -7.225 1.00 38.44 288 ILE A C 1
ATOM 2266 O O . ILE A 1 288 ? -16.513 -0.172 -6.048 1.00 38.44 288 ILE A O 1
ATOM 2270 N N . ALA A 1 289 ? -16.410 1.476 -7.579 1.00 39.56 289 ALA A N 1
ATOM 2271 C CA . ALA A 1 289 ? -16.354 2.580 -6.633 1.00 39.56 289 ALA A CA 1
ATOM 2272 C C . ALA A 1 289 ? -17.578 2.602 -5.701 1.00 39.56 289 ALA A C 1
ATOM 2274 O O . ALA A 1 289 ? -18.715 2.354 -6.112 1.00 39.56 289 ALA A O 1
ATOM 2275 N N . THR A 1 290 ? -17.366 2.969 -4.434 1.00 33.09 290 THR A N 1
ATOM 2276 C CA . THR A 1 290 ? -18.461 3.187 -3.480 1.00 33.09 290 THR A CA 1
ATOM 2277 C C . THR A 1 290 ? -19.388 4.296 -3.981 1.00 33.09 290 THR A C 1
ATOM 2279 O O . THR A 1 290 ? -19.012 5.469 -3.948 1.00 33.09 290 THR A O 1
ATOM 2282 N N . LYS A 1 291 ? -20.608 3.929 -4.411 1.00 40.59 291 LYS A N 1
ATOM 2283 C CA . LYS A 1 291 ? -21.646 4.857 -4.901 1.00 40.59 291 LYS A CA 1
ATOM 2284 C C . LYS A 1 291 ? -21.793 6.045 -3.927 1.00 40.59 291 LYS A C 1
ATOM 2286 O O . LYS A 1 291 ? -21.979 5.840 -2.723 1.00 40.59 291 LYS A O 1
ATOM 2291 N N . ALA A 1 292 ? -21.733 7.280 -4.444 1.00 35.75 292 ALA A N 1
ATOM 2292 C CA . ALA A 1 292 ? -21.527 8.522 -3.672 1.00 35.75 292 ALA A CA 1
ATOM 2293 C C . ALA A 1 292 ? -22.499 8.744 -2.489 1.00 35.75 292 ALA A C 1
ATOM 2295 O O . ALA A 1 292 ? -22.155 9.405 -1.512 1.00 35.75 292 ALA A O 1
ATOM 2296 N N . SER A 1 293 ? -23.673 8.107 -2.518 1.00 37.69 293 SER A N 1
ATOM 2297 C CA . SER A 1 293 ? -24.613 7.955 -1.394 1.00 37.69 293 SER A CA 1
ATOM 2298 C C . SER A 1 293 ? -24.005 7.472 -0.060 1.00 37.69 293 SER A C 1
ATOM 2300 O O . SER A 1 293 ? -24.598 7.700 0.994 1.00 37.69 293 SER A O 1
ATOM 2302 N N . HIS A 1 294 ? -22.834 6.823 -0.072 1.00 40.28 294 HIS A N 1
ATOM 2303 C CA . HIS A 1 294 ? -22.134 6.376 1.139 1.00 40.28 294 HIS A CA 1
ATOM 2304 C C . HIS A 1 294 ? -21.178 7.426 1.738 1.00 40.28 294 HIS A C 1
ATOM 2306 O O . HIS A 1 294 ? -20.648 7.211 2.832 1.00 40.28 294 HIS A O 1
ATOM 2312 N N . ILE A 1 295 ? -20.981 8.577 1.083 1.00 37.38 295 ILE A N 1
ATOM 2313 C CA . ILE A 1 295 ? -20.150 9.662 1.612 1.00 37.38 295 ILE A CA 1
ATOM 2314 C C . ILE A 1 295 ? -20.826 10.274 2.844 1.00 37.38 295 ILE A C 1
ATOM 2316 O O . ILE A 1 295 ? -21.949 10.781 2.812 1.00 37.38 295 ILE A O 1
ATOM 2320 N N . SER A 1 296 ? -20.106 10.268 3.963 1.00 34.06 296 SER A N 1
ATOM 2321 C CA . SER A 1 296 ? -20.531 10.953 5.180 1.00 34.06 296 SER A CA 1
ATOM 2322 C C . SER A 1 296 ? -20.622 12.462 4.933 1.00 34.06 296 SER A C 1
ATOM 2324 O O . SER A 1 296 ? -19.600 13.134 4.812 1.00 34.06 296 SER A O 1
ATOM 2326 N N . LEU A 1 297 ? -21.832 13.035 4.987 1.00 41.84 297 LEU A N 1
ATOM 2327 C CA . LEU A 1 297 ? -22.079 14.492 4.914 1.00 41.84 297 LEU A CA 1
ATOM 2328 C C . LEU A 1 297 ? -21.345 15.323 5.994 1.00 41.84 297 LEU A C 1
ATOM 2330 O O . LEU A 1 297 ? -21.437 16.549 6.018 1.00 41.84 297 LEU A O 1
ATOM 2334 N N . ARG A 1 298 ? -20.613 14.674 6.907 1.00 38.28 298 ARG A N 1
ATOM 2335 C CA . ARG A 1 298 ? -19.687 15.324 7.839 1.00 38.28 298 ARG A CA 1
ATOM 2336 C C . ARG A 1 298 ? -18.437 15.875 7.135 1.00 38.28 298 ARG A C 1
ATOM 2338 O O . ARG A 1 298 ? -17.876 16.833 7.652 1.00 38.28 298 ARG A O 1
ATOM 2345 N N . SER A 1 299 ? -18.042 15.315 5.987 1.00 36.62 299 SER A N 1
ATOM 2346 C CA . SER A 1 299 ? -16.873 15.749 5.203 1.00 36.62 299 SER A CA 1
ATOM 2347 C C . SER A 1 299 ? -17.089 17.105 4.515 1.00 36.62 299 SER A C 1
ATOM 2349 O O . SER A 1 299 ? -16.178 17.922 4.461 1.00 36.62 299 SER A O 1
ATOM 2351 N N . PHE A 1 300 ? -18.320 17.415 4.095 1.00 38.03 300 PHE A N 1
ATOM 2352 C CA . PHE A 1 300 ? -18.692 18.682 3.442 1.00 38.03 300 PHE A CA 1
ATOM 2353 C C . PHE A 1 300 ? -18.860 19.876 4.412 1.00 38.03 300 PHE A C 1
ATOM 2355 O O . PHE A 1 300 ? -19.664 20.772 4.162 1.00 38.03 300 PHE A O 1
ATOM 2362 N N . ARG A 1 301 ? -18.161 19.899 5.558 1.00 40.44 301 ARG A N 1
ATOM 2363 C CA . ARG A 1 301 ? -18.320 20.965 6.573 1.00 40.44 301 ARG A CA 1
ATOM 2364 C C . ARG A 1 301 ? -17.241 22.044 6.599 1.00 40.44 301 ARG A C 1
ATOM 2366 O O . ARG A 1 301 ? -17.491 23.076 7.217 1.00 40.44 301 ARG A O 1
ATOM 2373 N N . ASN A 1 302 ? -16.113 21.861 5.911 1.00 37.69 302 ASN A N 1
ATOM 2374 C CA . ASN A 1 302 ? -15.009 22.830 5.949 1.00 37.69 302 ASN A CA 1
ATOM 2375 C C . ASN A 1 302 ? -15.041 23.886 4.826 1.00 37.69 302 ASN A C 1
ATOM 2377 O O . ASN A 1 302 ? -14.293 24.853 4.892 1.00 37.69 302 ASN A O 1
ATOM 2381 N N . THR A 1 303 ? -15.971 23.813 3.868 1.00 38.16 303 THR A N 1
ATOM 2382 C CA . THR A 1 303 ? -16.205 24.852 2.839 1.00 38.16 303 THR A CA 1
ATOM 2383 C C . THR A 1 303 ? -17.026 26.046 3.364 1.00 38.16 303 THR A C 1
ATOM 2385 O O . THR A 1 303 ? -17.941 26.549 2.711 1.00 38.16 303 THR A O 1
ATOM 2388 N N . ARG A 1 304 ? -16.726 26.502 4.589 1.00 36.84 304 ARG A N 1
ATOM 2389 C CA . ARG A 1 304 ? -17.348 27.684 5.224 1.00 36.84 304 ARG A CA 1
ATOM 2390 C C . ARG A 1 304 ? -16.360 28.743 5.722 1.00 36.84 304 ARG A C 1
ATOM 2392 O O . ARG A 1 304 ? -16.817 29.797 6.152 1.00 36.84 304 ARG A O 1
ATOM 2399 N N . SER A 1 305 ? -15.053 28.490 5.648 1.00 35.97 305 SER A N 1
ATOM 2400 C CA . SER A 1 305 ? -13.999 29.472 5.947 1.00 35.97 305 SER A CA 1
ATOM 2401 C C . SER A 1 305 ? -13.682 30.396 4.763 1.00 35.97 305 SER A C 1
ATOM 2403 O O . SER A 1 305 ? -13.258 31.525 4.977 1.00 35.97 305 SER A O 1
ATOM 2405 N N . THR A 1 306 ? -13.941 29.968 3.525 1.00 35.22 306 THR A N 1
ATOM 2406 C CA . THR A 1 306 ? -13.698 30.745 2.298 1.00 35.22 306 THR A CA 1
ATOM 2407 C C . THR A 1 306 ? -14.957 31.471 1.814 1.00 35.22 306 THR A C 1
ATOM 2409 O O . THR A 1 306 ? -15.556 31.145 0.790 1.00 35.22 306 THR A O 1
ATOM 2412 N N . ARG A 1 307 ? -15.368 32.501 2.561 1.00 36.09 307 ARG A N 1
ATOM 2413 C CA . ARG A 1 307 ? -16.203 33.585 2.024 1.00 36.09 307 ARG A CA 1
ATOM 2414 C C . ARG A 1 307 ? -15.511 34.916 2.257 1.00 36.09 307 ARG A C 1
ATOM 2416 O O . ARG A 1 307 ? -15.241 35.275 3.400 1.00 36.09 307 ARG A O 1
ATOM 2423 N N . GLU A 1 308 ? -15.284 35.646 1.170 1.00 34.28 308 GLU A N 1
ATOM 2424 C CA . GLU A 1 308 ? -14.851 37.041 1.202 1.00 34.28 308 GLU A CA 1
ATOM 2425 C C . GLU A 1 308 ? -15.753 37.884 2.115 1.00 34.28 308 GLU A C 1
ATOM 2427 O O . GLU A 1 308 ? -16.970 37.667 2.195 1.00 34.28 308 GLU A O 1
ATOM 2432 N N . ARG A 1 309 ? -15.184 38.925 2.730 1.00 30.53 309 ARG A N 1
ATOM 2433 C CA . ARG A 1 309 ? -15.944 39.965 3.438 1.00 30.53 309 ARG A CA 1
ATOM 2434 C C . ARG A 1 309 ? -16.642 40.920 2.454 1.00 30.53 309 ARG A C 1
ATOM 2436 O O . ARG A 1 309 ? -16.390 42.123 2.471 1.00 30.53 309 ARG A O 1
ATOM 2443 N N . ARG A 1 310 ? -17.573 40.419 1.636 1.00 32.50 310 ARG A N 1
ATOM 2444 C CA . ARG A 1 310 ? -18.508 41.299 0.913 1.00 32.50 310 ARG A CA 1
ATOM 2445 C C . ARG A 1 310 ? -19.408 42.010 1.930 1.00 32.50 310 ARG A C 1
ATOM 2447 O O . ARG A 1 310 ? -20.281 41.389 2.541 1.00 32.50 310 ARG A O 1
ATOM 2454 N N . LYS A 1 311 ? -19.167 43.310 2.138 1.00 36.91 311 LYS A N 1
ATOM 2455 C CA . LYS A 1 311 ? -20.047 44.202 2.907 1.00 36.91 311 LYS A CA 1
ATOM 2456 C C . LYS A 1 311 ? -21.383 44.309 2.164 1.00 36.91 311 LYS A C 1
ATOM 2458 O O . LYS A 1 311 ? -21.470 44.982 1.145 1.00 36.91 311 LYS A O 1
ATOM 2463 N N . CYS A 1 312 ? -22.424 43.655 2.673 1.00 31.00 312 CYS A N 1
ATOM 2464 C CA . CYS A 1 312 ? -23.783 43.770 2.143 1.00 31.00 312 CYS A CA 1
ATOM 2465 C C . CYS A 1 312 ? -24.751 44.056 3.296 1.00 31.00 312 CYS A C 1
ATOM 2467 O O . CYS A 1 312 ? -24.965 43.197 4.158 1.00 31.00 312 CYS A O 1
ATOM 2469 N N . ASN A 1 313 ? -25.331 45.259 3.315 1.00 34.75 313 ASN A N 1
ATOM 2470 C CA . ASN A 1 313 ? -26.249 45.694 4.366 1.00 34.75 313 ASN A CA 1
ATOM 2471 C C . ASN A 1 313 ? -27.512 44.822 4.385 1.00 34.75 313 ASN A C 1
ATOM 2473 O O . ASN A 1 313 ? -28.302 44.808 3.442 1.00 34.75 313 ASN A O 1
ATOM 2477 N N . ARG A 1 314 ? -27.727 44.092 5.485 1.00 34.66 314 ARG A N 1
ATOM 2478 C CA . ARG A 1 314 ? -28.924 43.264 5.677 1.00 34.66 314 ARG A CA 1
ATOM 2479 C C . ARG A 1 314 ? -30.068 44.070 6.282 1.00 34.66 314 ARG A C 1
ATOM 2481 O O . ARG A 1 314 ? -30.309 44.013 7.487 1.00 34.66 314 ARG A O 1
ATOM 2488 N N . GLY A 1 315 ? -30.820 44.748 5.418 1.00 32.84 315 GLY A N 1
ATOM 2489 C CA . GLY A 1 315 ? -32.155 45.233 5.764 1.00 32.84 315 GLY A CA 1
ATOM 2490 C C . GLY A 1 315 ? -33.044 44.081 6.256 1.00 32.84 315 GLY A C 1
ATOM 2491 O O . GLY A 1 315 ? -33.138 43.029 5.618 1.00 32.84 315 GLY A O 1
ATOM 2492 N N . ARG A 1 316 ? -33.690 44.255 7.414 1.00 34.03 316 ARG A N 1
ATOM 2493 C CA . ARG A 1 316 ? -34.613 43.263 7.988 1.00 34.03 316 ARG A CA 1
ATOM 2494 C C . ARG A 1 316 ? -35.974 43.325 7.285 1.00 34.03 316 ARG A C 1
ATOM 2496 O O . ARG A 1 316 ? -36.829 44.101 7.698 1.00 34.03 316 ARG A O 1
ATOM 2503 N N . LYS A 1 317 ? -36.240 42.438 6.321 1.00 32.06 317 LYS A N 1
ATOM 2504 C CA . LYS A 1 317 ? -37.628 42.085 5.963 1.00 32.06 317 LYS A CA 1
ATOM 2505 C C . LYS A 1 317 ? -38.107 40.905 6.816 1.00 32.06 317 LYS A C 1
ATOM 2507 O O . LYS A 1 317 ? -37.685 39.767 6.621 1.00 32.06 317 LYS A O 1
ATOM 2512 N N . ARG A 1 318 ? -38.986 41.194 7.786 1.00 39.53 318 ARG A N 1
ATOM 2513 C CA . ARG A 1 318 ? -39.896 40.201 8.384 1.00 39.53 318 ARG A CA 1
ATOM 2514 C C . ARG A 1 318 ? -40.893 39.793 7.295 1.00 39.53 318 ARG A C 1
ATOM 2516 O O . ARG A 1 318 ? -41.607 40.663 6.819 1.00 39.53 318 ARG A O 1
ATOM 2523 N N . ASN A 1 319 ? -40.987 38.506 6.965 1.00 32.88 319 ASN A N 1
ATOM 2524 C CA . ASN A 1 319 ? -42.112 37.968 6.193 1.00 32.88 319 ASN A CA 1
ATOM 2525 C C . ASN A 1 319 ? -42.927 37.003 7.062 1.00 32.88 319 ASN A C 1
ATOM 2527 O O . ASN A 1 319 ? -42.386 36.335 7.944 1.00 32.88 319 ASN A O 1
ATOM 2531 N N . ALA A 1 320 ? -44.242 37.001 6.845 1.00 34.59 320 ALA A N 1
ATOM 2532 C CA . ALA A 1 320 ? -45.214 36.459 7.784 1.00 34.59 320 ALA A CA 1
ATOM 2533 C C . ALA A 1 320 ? -45.320 34.924 7.784 1.00 34.59 320 ALA A C 1
ATOM 2535 O O . ALA A 1 320 ? -44.985 34.228 6.824 1.00 34.59 320 ALA A O 1
ATOM 2536 N N . ARG A 1 321 ? -45.864 34.412 8.889 1.00 39.09 321 ARG A N 1
ATOM 2537 C CA . ARG A 1 321 ? -46.241 33.013 9.104 1.00 39.09 321 ARG A CA 1
ATOM 2538 C C . ARG A 1 321 ? -47.465 32.669 8.244 1.00 39.09 321 ARG A C 1
ATOM 2540 O O . ARG A 1 321 ? -48.590 32.842 8.695 1.00 39.09 321 ARG A O 1
ATOM 2547 N N . LYS A 1 322 ? -47.256 32.169 7.020 1.00 32.62 322 LYS A N 1
ATOM 2548 C CA . LYS A 1 322 ? -48.304 31.435 6.288 1.00 32.62 322 LYS A CA 1
ATOM 2549 C C . LYS A 1 322 ? -48.267 29.969 6.699 1.00 32.62 322 LYS A C 1
ATOM 2551 O O . LYS A 1 322 ? -47.310 29.256 6.400 1.00 32.62 322 LYS A O 1
ATOM 2556 N N . GLU A 1 323 ? -49.313 29.542 7.390 1.00 40.47 323 GLU A N 1
ATOM 2557 C CA . GLU A 1 323 ? -49.562 28.134 7.669 1.00 40.47 323 GLU A CA 1
ATOM 2558 C C . GLU A 1 323 ? -49.940 27.442 6.353 1.00 40.47 323 GLU A C 1
ATOM 2560 O O . GLU A 1 323 ? -50.699 27.983 5.548 1.00 40.47 323 GLU A O 1
ATOM 2565 N N . ARG A 1 324 ? -49.362 26.266 6.099 1.00 32.00 324 ARG A N 1
ATOM 2566 C CA . ARG A 1 324 ? -49.803 25.375 5.023 1.00 32.00 324 ARG A CA 1
ATOM 2567 C C . ARG A 1 324 ? -50.479 24.183 5.679 1.00 32.00 324 ARG A C 1
ATOM 2569 O O . ARG A 1 324 ? -49.924 23.623 6.627 1.00 32.00 324 ARG A O 1
ATOM 2576 N N . LYS A 1 325 ? -51.660 23.818 5.177 1.00 32.84 325 LYS A N 1
ATOM 2577 C CA . LYS A 1 325 ? -52.293 22.538 5.505 1.00 32.84 325 LYS A CA 1
ATOM 2578 C C . LYS A 1 325 ? -51.327 21.406 5.129 1.00 32.84 325 LYS A C 1
ATOM 2580 O O . LYS A 1 325 ? -50.485 21.572 4.247 1.00 32.84 325 LYS A O 1
ATOM 2585 N N . ILE A 1 326 ? -51.408 20.295 5.852 1.00 32.91 326 ILE A N 1
ATOM 2586 C CA . ILE A 1 326 ? -50.657 19.084 5.522 1.00 32.91 326 ILE A CA 1
ATOM 2587 C C . ILE A 1 326 ? -51.573 18.246 4.642 1.00 32.91 326 ILE A C 1
ATOM 2589 O O . ILE A 1 326 ? -52.557 17.705 5.142 1.00 32.91 326 ILE A O 1
ATOM 2593 N N . ASP A 1 327 ? -51.257 18.164 3.354 1.00 31.45 327 ASP A N 1
ATOM 2594 C CA . ASP A 1 327 ? -52.010 17.344 2.410 1.00 31.45 327 ASP A CA 1
ATOM 2595 C C . ASP A 1 327 ? -51.786 15.862 2.752 1.00 31.45 327 ASP A C 1
ATOM 2597 O O . ASP A 1 327 ? -50.664 15.347 2.696 1.00 31.45 327 ASP A O 1
ATOM 2601 N N . THR A 1 328 ? -52.849 15.178 3.175 1.00 39.47 328 THR A N 1
ATOM 2602 C CA . THR A 1 328 ? -52.786 13.814 3.732 1.00 39.47 328 THR A CA 1
ATOM 2603 C C . THR A 1 328 ? -52.553 12.718 2.692 1.00 39.47 328 THR A C 1
ATOM 2605 O O . THR A 1 328 ? -52.323 11.571 3.059 1.00 39.47 328 THR A O 1
ATOM 2608 N N . GLU A 1 329 ? -52.557 13.064 1.406 1.00 33.44 329 GLU A N 1
ATOM 2609 C CA . GLU A 1 329 ? -52.377 12.136 0.282 1.00 33.44 329 GLU A CA 1
ATOM 2610 C C . GLU A 1 329 ? -50.915 11.704 0.073 1.00 33.44 329 GLU A C 1
ATOM 2612 O O . GLU A 1 329 ? -50.657 10.688 -0.562 1.00 33.44 329 GLU A O 1
ATOM 2617 N N . ASN A 1 330 ? -49.941 12.421 0.650 1.00 35.72 330 ASN A N 1
ATOM 2618 C CA . ASN A 1 330 ? -48.517 12.052 0.602 1.00 35.72 330 ASN A CA 1
ATOM 2619 C C . ASN A 1 330 ? -48.053 11.245 1.834 1.00 35.72 330 ASN A C 1
ATOM 2621 O O . ASN A 1 330 ? -46.904 11.339 2.277 1.00 35.72 330 ASN A O 1
ATOM 2625 N N . ILE A 1 331 ? -48.948 10.432 2.405 1.00 31.73 331 ILE A N 1
ATOM 2626 C CA . ILE A 1 331 ? -48.547 9.339 3.296 1.00 31.73 331 ILE A CA 1
ATOM 2627 C C . ILE A 1 331 ? -47.942 8.240 2.418 1.00 31.73 331 ILE A C 1
ATOM 2629 O O . ILE A 1 331 ? -48.621 7.666 1.575 1.00 31.73 331 ILE A O 1
ATOM 2633 N N . ASP A 1 332 ? -46.660 7.948 2.629 1.00 33.72 332 ASP A N 1
ATOM 2634 C CA . ASP A 1 332 ? -45.910 6.927 1.891 1.00 33.72 332 ASP A CA 1
ATOM 2635 C C . ASP A 1 332 ? -46.394 5.510 2.266 1.00 33.72 332 ASP A C 1
ATOM 2637 O O . ASP A 1 332 ? -45.815 4.832 3.118 1.00 33.72 332 ASP A O 1
ATOM 2641 N N . THR A 1 333 ? -47.497 5.073 1.650 1.00 38.78 333 THR A N 1
ATOM 2642 C CA . THR A 1 333 ? -48.150 3.766 1.838 1.00 38.78 333 THR A CA 1
ATOM 2643 C C . THR A 1 333 ? -47.426 2.617 1.124 1.00 38.78 333 THR A C 1
ATOM 2645 O O . THR A 1 333 ? -48.043 1.609 0.780 1.00 38.78 333 THR A O 1
ATOM 2648 N N . ASN A 1 334 ? -46.103 2.718 0.938 1.00 36.41 334 ASN A N 1
ATOM 2649 C CA . ASN A 1 334 ? -45.274 1.590 0.513 1.00 36.41 334 ASN A CA 1
ATOM 2650 C C . ASN A 1 334 ? -45.204 0.532 1.628 1.00 36.41 334 ASN A C 1
ATOM 2652 O O . ASN A 1 334 ? -44.260 0.481 2.424 1.00 36.41 334 ASN A O 1
ATOM 2656 N N . ASP A 1 335 ? -46.213 -0.338 1.660 1.00 41.47 335 ASP A N 1
ATOM 2657 C CA . ASP A 1 335 ? -46.159 -1.599 2.383 1.00 41.47 335 ASP A CA 1
ATOM 2658 C C . ASP A 1 335 ? -45.037 -2.468 1.797 1.00 41.47 335 ASP A C 1
ATOM 2660 O O . ASP A 1 335 ? -45.176 -3.099 0.751 1.00 41.47 335 ASP A O 1
ATOM 2664 N N . PHE A 1 336 ? -43.902 -2.497 2.497 1.00 41.25 336 PHE A N 1
ATOM 2665 C CA . PHE A 1 336 ? -42.673 -3.183 2.087 1.00 41.25 336 PHE A CA 1
ATOM 2666 C C . PHE A 1 336 ? -42.825 -4.703 1.873 1.00 41.25 336 PHE A C 1
ATOM 2668 O O . PHE A 1 336 ? -41.870 -5.345 1.424 1.00 41.25 336 PHE A O 1
ATOM 2675 N N . PHE A 1 337 ? -43.984 -5.280 2.206 1.00 38.53 337 PHE A N 1
ATOM 2676 C CA . PHE A 1 337 ? -44.320 -6.682 1.968 1.00 38.53 337 PHE A CA 1
ATOM 2677 C C . PHE A 1 337 ? -44.931 -6.960 0.580 1.00 38.53 337 PHE A C 1
ATOM 2679 O O . PHE A 1 337 ? -44.944 -8.120 0.171 1.00 38.53 337 PHE A O 1
ATOM 2686 N N . LYS A 1 338 ? -45.330 -5.938 -0.195 1.00 44.38 338 LYS A N 1
ATOM 2687 C CA . LYS A 1 338 ? -45.635 -6.066 -1.633 1.00 44.38 338 LYS A CA 1
ATOM 2688 C C . LYS A 1 338 ? -44.652 -5.242 -2.469 1.00 44.38 338 LYS A C 1
ATOM 2690 O O . LYS A 1 338 ? -44.393 -4.079 -2.180 1.00 44.38 338 LYS A O 1
ATOM 2695 N N . ARG A 1 339 ? -44.095 -5.847 -3.524 1.00 45.53 339 ARG A N 1
ATOM 2696 C CA . ARG A 1 339 ? -43.253 -5.154 -4.512 1.00 45.53 339 ARG A CA 1
ATOM 2697 C C . ARG A 1 339 ? -44.001 -5.048 -5.827 1.00 45.53 339 ARG A C 1
ATOM 2699 O O . ARG A 1 339 ? -44.146 -6.041 -6.530 1.00 45.53 339 ARG A O 1
ATOM 2706 N N . ASP A 1 340 ? -44.423 -3.840 -6.154 1.00 53.66 340 ASP A N 1
ATOM 2707 C CA . ASP A 1 340 ? -44.883 -3.502 -7.493 1.00 53.66 340 ASP A CA 1
ATOM 2708 C C . ASP A 1 340 ? -43.656 -3.314 -8.404 1.00 53.66 340 ASP A C 1
ATOM 2710 O O . ASP A 1 340 ? -42.948 -2.303 -8.338 1.00 53.66 340 ASP A O 1
ATOM 2714 N N . ILE A 1 341 ? -43.365 -4.342 -9.204 1.00 52.94 341 ILE A N 1
ATOM 2715 C CA . ILE A 1 341 ? -42.214 -4.383 -10.117 1.00 52.94 341 ILE A CA 1
ATOM 2716 C C . ILE A 1 341 ? -42.378 -3.347 -11.238 1.00 52.94 341 ILE A C 1
ATOM 2718 O O . ILE A 1 341 ? -41.395 -2.744 -11.676 1.00 52.94 341 ILE A O 1
ATOM 2722 N N . GLU A 1 342 ? -43.611 -3.086 -11.668 1.00 54.56 342 GLU A N 1
ATOM 2723 C CA . GLU A 1 342 ? -43.910 -2.199 -12.786 1.00 54.56 342 GLU A CA 1
ATOM 2724 C C . GLU A 1 342 ? -43.795 -0.728 -12.374 1.00 54.56 342 GLU A C 1
ATOM 2726 O O . GLU A 1 342 ? -43.057 0.029 -13.009 1.00 54.56 342 GLU A O 1
ATOM 2731 N N . MET A 1 343 ? -44.362 -0.340 -11.226 1.00 57.50 343 MET A N 1
ATOM 2732 C CA . MET A 1 343 ? -44.116 0.972 -10.621 1.00 57.50 343 MET A CA 1
ATOM 2733 C C . MET A 1 343 ? -42.621 1.186 -10.323 1.00 57.50 343 MET A C 1
ATOM 2735 O O . MET A 1 343 ? -42.123 2.307 -10.457 1.00 57.50 343 MET A O 1
ATOM 2739 N N . MET A 1 344 ? -41.873 0.146 -9.929 1.00 49.47 344 MET A N 1
ATOM 2740 C CA . MET A 1 344 ? -40.418 0.249 -9.754 1.00 49.47 344 MET A CA 1
ATOM 2741 C C . MET A 1 344 ? -39.694 0.494 -11.089 1.00 49.47 344 MET A C 1
ATOM 2743 O O . MET A 1 344 ? -38.866 1.404 -11.161 1.00 49.47 344 MET A O 1
ATOM 2747 N N . SER A 1 345 ? -40.041 -0.237 -12.151 1.00 57.84 345 SER A N 1
ATOM 2748 C CA . SER A 1 345 ? -39.497 -0.048 -13.506 1.00 57.84 345 SER A CA 1
ATOM 2749 C C . SER A 1 345 ? -39.798 1.354 -14.060 1.00 57.84 345 SER A C 1
ATOM 2751 O O . SER A 1 345 ? -38.894 2.068 -14.507 1.00 57.84 345 SER A O 1
ATOM 2753 N N . GLN A 1 346 ? -41.043 1.821 -13.923 1.00 63.09 346 GLN A N 1
ATOM 2754 C CA . GLN A 1 346 ? -41.451 3.177 -14.298 1.00 63.09 346 GLN A CA 1
ATOM 2755 C C . GLN A 1 346 ? -40.690 4.248 -13.499 1.00 63.09 346 GLN A C 1
ATOM 2757 O O . GLN A 1 346 ? -40.197 5.216 -14.081 1.00 63.09 346 GLN A O 1
ATOM 2762 N N . LYS A 1 347 ? -40.509 4.070 -12.181 1.00 56.16 347 LYS A N 1
ATOM 2763 C CA . LYS A 1 347 ? -39.713 4.989 -11.343 1.00 56.16 347 LYS A CA 1
ATOM 2764 C C . LYS A 1 347 ? -38.235 5.032 -11.749 1.00 56.16 347 LYS A C 1
ATOM 2766 O O . LYS A 1 347 ? -37.630 6.098 -11.638 1.00 56.16 347 LYS A O 1
ATOM 2771 N N . VAL A 1 348 ? -37.664 3.936 -12.261 1.00 53.47 348 VAL A N 1
ATOM 2772 C CA . VAL A 1 348 ? -36.305 3.923 -12.836 1.00 53.47 348 VAL A CA 1
ATOM 2773 C C . VAL A 1 348 ? -36.257 4.685 -14.165 1.00 53.47 348 VAL A C 1
ATOM 2775 O O . VAL A 1 348 ? -35.413 5.572 -14.298 1.00 53.47 348 VAL A O 1
ATOM 2778 N N . LYS A 1 349 ? -37.191 4.448 -15.102 1.00 59.25 349 LYS A N 1
ATOM 2779 C CA . LYS A 1 349 ? -37.290 5.221 -16.363 1.00 59.25 349 LYS A CA 1
ATOM 2780 C C . LYS A 1 349 ? -37.430 6.730 -16.101 1.00 59.25 349 LYS A C 1
ATOM 2782 O O . LYS A 1 349 ? -36.620 7.521 -16.576 1.00 59.25 349 LYS A O 1
ATOM 2787 N N . VAL A 1 350 ? -38.373 7.128 -15.242 1.00 63.97 350 VAL A N 1
ATOM 2788 C CA . VAL A 1 350 ? -38.586 8.533 -14.832 1.00 63.97 350 VAL A CA 1
ATOM 2789 C C . VAL A 1 350 ? -37.384 9.112 -14.065 1.00 63.97 350 VAL A C 1
ATOM 2791 O O . VAL A 1 350 ? -37.180 10.327 -14.060 1.00 63.97 350 VAL A O 1
ATOM 2794 N N . GLY A 1 351 ? -36.576 8.272 -13.414 1.00 53.81 351 GLY A N 1
ATOM 2795 C CA . GLY A 1 351 ? -35.306 8.670 -12.805 1.00 53.81 351 GLY A CA 1
ATOM 2796 C C . GLY A 1 351 ? -34.235 9.016 -13.843 1.00 53.81 351 GLY A C 1
ATOM 2797 O O . GLY A 1 351 ? -33.577 10.048 -13.712 1.00 53.81 351 GLY A O 1
ATOM 2798 N N . LEU A 1 352 ? -34.104 8.199 -14.893 1.00 55.34 352 LEU A N 1
ATOM 2799 C CA . LEU A 1 352 ? -33.152 8.406 -15.991 1.00 55.34 352 LEU A CA 1
ATOM 2800 C C . LEU A 1 352 ? -33.463 9.685 -16.791 1.00 55.34 352 LEU A C 1
ATOM 2802 O O . LEU A 1 352 ? -32.553 10.461 -17.077 1.00 55.34 352 LEU A O 1
ATOM 2806 N N . ASP A 1 353 ? -34.739 9.975 -17.064 1.00 53.25 353 ASP A N 1
ATOM 2807 C CA . ASP A 1 353 ? -35.144 11.206 -17.765 1.00 53.25 353 ASP A CA 1
ATOM 2808 C C . ASP A 1 353 ? -34.997 12.499 -16.935 1.00 53.25 353 ASP A C 1
ATOM 2810 O O . ASP A 1 353 ? -35.065 13.604 -17.483 1.00 53.25 353 ASP A O 1
ATOM 2814 N N . LYS A 1 354 ? -34.763 12.405 -15.617 1.00 53.69 354 LYS A N 1
ATOM 2815 C CA . LYS A 1 354 ? -34.586 13.582 -14.745 1.00 53.69 354 LYS A CA 1
ATOM 2816 C C . LYS A 1 354 ? -33.157 14.141 -14.722 1.00 53.69 354 LYS A C 1
ATOM 2818 O O . LYS A 1 354 ? -33.000 15.319 -14.393 1.00 53.69 354 LYS A O 1
ATOM 2823 N N . GLU A 1 355 ? -32.128 13.393 -15.135 1.00 51.41 355 GLU A N 1
ATOM 2824 C CA . GLU A 1 355 ? -30.768 13.935 -15.348 1.00 51.41 355 GLU A CA 1
ATOM 2825 C C . GLU A 1 355 ? -30.671 14.685 -16.693 1.00 51.41 355 GLU A C 1
ATOM 2827 O O . GLU A 1 355 ? -30.015 14.247 -17.641 1.00 51.41 355 GLU A O 1
ATOM 2832 N N . LYS A 1 356 ? -31.341 15.844 -16.783 1.00 51.16 356 LYS A N 1
ATOM 2833 C CA . LYS A 1 356 ? -31.593 16.545 -18.057 1.00 51.16 356 LYS A CA 1
ATOM 2834 C C . LYS A 1 356 ? -30.361 16.834 -18.927 1.00 51.16 356 LYS A C 1
ATOM 2836 O O . LYS A 1 356 ? -30.520 16.850 -20.139 1.00 51.16 356 LYS A O 1
ATOM 2841 N N . LEU A 1 357 ? -29.168 17.075 -18.371 1.00 44.53 357 LEU A N 1
ATOM 2842 C CA . LEU A 1 357 ? -28.049 17.633 -19.151 1.00 44.53 357 LEU A CA 1
ATOM 2843 C C . LEU A 1 357 ? -27.508 16.664 -20.224 1.00 44.53 357 LEU A C 1
ATOM 2845 O O . LEU A 1 357 ? -27.650 16.937 -21.413 1.00 44.53 357 LEU A O 1
ATOM 2849 N N . HIS A 1 358 ? -26.948 15.513 -19.832 1.00 50.59 358 HIS A N 1
ATOM 2850 C CA . HIS A 1 358 ? -26.399 14.539 -20.793 1.00 50.59 358 HIS A CA 1
ATOM 2851 C C . HIS A 1 358 ? -27.483 13.915 -21.687 1.00 50.59 358 HIS A C 1
ATOM 2853 O O . HIS A 1 358 ? -27.252 13.702 -22.875 1.00 50.59 358 HIS A O 1
ATOM 2859 N N . SER A 1 359 ? -28.677 13.667 -21.133 1.00 59.69 359 SER A N 1
ATOM 2860 C CA . SER A 1 359 ? -29.814 13.120 -21.885 1.00 59.69 359 SER A CA 1
ATOM 2861 C C . SER A 1 359 ? -30.298 14.092 -22.971 1.00 59.69 359 SER A C 1
ATOM 2863 O O . SER A 1 359 ? -30.578 13.666 -24.089 1.00 59.69 359 SER A O 1
ATOM 2865 N N . HIS A 1 360 ? -30.330 15.403 -22.695 1.00 59.88 360 HIS A N 1
ATOM 2866 C CA . HIS A 1 360 ? -30.739 16.405 -23.681 1.00 59.88 360 HIS A CA 1
ATOM 2867 C C . HIS A 1 360 ? -29.741 16.539 -24.836 1.00 59.88 360 HIS A C 1
ATOM 2869 O O . HIS A 1 360 ? -30.169 16.449 -25.981 1.00 59.88 360 HIS A O 1
ATOM 2875 N N . PHE A 1 361 ? -28.436 16.688 -24.569 1.00 59.22 361 PHE A N 1
ATOM 2876 C CA . PHE A 1 361 ? -27.436 16.799 -25.644 1.00 59.22 361 PHE A CA 1
ATOM 2877 C C . PHE A 1 361 ? -27.458 15.582 -26.578 1.00 59.22 361 PHE A C 1
ATOM 2879 O O . PHE A 1 361 ? -27.509 15.748 -27.792 1.00 59.22 361 PHE A O 1
ATOM 2886 N N . TYR A 1 362 ? -27.520 14.370 -26.020 1.00 64.06 362 TYR A N 1
ATOM 2887 C CA . TYR A 1 362 ? -27.645 13.136 -26.798 1.00 64.06 362 TYR A CA 1
ATOM 2888 C C . TYR A 1 362 ? -28.937 13.090 -27.637 1.00 64.06 362 TYR A C 1
ATOM 2890 O O . TYR A 1 362 ? -28.878 12.879 -28.847 1.00 64.06 362 TYR A O 1
ATOM 2898 N N . LYS A 1 363 ? -30.104 13.366 -27.031 1.00 64.50 363 LYS A N 1
ATOM 2899 C CA . LYS A 1 363 ? -31.393 13.400 -27.750 1.00 64.50 363 LYS A CA 1
ATOM 2900 C C . LYS A 1 363 ? -31.419 14.469 -28.853 1.00 64.50 363 LYS A C 1
ATOM 2902 O O . LYS A 1 363 ? -32.008 14.235 -29.904 1.00 64.50 363 LYS A O 1
ATOM 2907 N N . THR A 1 364 ? -30.760 15.611 -28.652 1.00 66.88 364 THR A N 1
ATOM 2908 C CA . THR A 1 364 ? -30.609 16.661 -29.672 1.00 66.88 364 THR A CA 1
ATOM 2909 C C . THR A 1 364 ? -29.692 16.209 -30.814 1.00 66.88 364 THR A C 1
ATOM 2911 O O . THR A 1 364 ? -30.079 16.337 -31.972 1.00 66.88 364 THR A O 1
ATOM 2914 N N . LEU A 1 365 ? -28.529 15.610 -30.526 1.00 67.88 365 LEU A N 1
ATOM 2915 C CA . LEU A 1 365 ? -27.619 15.084 -31.557 1.00 67.88 365 LEU A CA 1
ATOM 2916 C C . LEU A 1 365 ? -28.288 14.004 -32.424 1.00 67.88 365 LEU A C 1
ATOM 2918 O O . LEU A 1 365 ? -28.173 14.056 -33.649 1.00 67.88 365 LEU A O 1
ATOM 2922 N N . MET A 1 366 ? -29.061 13.093 -31.817 1.00 63.78 366 MET A N 1
ATOM 2923 C CA . MET A 1 366 ? -29.869 12.116 -32.562 1.00 63.78 366 MET A CA 1
ATOM 2924 C C . MET A 1 366 ? -30.973 12.780 -33.397 1.00 63.78 366 MET A C 1
ATOM 2926 O O . MET A 1 366 ? -31.139 12.430 -34.563 1.00 63.78 366 MET A O 1
ATOM 2930 N N . LYS A 1 367 ? -31.698 13.772 -32.850 1.00 71.75 367 LYS A N 1
ATOM 2931 C CA . LYS A 1 367 ? -32.737 14.516 -33.591 1.00 71.75 367 LYS A CA 1
ATOM 2932 C C . LYS A 1 367 ? -32.175 15.186 -34.853 1.00 71.75 367 LYS A C 1
ATOM 2934 O O . LYS A 1 367 ? -32.851 15.213 -35.876 1.00 71.75 367 LYS A O 1
ATOM 2939 N N . HIS A 1 368 ? -30.946 15.695 -34.786 1.00 73.50 368 HIS A N 1
ATOM 2940 C CA . HIS A 1 368 ? -30.240 16.305 -35.917 1.00 73.50 368 HIS A CA 1
ATOM 2941 C C . HIS A 1 368 ? -29.379 15.306 -36.722 1.00 73.50 368 HIS A C 1
ATOM 2943 O O . HIS A 1 368 ? -28.574 15.726 -37.546 1.00 73.50 368 HIS A O 1
ATOM 2949 N N . LYS A 1 369 ? -29.545 13.989 -36.505 1.00 66.75 369 LYS A N 1
ATOM 2950 C CA . LYS A 1 369 ? -28.836 12.887 -37.189 1.00 66.75 369 LYS A CA 1
ATOM 2951 C C . LYS A 1 369 ? -27.295 12.962 -37.157 1.00 66.75 369 LYS A C 1
ATOM 2953 O O . LYS A 1 369 ? -26.638 12.283 -37.940 1.00 66.75 369 LYS A O 1
ATOM 2958 N N . MET A 1 370 ? -26.683 13.707 -36.229 1.00 63.88 370 MET A N 1
ATOM 2959 C CA . MET A 1 370 ? -25.224 13.949 -36.183 1.00 63.88 370 MET A CA 1
ATOM 2960 C C . MET A 1 370 ? -24.423 12.788 -35.549 1.00 63.88 370 MET A C 1
ATOM 2962 O O . MET A 1 370 ? -23.484 12.990 -34.772 1.00 63.88 370 MET A O 1
ATOM 2966 N N . MET A 1 371 ? -24.829 11.555 -35.864 1.00 58.38 371 MET A N 1
ATOM 2967 C CA . MET A 1 371 ? -24.423 10.314 -35.194 1.00 58.38 371 MET A CA 1
ATOM 2968 C C . MET A 1 371 ? -22.951 9.948 -35.431 1.00 58.38 371 MET A C 1
ATOM 2970 O O . MET A 1 371 ? -22.325 9.369 -34.548 1.00 58.38 371 MET A O 1
ATOM 2974 N N . SER A 1 372 ? -22.395 10.342 -36.580 1.00 56.72 372 SER A N 1
ATOM 2975 C CA . SER A 1 372 ? -21.005 10.109 -37.001 1.00 56.72 372 SER A CA 1
ATOM 2976 C C . SER A 1 372 ? -19.960 10.961 -36.267 1.00 56.72 372 SER A C 1
ATOM 2978 O O . SER A 1 372 ? -18.763 10.796 -36.487 1.00 56.72 372 SER A O 1
ATOM 2980 N N . THR A 1 373 ? -20.373 11.879 -35.388 1.00 64.25 373 THR A N 1
ATOM 2981 C CA . THR A 1 373 ? -19.430 12.676 -34.591 1.00 64.25 373 THR A CA 1
ATOM 2982 C C . THR A 1 373 ? -18.914 11.872 -33.393 1.00 64.25 373 THR A C 1
ATOM 2984 O O . THR A 1 373 ? -19.693 11.252 -32.668 1.00 64.25 373 THR A O 1
ATOM 2987 N N . GLY A 1 374 ? -17.605 11.924 -33.114 1.00 62.34 374 GLY A N 1
ATOM 2988 C CA . GLY A 1 374 ? -17.003 11.174 -31.996 1.00 62.34 374 GLY A CA 1
ATOM 2989 C C . GLY A 1 374 ? -17.617 11.498 -30.624 1.00 62.34 374 GLY A C 1
ATOM 2990 O O . GLY A 1 374 ? -17.767 10.615 -29.782 1.00 62.34 374 GLY A O 1
ATOM 2991 N N . LEU A 1 375 ? -18.072 12.743 -30.422 1.00 62.75 375 LEU A N 1
ATOM 2992 C CA . LEU A 1 375 ? -18.825 13.139 -29.227 1.00 62.75 375 LEU A CA 1
ATOM 2993 C C . LEU A 1 375 ? -20.207 12.465 -29.154 1.00 62.75 375 LEU A C 1
ATOM 2995 O O . LEU A 1 375 ? -20.632 12.075 -28.068 1.00 62.75 375 LEU A O 1
ATOM 2999 N N . SER A 1 376 ? -20.900 12.301 -30.287 1.00 64.62 376 SER A N 1
ATOM 3000 C CA . SER A 1 376 ? -22.154 11.545 -30.339 1.00 64.62 376 SER A CA 1
ATOM 3001 C C . SER A 1 376 ? -21.917 10.073 -30.007 1.00 64.62 376 SER A C 1
ATOM 3003 O O . SER A 1 376 ? -22.620 9.539 -29.152 1.00 64.62 376 SER A O 1
ATOM 3005 N N . MET A 1 377 ? -20.901 9.436 -30.603 1.00 64.38 377 MET A N 1
ATOM 3006 C CA . MET A 1 377 ? -20.558 8.036 -30.315 1.00 64.38 377 MET A CA 1
ATOM 3007 C C . MET A 1 377 ? -20.224 7.806 -28.835 1.00 64.38 377 MET A C 1
ATOM 3009 O O . MET A 1 377 ? -20.772 6.891 -28.226 1.00 64.38 377 MET A O 1
ATOM 3013 N N . GLU A 1 378 ? -19.402 8.657 -28.216 1.00 68.25 378 GLU A N 1
ATOM 3014 C CA . GLU A 1 378 ? -19.062 8.538 -26.789 1.00 68.25 378 GLU A CA 1
ATOM 3015 C C . GLU A 1 378 ? -20.289 8.745 -25.878 1.00 68.25 378 GLU A C 1
ATOM 3017 O O . GLU A 1 378 ? -20.463 8.039 -24.882 1.00 68.25 378 GLU A O 1
ATOM 3022 N N . LEU A 1 379 ? -21.198 9.669 -26.214 1.00 68.94 379 LEU A N 1
ATOM 3023 C CA . LEU A 1 379 ? -22.451 9.853 -25.467 1.00 68.94 379 LEU A CA 1
ATOM 3024 C C . LEU A 1 379 ? -23.416 8.666 -25.639 1.00 68.94 379 LEU A C 1
ATOM 3026 O O . LEU A 1 379 ? -24.064 8.260 -24.670 1.00 68.94 379 LEU A O 1
ATOM 3030 N N . HIS A 1 380 ? -23.483 8.086 -26.839 1.00 67.56 380 HIS A N 1
ATOM 3031 C CA . HIS A 1 380 ? -24.284 6.903 -27.171 1.00 67.56 380 HIS A CA 1
ATOM 3032 C C . HIS A 1 380 ? -23.757 5.664 -26.436 1.00 67.56 380 HIS A C 1
ATOM 3034 O O . HIS A 1 380 ? -24.515 5.015 -25.714 1.00 67.56 380 HIS A O 1
ATOM 3040 N N . TYR A 1 381 ? -22.445 5.410 -26.496 1.00 72.06 381 TYR A N 1
ATOM 3041 C CA . TYR A 1 381 ? -21.755 4.359 -25.741 1.00 72.06 381 TYR A CA 1
ATOM 3042 C C . TYR A 1 381 ? -22.018 4.483 -24.235 1.00 72.06 381 TYR A C 1
ATOM 3044 O O . TYR A 1 381 ? -22.471 3.530 -23.596 1.00 72.06 381 TYR A O 1
ATOM 3052 N N . ARG A 1 382 ? -21.820 5.676 -23.655 1.00 66.12 382 ARG A N 1
ATOM 3053 C CA . ARG A 1 382 ? -22.065 5.928 -22.223 1.00 66.12 382 ARG A CA 1
ATOM 3054 C C . ARG A 1 382 ? -23.524 5.716 -21.822 1.00 66.12 382 ARG A C 1
ATOM 3056 O O . ARG A 1 382 ? -23.767 5.232 -20.714 1.00 66.12 382 ARG A O 1
ATOM 3063 N N . ASN A 1 383 ? -24.489 6.062 -22.675 1.00 70.12 383 ASN A N 1
ATOM 3064 C CA . ASN A 1 383 ? -25.906 5.822 -22.404 1.00 70.12 383 ASN A CA 1
ATOM 3065 C C . ASN A 1 383 ? -26.247 4.328 -22.475 1.00 70.12 383 ASN A C 1
ATOM 3067 O O . ASN A 1 383 ? -26.786 3.800 -21.499 1.00 70.12 383 ASN A O 1
ATOM 3071 N N . SER A 1 384 ? -25.859 3.626 -23.545 1.00 68.44 384 SER A N 1
ATOM 3072 C CA . SER A 1 384 ? -26.065 2.176 -23.677 1.00 68.44 384 SER A CA 1
ATOM 3073 C C . SER A 1 384 ? -25.381 1.389 -22.556 1.00 68.44 384 SER A C 1
ATOM 3075 O O . SER A 1 384 ? -25.983 0.490 -21.972 1.00 68.44 384 SER A O 1
ATOM 3077 N N . TRP A 1 385 ? -24.162 1.770 -22.160 1.00 65.88 385 TRP A N 1
ATOM 3078 C CA . TRP A 1 385 ? -23.437 1.132 -21.058 1.00 65.88 385 TRP A CA 1
ATOM 3079 C C . TRP A 1 385 ? -24.125 1.365 -19.706 1.00 65.88 385 TRP A C 1
ATOM 3081 O O . TRP A 1 385 ? -24.270 0.428 -18.918 1.00 65.88 385 TRP A O 1
ATOM 3091 N N . ARG A 1 386 ? -24.597 2.593 -19.427 1.00 64.50 386 ARG A N 1
ATOM 3092 C CA . ARG A 1 386 ? -25.340 2.905 -18.190 1.00 64.50 386 ARG A CA 1
ATOM 3093 C C . ARG A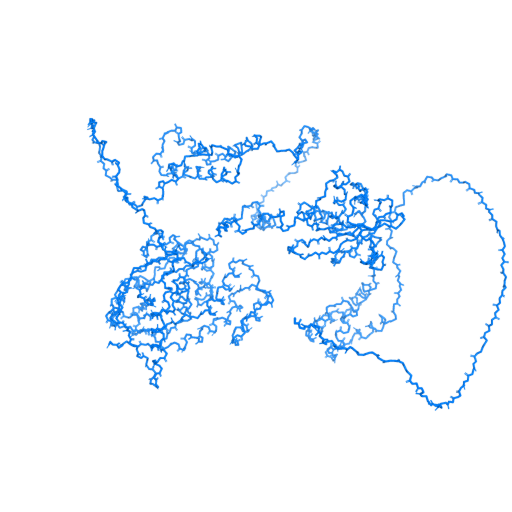 1 386 ? -26.675 2.163 -18.136 1.00 64.50 386 ARG A C 1
ATOM 3095 O O . ARG A 1 386 ? -27.004 1.630 -17.080 1.00 64.50 386 ARG A O 1
ATOM 3102 N N . ALA A 1 387 ? -27.407 2.089 -19.247 1.00 64.88 387 ALA A N 1
ATOM 3103 C CA . ALA A 1 387 ? -28.633 1.303 -19.350 1.00 64.88 387 ALA A CA 1
ATOM 3104 C C . ALA A 1 387 ? -28.355 -0.193 -19.119 1.00 64.88 387 ALA A C 1
ATOM 3106 O O . ALA A 1 387 ? -28.987 -0.792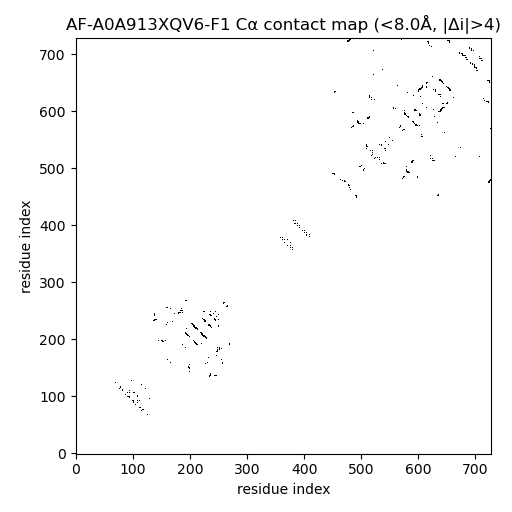 -18.248 1.00 64.88 387 ALA A O 1
ATOM 3107 N N . ARG A 1 388 ? -27.339 -0.768 -19.782 1.00 68.38 388 ARG A N 1
ATOM 3108 C CA . ARG A 1 388 ? -26.914 -2.161 -19.570 1.00 68.38 388 ARG A CA 1
ATOM 3109 C C . ARG A 1 388 ? -26.606 -2.460 -18.108 1.00 68.38 388 ARG A C 1
ATOM 3111 O O . ARG A 1 388 ? -27.131 -3.425 -17.567 1.00 68.38 388 ARG A O 1
ATOM 3118 N N . VAL A 1 389 ? -25.815 -1.621 -17.439 1.00 60.91 389 VAL A N 1
ATOM 3119 C CA . VAL A 1 389 ? -25.485 -1.814 -16.016 1.00 60.91 389 VAL A CA 1
ATOM 3120 C C . VAL A 1 389 ? -26.721 -1.696 -15.114 1.00 60.91 389 VAL A C 1
ATOM 3122 O O . VAL A 1 389 ? -26.843 -2.465 -14.167 1.00 60.91 389 VAL A O 1
ATOM 3125 N N . VAL A 1 390 ? -27.653 -0.781 -15.398 1.00 59.66 390 VAL A N 1
ATOM 3126 C CA . VAL A 1 390 ? -28.881 -0.612 -14.596 1.00 59.66 390 VAL A CA 1
ATOM 3127 C C . VAL A 1 390 ? -29.852 -1.787 -14.756 1.00 59.66 390 VAL A C 1
ATOM 3129 O O . VAL A 1 390 ? -30.461 -2.188 -13.767 1.00 59.66 390 VAL A O 1
ATOM 3132 N N . PHE A 1 391 ? -29.983 -2.358 -15.957 1.00 58.12 391 PHE A N 1
ATOM 3133 C CA . PHE A 1 391 ? -30.884 -3.491 -16.196 1.00 58.12 391 PHE A CA 1
ATOM 3134 C C . PHE A 1 391 ? -30.248 -4.861 -15.889 1.00 58.12 391 PHE A C 1
ATOM 3136 O O . PHE A 1 391 ? -30.966 -5.768 -15.485 1.00 58.12 391 PHE A O 1
ATOM 3143 N N . MET A 1 392 ? -28.919 -5.016 -15.986 1.00 55.31 392 MET A N 1
ATOM 3144 C CA . MET A 1 392 ? -28.219 -6.250 -15.580 1.00 55.31 392 MET A CA 1
ATOM 3145 C C . MET A 1 392 ? -28.008 -6.388 -14.060 1.00 55.31 392 MET A C 1
ATOM 3147 O O . MET A 1 392 ? -27.816 -7.502 -13.588 1.00 55.31 392 MET A O 1
ATOM 3151 N N . ASP A 1 393 ? -28.060 -5.303 -13.274 1.00 44.78 393 ASP A N 1
ATOM 3152 C CA . ASP A 1 393 ? -27.989 -5.366 -11.796 1.00 44.78 393 ASP A CA 1
ATOM 3153 C C . ASP A 1 393 ? -29.270 -5.999 -11.168 1.00 44.78 393 ASP A C 1
ATOM 3155 O O . ASP A 1 393 ? -29.339 -6.141 -9.939 1.00 44.78 393 ASP A O 1
ATOM 3159 N N . HIS A 1 394 ? -30.311 -6.325 -11.961 1.00 46.41 394 HIS A N 1
ATOM 3160 C CA . HIS A 1 394 ? -31.675 -6.651 -11.506 1.00 46.41 394 HIS A CA 1
ATOM 3161 C C . HIS A 1 394 ? -32.341 -7.824 -12.272 1.00 46.41 394 HIS A C 1
ATOM 3163 O O . HIS A 1 394 ? -32.948 -7.624 -13.322 1.00 46.41 394 HIS A O 1
ATOM 3169 N N . ASP A 1 395 ? -32.337 -9.023 -11.668 1.00 43.56 395 ASP A N 1
ATOM 3170 C CA . ASP A 1 395 ? -32.774 -10.331 -12.226 1.00 43.56 395 ASP A CA 1
ATOM 3171 C C . ASP A 1 395 ? -34.241 -10.451 -12.726 1.00 43.56 395 ASP A C 1
ATOM 3173 O O . ASP A 1 395 ? -34.683 -11.532 -13.105 1.00 43.56 395 ASP A O 1
ATOM 3177 N N . TYR A 1 396 ? -35.033 -9.377 -12.686 1.00 46.62 396 TYR A N 1
ATOM 3178 C CA . TYR A 1 396 ? -36.471 -9.356 -13.002 1.00 46.62 396 TYR A CA 1
ATOM 3179 C C . TYR A 1 396 ? -36.824 -8.499 -14.229 1.00 46.62 396 TYR A C 1
ATOM 3181 O O . TYR A 1 396 ? -38.000 -8.339 -14.550 1.00 46.62 396 TYR A O 1
ATOM 3189 N N . CYS A 1 397 ? -35.829 -7.962 -14.940 1.00 46.91 397 CYS A N 1
ATOM 3190 C CA . CYS A 1 397 ? -36.042 -7.388 -16.268 1.00 46.91 397 CYS A CA 1
ATOM 3191 C C . CYS A 1 397 ? -35.900 -8.491 -17.328 1.00 46.91 397 CYS A C 1
ATOM 3193 O O . CYS A 1 397 ? -34.807 -9.009 -17.532 1.00 46.91 397 CYS A O 1
ATOM 3195 N N . GLN A 1 398 ? -36.988 -8.842 -18.014 1.00 47.62 398 GLN A N 1
ATOM 3196 C CA . GLN A 1 398 ? -36.942 -9.676 -19.224 1.00 47.62 398 GLN A CA 1
ATOM 3197 C C . GLN A 1 398 ? -36.730 -8.792 -20.471 1.00 47.62 398 GLN A C 1
ATOM 3199 O O . GLN A 1 398 ? -36.966 -7.585 -20.423 1.00 47.62 398 GLN A O 1
ATOM 3204 N N . ASN A 1 399 ? -36.242 -9.373 -21.575 1.00 53.31 399 ASN A N 1
ATOM 3205 C CA . ASN A 1 399 ? -35.903 -8.676 -22.833 1.00 53.31 399 ASN A CA 1
ATOM 3206 C C . ASN A 1 399 ? -34.941 -7.473 -22.684 1.00 53.31 399 ASN A C 1
ATOM 3208 O O . ASN A 1 399 ? -35.038 -6.470 -23.391 1.00 53.31 399 ASN A O 1
ATOM 3212 N N . VAL A 1 400 ? -33.953 -7.613 -21.791 1.00 56.31 400 VAL A N 1
ATOM 3213 C CA . VAL A 1 400 ? -32.911 -6.611 -21.486 1.00 56.31 400 VAL A CA 1
ATOM 3214 C C . VAL A 1 400 ? -32.174 -6.102 -22.735 1.00 56.31 400 VAL A C 1
ATOM 3216 O O . VAL A 1 400 ? -31.876 -4.913 -22.822 1.00 56.31 400 VAL A O 1
ATOM 3219 N N . ASN A 1 401 ? -31.919 -6.976 -23.714 1.00 55.25 401 ASN A N 1
ATOM 3220 C CA . ASN A 1 401 ? -31.115 -6.668 -24.905 1.00 55.25 401 ASN A CA 1
ATOM 3221 C C . ASN A 1 401 ? -31.726 -5.605 -25.834 1.00 55.25 401 ASN A C 1
ATOM 3223 O O . ASN A 1 401 ? -30.987 -5.016 -26.615 1.00 55.25 401 ASN A O 1
ATOM 3227 N N . ASN A 1 402 ? -33.029 -5.322 -25.725 1.00 58.59 402 ASN A N 1
ATOM 3228 C CA . ASN A 1 402 ? -33.709 -4.313 -26.549 1.00 58.59 402 ASN A CA 1
ATOM 3229 C C . ASN A 1 402 ? -33.762 -2.929 -25.864 1.00 58.59 402 ASN A C 1
ATOM 3231 O O . ASN A 1 402 ? -34.340 -1.991 -26.408 1.00 58.59 402 ASN A O 1
ATOM 3235 N N . LEU A 1 403 ? -33.196 -2.787 -24.656 1.00 59.66 403 LEU A N 1
ATOM 3236 C CA . LEU A 1 403 ? -33.225 -1.548 -23.862 1.00 59.66 403 LEU A CA 1
ATOM 3237 C C . LEU A 1 403 ? -31.951 -0.695 -23.993 1.00 59.66 403 LEU A C 1
ATOM 3239 O O . LEU A 1 403 ? -31.861 0.374 -23.385 1.00 59.66 403 LEU A O 1
ATOM 3243 N N . PHE A 1 404 ? -30.965 -1.161 -24.758 1.00 66.38 404 PHE A N 1
ATOM 3244 C CA . PHE A 1 404 ? -29.737 -0.444 -25.094 1.00 66.38 404 PHE A CA 1
ATOM 3245 C C . PHE A 1 404 ? -29.108 -1.034 -26.352 1.00 66.38 404 PHE A C 1
ATOM 3247 O O . PHE A 1 404 ? -29.226 -2.224 -26.628 1.00 66.38 404 PHE A O 1
ATOM 3254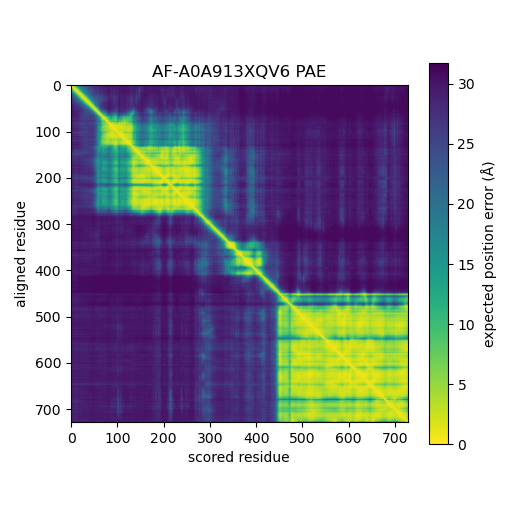 N N . ASP A 1 405 ? -28.394 -0.197 -27.092 1.00 64.00 405 ASP A N 1
ATOM 3255 C CA . ASP A 1 405 ? -27.686 -0.618 -28.292 1.00 64.00 405 ASP A CA 1
ATOM 3256 C C . ASP A 1 405 ? -26.415 -1.396 -27.915 1.00 64.00 405 ASP A C 1
ATOM 3258 O O . ASP A 1 405 ? -25.504 -0.843 -27.296 1.00 64.00 405 ASP A O 1
ATOM 3262 N N . ASN A 1 406 ? -26.370 -2.684 -28.269 1.00 61.56 406 ASN A N 1
ATOM 3263 C CA . ASN A 1 406 ? -25.202 -3.542 -28.064 1.00 61.56 406 ASN A CA 1
ATOM 3264 C C . ASN A 1 406 ? -24.118 -3.363 -29.137 1.00 61.56 406 ASN A C 1
ATOM 3266 O O . ASN A 1 406 ? -22.965 -3.666 -28.843 1.00 61.56 406 ASN A O 1
ATOM 3270 N N . SER A 1 407 ? -24.435 -2.863 -30.338 1.00 65.62 407 SER A N 1
ATOM 3271 C CA . SER A 1 407 ? -23.462 -2.758 -31.439 1.00 65.62 407 SER A CA 1
ATOM 3272 C C . SER A 1 407 ? -22.292 -1.846 -31.054 1.00 65.62 407 SER A C 1
ATOM 3274 O O . SER A 1 407 ? -21.129 -2.252 -31.102 1.00 65.62 407 SER A O 1
ATOM 3276 N N . ILE A 1 408 ? -22.600 -0.671 -30.498 1.00 66.69 408 ILE A N 1
ATOM 3277 C CA . ILE A 1 408 ? -21.597 0.270 -29.989 1.00 66.69 408 ILE A CA 1
ATOM 3278 C C . ILE A 1 408 ? -20.855 -0.232 -28.737 1.00 66.69 408 ILE A C 1
ATOM 3280 O O . ILE A 1 408 ? -19.783 0.268 -28.406 1.00 66.69 408 ILE A O 1
ATOM 3284 N N . LEU A 1 409 ? -21.412 -1.211 -28.014 1.00 59.38 409 LEU A N 1
ATOM 3285 C CA . LEU A 1 409 ? -20.764 -1.827 -26.848 1.00 59.38 409 LEU A CA 1
ATOM 3286 C C . LEU A 1 409 ? -19.777 -2.938 -27.241 1.00 59.38 409 LEU A C 1
ATOM 3288 O O . LEU A 1 409 ? -19.066 -3.435 -26.365 1.00 59.38 409 LEU A O 1
ATOM 3292 N N . ILE A 1 410 ? -19.752 -3.327 -28.521 1.00 52.72 410 ILE A N 1
ATOM 3293 C CA . ILE A 1 410 ? -18.882 -4.362 -29.092 1.00 52.72 410 ILE A CA 1
ATOM 3294 C C . ILE A 1 410 ? -17.735 -3.729 -29.898 1.00 52.72 410 ILE A C 1
ATOM 3296 O O . ILE A 1 410 ? -16.606 -4.206 -29.809 1.00 52.72 410 ILE A O 1
ATOM 3300 N N . THR A 1 411 ? -17.971 -2.631 -30.628 1.00 46.34 411 THR A N 1
ATOM 3301 C CA . THR A 1 411 ? -16.979 -2.042 -31.558 1.00 46.34 411 THR A CA 1
ATOM 3302 C C . THR A 1 411 ? -15.678 -1.553 -30.910 1.00 46.34 411 THR A C 1
ATOM 3304 O O . THR A 1 411 ? -14.621 -1.686 -31.521 1.00 46.34 411 THR A O 1
ATOM 3307 N N . GLN A 1 412 ? -15.696 -1.072 -29.660 1.00 41.59 412 GLN A N 1
ATOM 3308 C CA . GLN A 1 412 ? -14.456 -0.740 -28.926 1.00 41.59 412 GLN A CA 1
ATOM 3309 C C . GLN A 1 412 ? -13.654 -1.974 -28.462 1.00 41.59 412 GLN A C 1
ATOM 3311 O O . GLN A 1 412 ? -12.582 -1.824 -27.883 1.00 41.59 412 GLN A O 1
ATOM 3316 N N . GLY A 1 413 ? -14.148 -3.193 -28.695 1.00 34.88 413 GLY A N 1
ATOM 3317 C CA . GLY A 1 413 ? -13.450 -4.426 -28.337 1.00 34.88 413 GLY A CA 1
ATOM 3318 C C . GLY A 1 413 ? -12.322 -4.827 -29.291 1.00 34.88 413 GLY A C 1
ATOM 3319 O O . GLY A 1 413 ? -11.482 -5.617 -28.879 1.00 34.88 413 GLY A O 1
ATOM 3320 N N . ASN A 1 414 ? -12.306 -4.322 -30.536 1.00 33.41 414 ASN A N 1
ATOM 3321 C CA . ASN A 1 414 ? -11.426 -4.864 -31.584 1.00 33.41 414 ASN A CA 1
ATOM 3322 C C . ASN A 1 414 ? -10.930 -3.857 -32.647 1.00 33.41 414 ASN A C 1
ATOM 3324 O O . ASN A 1 414 ? -10.355 -4.283 -33.644 1.00 33.41 414 ASN A O 1
ATOM 3328 N N . VAL A 1 415 ? -11.138 -2.543 -32.477 1.00 31.86 415 VAL A N 1
ATOM 3329 C CA . VAL A 1 415 ? -10.698 -1.529 -33.460 1.00 31.86 415 VAL A CA 1
ATOM 3330 C C . VAL A 1 415 ? -9.830 -0.455 -32.806 1.00 31.86 415 VAL A C 1
ATOM 3332 O O . VAL A 1 415 ? -10.328 0.509 -32.231 1.00 31.86 415 VAL A O 1
ATOM 3335 N N . HIS A 1 416 ? -8.513 -0.612 -32.948 1.00 29.80 416 HIS A N 1
ATOM 3336 C CA . HIS A 1 416 ? -7.548 0.491 -32.856 1.00 29.80 416 HIS A CA 1
ATOM 3337 C C . HIS A 1 416 ? -6.442 0.354 -33.921 1.00 29.80 416 HIS A C 1
ATOM 3339 O O . HIS A 1 416 ? -5.269 0.643 -33.694 1.00 29.80 416 HIS A O 1
ATOM 3345 N N . SER A 1 417 ? -6.843 -0.089 -35.113 1.00 31.55 417 SER A N 1
ATOM 3346 C CA . SER A 1 417 ? -6.014 -0.198 -36.314 1.00 31.55 417 SER A CA 1
ATOM 3347 C C . SER A 1 417 ? -6.745 0.468 -37.478 1.00 31.55 417 SER A C 1
ATOM 3349 O O . SER A 1 417 ? -7.802 -0.017 -37.875 1.00 31.55 417 SER A O 1
ATOM 3351 N N . GLN A 1 418 ? -6.153 1.538 -38.029 1.00 33.12 418 GLN A N 1
ATOM 3352 C CA . GLN A 1 418 ? -6.735 2.394 -39.083 1.00 33.12 418 GLN A CA 1
ATOM 3353 C C . GLN A 1 418 ? -7.966 3.192 -38.561 1.00 33.12 418 GLN A C 1
ATOM 3355 O O . GLN A 1 418 ? -8.566 2.837 -37.552 1.00 33.12 418 GLN A O 1
ATOM 3360 N N . VAL A 1 419 ? -8.328 4.371 -39.076 1.00 28.44 419 VAL A N 1
ATOM 3361 C CA . VAL A 1 419 ? -8.167 4.950 -40.424 1.00 28.44 419 VAL A CA 1
ATOM 3362 C C . VAL A 1 419 ? -7.617 6.392 -40.364 1.00 28.44 419 VAL A C 1
ATOM 3364 O O . VAL A 1 419 ? -7.962 7.154 -39.461 1.00 28.44 419 VAL A O 1
ATOM 3367 N N . ARG A 1 420 ? -6.785 6.787 -41.343 1.00 26.14 420 ARG A N 1
ATOM 3368 C CA . ARG A 1 420 ? -6.505 8.203 -41.678 1.00 26.14 420 ARG A CA 1
ATOM 3369 C C . ARG A 1 420 ? -7.544 8.691 -42.700 1.00 26.14 420 ARG A C 1
ATOM 3371 O O . ARG A 1 420 ? -7.894 7.907 -43.576 1.00 26.14 420 ARG A O 1
ATOM 3378 N N . PRO A 1 421 ? -8.006 9.951 -42.646 1.00 31.89 421 PRO A N 1
ATOM 3379 C CA . PRO A 1 421 ? -8.947 10.461 -43.634 1.00 31.89 421 PRO A CA 1
ATOM 3380 C C . PRO A 1 421 ? -8.244 10.755 -44.966 1.00 31.89 421 PRO A C 1
ATOM 3382 O O . PRO A 1 421 ? -7.411 11.655 -45.039 1.00 31.89 421 PRO A O 1
ATOM 3385 N N . GLU A 1 422 ? -8.645 10.046 -46.015 1.00 24.55 422 GLU A N 1
ATOM 3386 C CA . GLU A 1 422 ? -8.533 10.504 -47.403 1.00 24.55 422 GLU A CA 1
ATOM 3387 C C . GLU A 1 422 ? -9.938 10.687 -47.991 1.00 24.55 422 GLU A C 1
ATOM 3389 O O . GLU A 1 422 ? -10.943 10.309 -47.383 1.00 24.55 422 GLU A O 1
ATOM 3394 N N . SER A 1 423 ? -10.016 11.399 -49.110 1.00 30.53 423 SER A N 1
ATOM 3395 C CA . SER A 1 423 ? -11.238 12.061 -49.574 1.00 30.53 423 SER A CA 1
ATOM 3396 C C . SER A 1 423 ? -11.694 11.589 -50.955 1.00 30.53 423 SER A C 1
ATOM 3398 O O . SER A 1 423 ? -10.924 10.981 -51.687 1.00 30.53 423 SER A O 1
ATOM 3400 N N . SER A 1 424 ? -12.905 12.014 -51.329 1.00 27.77 424 SER A N 1
ATOM 3401 C CA . SER A 1 424 ? -13.622 11.799 -52.600 1.00 27.77 424 SER A CA 1
ATOM 3402 C C . SER A 1 424 ? -14.459 10.512 -52.741 1.00 27.77 424 SER A C 1
ATOM 3404 O O . SER A 1 424 ? -14.050 9.400 -52.432 1.00 27.77 424 SER A O 1
ATOM 3406 N N . LEU A 1 425 ? -15.693 10.758 -53.187 1.00 23.69 425 LEU A N 1
ATOM 3407 C CA . LEU A 1 425 ? -16.653 9.869 -53.857 1.00 23.69 425 LEU A CA 1
ATOM 3408 C C . LEU A 1 425 ? -16.280 9.823 -55.370 1.00 23.69 425 LEU A C 1
ATOM 3410 O O . LEU A 1 425 ? -15.547 10.735 -55.769 1.00 23.69 425 LEU A O 1
ATOM 3414 N N . PRO A 1 426 ? -16.792 8.901 -56.233 1.00 32.31 426 PRO A N 1
ATOM 3415 C CA . PRO A 1 426 ? -18.198 8.462 -56.212 1.00 32.31 426 PRO A CA 1
ATOM 3416 C C . PRO A 1 426 ? -18.587 7.048 -56.736 1.00 32.31 426 PRO A C 1
ATOM 3418 O O . PRO A 1 426 ? -17.798 6.317 -57.315 1.00 32.31 426 PRO A O 1
ATOM 3421 N N . SER A 1 427 ? -19.888 6.762 -56.559 1.00 26.33 427 SER A N 1
ATOM 3422 C CA . SER A 1 427 ? -20.832 6.078 -57.479 1.00 26.33 427 SER A CA 1
ATOM 3423 C C . SER A 1 427 ? -20.625 4.636 -57.993 1.00 26.33 427 SER A C 1
ATOM 3425 O O . SER A 1 427 ? -19.745 4.375 -58.803 1.00 26.33 427 SER A O 1
ATOM 3427 N N . ASN A 1 428 ? -21.674 3.847 -57.710 1.00 25.70 428 ASN A N 1
ATOM 3428 C CA . ASN A 1 428 ? -22.440 2.959 -58.610 1.00 25.70 428 ASN A CA 1
ATOM 3429 C C . ASN A 1 428 ? -22.212 1.429 -58.657 1.00 25.70 428 ASN A C 1
ATOM 3431 O O . ASN A 1 428 ? -21.115 0.932 -58.857 1.00 25.70 428 ASN A O 1
ATOM 3435 N N . GLU A 1 429 ? -23.383 0.772 -58.590 1.00 26.33 429 GLU A N 1
ATOM 3436 C CA . GLU A 1 429 ? -23.839 -0.449 -59.280 1.00 26.33 429 GLU A CA 1
ATOM 3437 C C . GLU A 1 429 ? -23.379 -1.853 -58.836 1.00 26.33 429 GLU A C 1
ATOM 3439 O O . GLU A 1 429 ? -22.213 -2.210 -58.922 1.00 26.33 429 GLU A O 1
ATOM 3444 N N . ASN A 1 430 ? -24.416 -2.645 -58.508 1.00 25.34 430 ASN A N 1
ATOM 3445 C CA . ASN A 1 430 ? -24.608 -4.081 -58.757 1.00 25.34 430 ASN A CA 1
ATOM 3446 C C . ASN A 1 430 ? -23.660 -5.082 -58.065 1.00 25.34 430 ASN A C 1
ATOM 3448 O O . ASN A 1 430 ? -22.555 -4.764 -57.653 1.00 25.34 430 ASN A O 1
ATOM 3452 N N . GLU A 1 431 ? -23.978 -6.371 -58.023 1.00 24.55 431 GLU A N 1
ATOM 3453 C CA . GLU A 1 431 ? -25.166 -7.129 -57.596 1.00 24.55 431 GLU A CA 1
ATOM 3454 C C . GLU A 1 431 ? -24.676 -8.594 -57.569 1.00 24.55 431 GLU A C 1
ATOM 3456 O O . GLU A 1 431 ? -23.885 -8.975 -58.428 1.00 24.55 431 GLU A O 1
ATOM 3461 N N . GLU A 1 432 ? -25.152 -9.394 -56.615 1.00 26.16 432 GLU A N 1
ATOM 3462 C CA . GLU A 1 432 ? -24.967 -10.860 -56.547 1.00 26.16 432 GLU A CA 1
ATOM 3463 C C . GLU A 1 432 ? -23.528 -11.437 -56.423 1.00 26.16 432 GLU A C 1
ATOM 3465 O O . GLU A 1 432 ? -22.526 -10.733 -56.487 1.00 26.16 432 GLU A O 1
ATOM 3470 N N . GLU A 1 433 ? -23.481 -12.746 -56.124 1.00 23.92 433 GLU A N 1
ATOM 3471 C CA . GLU A 1 433 ? -22.329 -13.585 -55.721 1.00 23.92 433 GLU A CA 1
ATOM 3472 C C . GLU A 1 433 ? -21.530 -13.094 -54.476 1.00 23.92 433 GLU A C 1
ATOM 3474 O O . GLU A 1 433 ? -21.186 -11.933 -54.303 1.00 23.92 433 GLU A O 1
ATOM 3479 N N . LEU A 1 434 ? -21.206 -13.921 -53.475 1.00 26.50 434 LEU A N 1
ATOM 3480 C CA . LEU A 1 434 ? -21.039 -15.375 -53.451 1.00 26.50 434 LEU A CA 1
ATOM 3481 C C . LEU A 1 434 ? -21.556 -15.960 -52.114 1.00 26.50 434 LEU A C 1
ATOM 3483 O O . LEU A 1 434 ? -21.139 -15.513 -51.043 1.00 26.50 434 LEU A O 1
ATOM 3487 N N . ILE A 1 435 ? -22.427 -16.980 -52.151 1.00 26.55 435 ILE A N 1
ATOM 3488 C CA . ILE A 1 435 ? -22.870 -17.740 -50.958 1.00 26.55 435 ILE A CA 1
ATOM 3489 C C . ILE A 1 435 ? -22.414 -19.202 -51.079 1.00 26.55 435 ILE A C 1
ATOM 3491 O O . ILE A 1 435 ? -23.188 -20.098 -51.406 1.00 26.55 435 ILE A O 1
ATOM 3495 N N . SER A 1 436 ? -21.132 -19.415 -50.791 1.00 25.23 436 SER A N 1
ATOM 3496 C CA . SER A 1 436 ? -20.458 -20.711 -50.620 1.00 25.23 436 SER A CA 1
ATOM 3497 C C . SER A 1 436 ? -19.102 -20.433 -49.939 1.00 25.23 436 SER A C 1
ATOM 3499 O O . SER A 1 436 ? -18.391 -19.534 -50.380 1.00 25.23 436 SER A O 1
ATOM 3501 N N . ASP A 1 437 ? -18.682 -21.069 -48.843 1.00 25.53 437 ASP A N 1
ATOM 3502 C CA . ASP A 1 437 ? -19.226 -22.251 -48.166 1.00 25.53 437 ASP A CA 1
ATOM 3503 C C . ASP A 1 437 ? -19.281 -22.100 -46.638 1.00 25.53 437 ASP A C 1
ATOM 3505 O O . ASP A 1 437 ? -18.412 -21.497 -46.004 1.00 25.53 437 ASP A O 1
ATOM 3509 N N . LEU A 1 438 ? -20.281 -22.746 -46.034 1.00 28.02 438 LEU A N 1
ATOM 3510 C CA . LEU A 1 438 ? -20.221 -23.187 -44.640 1.00 28.02 438 LEU A CA 1
ATOM 3511 C C . LEU A 1 438 ? -19.663 -24.618 -44.604 1.00 28.02 438 LEU A C 1
ATOM 3513 O O . LEU A 1 438 ? -20.022 -25.422 -45.459 1.00 28.02 438 LEU A O 1
ATOM 3517 N N . ASN A 1 439 ? -18.889 -24.927 -43.553 1.00 29.75 439 ASN A N 1
ATOM 3518 C CA . ASN A 1 439 ? -18.275 -26.222 -43.182 1.00 29.75 439 ASN A CA 1
ATOM 3519 C C . ASN A 1 439 ? -16.763 -26.344 -43.449 1.00 29.75 439 ASN A C 1
ATOM 3521 O O . ASN A 1 439 ? -16.310 -27.055 -44.341 1.00 29.75 439 ASN A O 1
ATOM 3525 N N . ALA A 1 440 ? -15.975 -25.730 -42.565 1.00 27.64 440 ALA A N 1
ATOM 3526 C CA . ALA A 1 440 ? -14.606 -26.154 -42.288 1.00 27.64 440 ALA A CA 1
ATOM 3527 C C . ALA A 1 440 ? -14.336 -25.996 -40.785 1.00 27.64 440 ALA A C 1
ATOM 3529 O O . ALA A 1 440 ? -14.196 -24.872 -40.295 1.00 27.64 440 ALA A O 1
ATOM 3530 N N . ASP A 1 441 ? -14.281 -27.110 -40.051 1.00 32.91 441 ASP A N 1
ATOM 3531 C CA . ASP A 1 441 ? -14.002 -27.112 -38.615 1.00 32.91 441 ASP A CA 1
ATOM 3532 C C . ASP A 1 441 ? -12.598 -26.568 -38.332 1.00 32.91 441 ASP A C 1
ATOM 3534 O O . ASP A 1 441 ? -11.582 -27.238 -38.518 1.00 32.91 441 ASP A O 1
ATOM 3538 N N . LYS A 1 442 ? -12.540 -25.323 -37.855 1.00 29.16 442 LYS A N 1
ATOM 3539 C CA . LYS A 1 442 ? -11.346 -24.755 -37.231 1.00 29.16 442 LYS A CA 1
ATOM 3540 C C . LYS A 1 442 ? -11.565 -24.727 -35.733 1.00 29.16 442 LYS A C 1
ATOM 3542 O O . LYS A 1 442 ? -12.301 -23.882 -35.223 1.00 29.16 442 LYS A O 1
ATOM 3547 N N . GLU A 1 443 ? -10.910 -25.660 -35.047 1.00 25.48 443 GLU A N 1
ATOM 3548 C CA . GLU A 1 443 ? -10.849 -25.706 -33.589 1.00 25.48 443 GLU A CA 1
ATOM 3549 C C . GLU A 1 443 ? -10.491 -24.319 -33.042 1.00 25.48 443 GLU A C 1
ATOM 3551 O O . GLU A 1 443 ? -9.436 -23.760 -33.355 1.00 25.48 443 GLU A O 1
ATOM 3556 N N . VAL A 1 444 ? -11.380 -23.738 -32.233 1.00 25.91 444 VAL A N 1
ATOM 3557 C CA . VAL A 1 444 ? -11.107 -22.459 -31.573 1.00 25.91 444 VAL A CA 1
ATOM 3558 C C . VAL A 1 444 ? -9.956 -22.687 -30.587 1.00 25.91 444 VAL A C 1
ATOM 3560 O O . VAL A 1 444 ? -10.126 -23.504 -29.677 1.00 25.91 444 VAL A O 1
ATOM 3563 N N . PRO A 1 445 ? -8.806 -21.992 -30.718 1.00 28.78 445 PRO A N 1
ATOM 3564 C CA . PRO A 1 445 ? -7.644 -22.265 -29.882 1.00 28.78 445 PRO A CA 1
ATOM 3565 C C . PRO A 1 445 ? -7.979 -22.179 -28.393 1.00 28.78 445 PRO A C 1
ATOM 3567 O O . PRO A 1 445 ? -8.507 -21.173 -27.908 1.00 28.78 445 PRO A O 1
ATOM 3570 N N . ILE A 1 446 ? -7.674 -23.261 -27.674 1.00 28.28 446 ILE A N 1
ATOM 3571 C CA . ILE A 1 446 ? -7.959 -23.398 -26.245 1.00 28.28 446 ILE A CA 1
ATOM 3572 C C . ILE A 1 446 ? -7.284 -22.255 -25.474 1.00 28.28 446 ILE A C 1
ATOM 3574 O O . ILE A 1 446 ? -6.147 -21.877 -25.755 1.00 28.28 446 ILE A O 1
ATOM 3578 N N . VAL A 1 447 ? -8.024 -21.704 -24.505 1.00 35.06 447 VAL A N 1
ATOM 3579 C CA . VAL A 1 447 ? -7.672 -20.529 -23.690 1.00 35.06 447 VAL A CA 1
ATOM 3580 C C . VAL A 1 447 ? -6.201 -20.543 -23.260 1.00 35.06 447 VAL A C 1
ATOM 3582 O O . VAL A 1 447 ? -5.814 -21.345 -22.412 1.00 35.06 447 VAL A O 1
ATOM 3585 N N . GLN A 1 448 ? -5.404 -19.614 -23.799 1.00 40.06 448 GLN A N 1
ATOM 3586 C CA . GLN A 1 448 ? -3.998 -19.467 -23.419 1.00 40.06 448 GLN A CA 1
ATOM 3587 C C . GLN A 1 448 ? -3.848 -19.073 -21.939 1.00 40.06 448 GLN A C 1
ATOM 3589 O O . GLN A 1 448 ? -4.592 -18.243 -21.411 1.00 40.06 448 GLN A O 1
ATOM 3594 N N . ASP A 1 449 ? -2.876 -19.717 -21.294 1.00 41.69 449 ASP A N 1
ATOM 3595 C CA . ASP A 1 449 ? -2.681 -19.844 -19.849 1.00 41.69 449 ASP A CA 1
ATOM 3596 C C . ASP A 1 449 ? -2.888 -18.595 -18.972 1.00 41.69 449 ASP A C 1
ATOM 3598 O O . ASP A 1 449 ? -2.441 -17.485 -19.263 1.00 41.69 449 ASP A O 1
ATOM 3602 N N . GLN A 1 450 ? -3.378 -18.836 -17.750 1.00 55.06 450 GLN A N 1
ATOM 3603 C CA . GLN A 1 450 ? -3.365 -17.873 -16.632 1.00 55.06 450 GLN A CA 1
ATOM 3604 C C . GLN A 1 450 ? -1.973 -17.738 -15.965 1.00 55.06 450 GLN A C 1
ATOM 3606 O O . GLN A 1 450 ? -1.878 -17.449 -14.773 1.00 55.06 450 GLN A O 1
ATOM 3611 N N . LYS A 1 451 ? -0.897 -17.962 -16.728 1.00 71.12 451 LYS A N 1
ATOM 3612 C CA . LYS A 1 451 ? 0.509 -17.960 -16.289 1.00 71.12 451 LYS A CA 1
ATOM 3613 C C . LYS A 1 451 ? 1.005 -16.536 -15.997 1.00 71.12 451 LYS A C 1
ATOM 3615 O O . LYS A 1 451 ? 0.563 -15.580 -16.641 1.00 71.12 451 LYS A O 1
ATOM 3620 N N . MET A 1 452 ? 1.968 -16.383 -15.088 1.00 81.94 452 MET A N 1
ATOM 3621 C CA . MET A 1 452 ? 2.828 -15.186 -15.043 1.00 81.94 452 MET A CA 1
ATOM 3622 C C . MET A 1 452 ? 4.053 -15.348 -15.958 1.00 81.94 452 MET A C 1
ATOM 3624 O O . MET A 1 452 ? 4.524 -16.463 -16.168 1.00 81.94 452 MET A O 1
ATOM 3628 N N . MET A 1 453 ? 4.605 -14.232 -16.457 1.00 86.19 453 MET A N 1
ATOM 3629 C CA . MET A 1 453 ? 5.795 -14.212 -17.331 1.00 86.19 453 MET A CA 1
ATOM 3630 C C . MET A 1 453 ? 6.940 -15.086 -16.786 1.00 86.19 453 MET A C 1
ATOM 3632 O O . MET A 1 453 ? 7.464 -15.941 -17.495 1.00 86.19 453 MET A O 1
ATOM 3636 N N . TYR A 1 454 ? 7.295 -14.910 -15.509 1.00 84.44 454 TYR A N 1
ATOM 3637 C CA . TYR A 1 454 ? 8.363 -15.667 -14.851 1.00 84.44 454 TYR A CA 1
ATOM 3638 C C . TYR A 1 454 ? 7.794 -16.562 -13.745 1.00 84.44 454 TYR A C 1
ATOM 3640 O O . TYR A 1 454 ? 7.741 -16.188 -12.575 1.00 84.44 454 TYR A O 1
ATOM 3648 N N . GLU A 1 455 ? 7.361 -17.765 -14.123 1.00 70.38 455 GLU A N 1
ATOM 3649 C CA . GLU A 1 455 ? 6.780 -18.756 -13.200 1.00 70.38 455 GLU A CA 1
ATOM 3650 C C . GLU A 1 455 ? 7.497 -20.129 -13.242 1.00 70.38 455 GLU A C 1
ATOM 3652 O O . GLU A 1 455 ? 7.366 -20.946 -12.327 1.00 70.38 455 GLU A O 1
ATOM 3657 N N . ASN A 1 456 ? 8.336 -20.383 -14.255 1.00 59.69 456 ASN A N 1
ATOM 3658 C CA . ASN A 1 456 ? 9.115 -21.621 -14.374 1.00 59.69 456 ASN A CA 1
ATOM 3659 C C . ASN A 1 456 ? 10.336 -21.625 -13.433 1.00 59.69 456 ASN A C 1
ATOM 3661 O O . ASN A 1 456 ? 11.403 -21.114 -13.759 1.00 59.69 456 ASN A O 1
ATOM 3665 N N . LYS A 1 457 ? 10.207 -22.272 -12.269 1.00 59.34 457 LYS A N 1
ATOM 3666 C CA . LYS A 1 457 ? 11.227 -22.257 -11.200 1.00 59.34 457 LYS A CA 1
ATOM 3667 C C . LYS A 1 457 ? 12.592 -22.885 -11.532 1.00 59.34 457 LYS A C 1
ATOM 3669 O O . LYS A 1 457 ? 13.525 -22.633 -10.782 1.00 59.34 457 LYS A O 1
ATOM 3674 N N . ARG A 1 458 ? 12.732 -23.718 -12.576 1.00 61.44 458 ARG A N 1
ATOM 3675 C CA . ARG A 1 458 ? 13.982 -24.471 -12.842 1.00 61.44 458 ARG A CA 1
ATOM 3676 C C . ARG A 1 458 ? 15.127 -23.566 -13.307 1.00 61.44 458 ARG A C 1
ATOM 3678 O O . ARG A 1 458 ? 16.112 -23.440 -12.594 1.00 61.44 458 ARG A O 1
ATOM 3685 N N . GLU A 1 459 ? 14.956 -22.881 -14.435 1.00 62.59 459 GLU A N 1
ATOM 3686 C CA . GLU A 1 459 ? 15.992 -22.015 -15.032 1.00 62.59 459 GLU A CA 1
ATOM 3687 C C . GLU A 1 459 ? 16.390 -20.859 -14.093 1.00 62.59 459 GLU A C 1
ATOM 3689 O O . GLU A 1 459 ? 17.560 -20.494 -13.992 1.00 62.59 459 GLU A O 1
ATOM 3694 N N . MET A 1 460 ? 15.422 -20.351 -13.320 1.00 64.38 460 MET A N 1
ATOM 3695 C CA . MET A 1 460 ? 15.641 -19.373 -12.248 1.00 64.38 460 MET A CA 1
ATOM 3696 C C . MET A 1 460 ? 16.596 -19.883 -11.156 1.00 64.38 460 MET A C 1
ATOM 3698 O O . MET A 1 460 ? 17.396 -19.114 -10.627 1.00 64.38 460 MET A O 1
ATOM 3702 N N . LEU A 1 461 ? 16.494 -21.168 -10.796 1.00 63.09 461 LEU A N 1
ATOM 3703 C CA . LEU A 1 461 ? 17.252 -21.766 -9.699 1.00 63.09 461 LEU A CA 1
ATOM 3704 C C . LEU A 1 461 ? 18.721 -21.968 -10.075 1.00 63.09 461 LEU A C 1
ATOM 3706 O O . LEU A 1 461 ? 19.595 -21.759 -9.241 1.00 63.09 461 LEU A O 1
ATOM 3710 N N . ASP A 1 462 ? 18.998 -22.355 -11.320 1.00 64.62 462 ASP A N 1
ATOM 3711 C CA . ASP A 1 462 ? 20.368 -22.568 -11.793 1.00 64.62 462 ASP A CA 1
ATOM 3712 C C . ASP A 1 462 ? 21.115 -21.241 -11.962 1.00 64.62 462 ASP A C 1
ATOM 3714 O O . ASP A 1 462 ? 22.254 -21.120 -11.511 1.00 64.62 462 ASP A O 1
ATOM 3718 N N . LEU A 1 463 ? 20.434 -20.202 -12.457 1.00 68.06 463 LEU A N 1
ATOM 3719 C CA . LEU A 1 463 ? 20.950 -18.834 -12.426 1.00 68.06 463 LEU A CA 1
ATOM 3720 C C . LEU A 1 463 ? 21.264 -18.381 -10.979 1.00 68.06 463 LEU A C 1
ATOM 3722 O O . LEU A 1 463 ? 22.328 -17.818 -10.720 1.00 68.06 463 LEU A O 1
ATOM 3726 N N . GLN A 1 464 ? 20.384 -18.675 -10.012 1.00 67.69 464 GLN A N 1
ATOM 3727 C CA . GLN A 1 464 ? 20.602 -18.325 -8.602 1.00 67.69 464 GLN A CA 1
ATOM 3728 C C . GLN A 1 464 ? 21.761 -19.106 -7.948 1.00 67.69 464 GLN A C 1
ATOM 3730 O O . GLN A 1 464 ? 22.464 -18.548 -7.105 1.00 67.69 464 GLN A O 1
ATOM 3735 N N . LYS A 1 465 ? 22.023 -20.357 -8.360 1.00 66.75 465 LYS A N 1
ATOM 3736 C CA . LYS A 1 465 ? 23.220 -21.114 -7.937 1.00 66.75 465 LYS A CA 1
ATOM 3737 C C . LYS A 1 465 ? 24.504 -20.451 -8.434 1.00 66.75 465 LYS A C 1
ATOM 3739 O O . LYS A 1 465 ? 25.415 -20.265 -7.632 1.00 66.75 465 LYS A O 1
ATOM 3744 N N . SER A 1 466 ? 24.560 -20.059 -9.711 1.00 65.06 466 SER A N 1
ATOM 3745 C CA . SER A 1 466 ? 25.728 -19.372 -10.283 1.00 65.06 466 SER A CA 1
ATOM 3746 C C . SER A 1 466 ? 26.059 -18.077 -9.539 1.00 65.06 466 SER A C 1
ATOM 3748 O O . SER A 1 466 ? 27.229 -17.790 -9.315 1.00 65.06 466 SER A O 1
ATOM 3750 N N . PHE A 1 467 ? 25.049 -17.327 -9.085 1.00 64.56 467 PHE A N 1
ATOM 3751 C CA . PHE A 1 467 ? 25.276 -16.127 -8.273 1.00 64.56 467 PHE A CA 1
ATOM 3752 C C . PHE A 1 467 ? 25.814 -16.427 -6.874 1.00 64.56 467 PHE A C 1
ATOM 3754 O O . PHE A 1 467 ? 26.749 -15.764 -6.434 1.00 64.56 467 PHE A O 1
ATOM 3761 N N . ASN A 1 468 ? 25.278 -17.438 -6.188 1.00 63.62 468 ASN 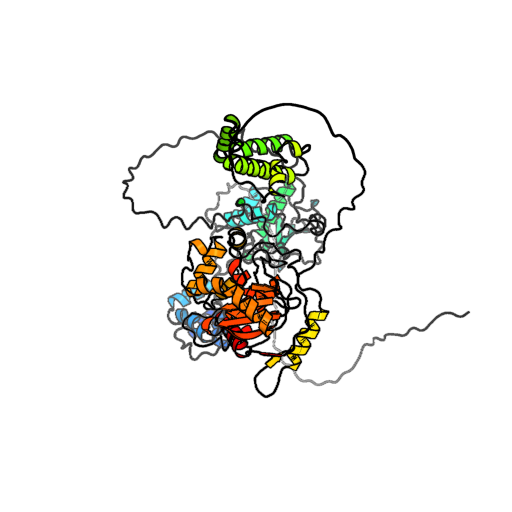A N 1
ATOM 3762 C CA . ASN A 1 468 ? 25.758 -17.808 -4.853 1.00 63.62 468 ASN A CA 1
ATOM 3763 C C . ASN A 1 468 ? 27.180 -18.410 -4.877 1.00 63.62 468 ASN A C 1
ATOM 3765 O O . ASN A 1 468 ? 27.857 -18.407 -3.855 1.00 63.62 468 ASN A O 1
ATOM 3769 N N . ALA A 1 469 ? 27.639 -18.914 -6.027 1.00 57.25 469 ALA A N 1
ATOM 3770 C CA . ALA A 1 469 ? 29.003 -19.407 -6.222 1.00 57.25 469 ALA A CA 1
ATOM 3771 C C . ALA A 1 469 ? 30.030 -18.301 -6.560 1.00 57.25 469 ALA A C 1
ATOM 3773 O O . ALA A 1 469 ? 31.229 -18.569 -6.540 1.00 57.25 469 ALA A O 1
ATOM 3774 N N . ALA A 1 470 ? 29.585 -17.074 -6.859 1.00 54.72 470 ALA A N 1
ATOM 3775 C CA . ALA A 1 470 ? 30.443 -15.975 -7.318 1.00 54.72 470 ALA A CA 1
ATOM 3776 C C . ALA A 1 470 ? 31.087 -15.137 -6.186 1.00 54.72 470 ALA A C 1
ATOM 3778 O O . ALA A 1 470 ? 31.777 -14.159 -6.475 1.00 54.72 470 ALA A O 1
ATOM 3779 N N . GLU A 1 471 ? 30.891 -15.491 -4.907 1.00 53.31 471 GLU A N 1
ATOM 3780 C CA . GLU A 1 471 ? 31.567 -14.850 -3.763 1.00 53.31 471 GLU A CA 1
ATOM 3781 C C . GLU A 1 471 ? 33.061 -15.228 -3.700 1.00 53.31 471 GLU A C 1
ATOM 3783 O O . GLU A 1 471 ? 33.493 -16.101 -2.943 1.00 53.31 471 GLU A O 1
ATOM 3788 N N . THR A 1 472 ? 33.884 -14.541 -4.494 1.00 47.03 472 THR A N 1
ATOM 3789 C CA . THR A 1 472 ? 35.347 -14.662 -4.456 1.00 47.03 472 THR A CA 1
ATOM 3790 C C . THR A 1 472 ? 35.976 -13.644 -3.493 1.00 47.03 472 THR A C 1
ATOM 3792 O O . THR A 1 472 ? 35.458 -12.553 -3.245 1.00 47.03 472 THR A O 1
ATOM 3795 N N . LYS A 1 473 ? 37.144 -13.986 -2.929 1.00 42.91 473 LYS A N 1
ATOM 3796 C CA . LYS A 1 473 ? 37.829 -13.193 -1.882 1.00 42.91 473 LYS A CA 1
ATOM 3797 C C . LYS A 1 473 ? 38.412 -11.851 -2.365 1.00 42.91 473 LYS A C 1
ATOM 3799 O O . LYS A 1 473 ? 39.015 -11.139 -1.567 1.00 42.91 473 LYS A O 1
ATOM 3804 N N . THR A 1 474 ? 38.268 -11.515 -3.645 1.00 41.97 474 THR A N 1
ATOM 3805 C CA . THR A 1 474 ? 38.920 -10.378 -4.323 1.00 41.97 474 THR A CA 1
ATOM 3806 C C . THR A 1 474 ? 37.975 -9.216 -4.653 1.00 41.97 474 THR A C 1
ATOM 3808 O O . THR A 1 474 ? 38.416 -8.211 -5.205 1.00 41.97 474 THR A O 1
ATOM 3811 N N . GLY A 1 475 ? 36.691 -9.298 -4.283 1.00 52.69 475 GLY A N 1
ATOM 3812 C CA . GLY A 1 475 ? 35.770 -8.150 -4.314 1.00 52.69 475 GLY A CA 1
ATOM 3813 C C . GLY A 1 475 ? 35.234 -7.754 -5.695 1.00 52.69 475 GLY A C 1
ATOM 3814 O O . GLY A 1 475 ? 34.600 -6.708 -5.818 1.00 52.69 475 GLY A O 1
ATOM 3815 N N . THR A 1 476 ? 35.449 -8.581 -6.719 1.00 56.47 476 THR A N 1
ATOM 3816 C CA . THR A 1 476 ? 34.817 -8.469 -8.043 1.00 56.47 476 THR A CA 1
ATOM 3817 C C . THR A 1 476 ? 34.077 -9.767 -8.349 1.00 56.47 476 THR A C 1
ATOM 3819 O O . THR A 1 476 ? 34.645 -10.852 -8.253 1.00 56.47 476 THR A O 1
ATOM 3822 N N . TYR A 1 477 ? 32.788 -9.652 -8.670 1.00 73.44 477 TYR A N 1
ATOM 3823 C CA . TYR A 1 477 ? 31.899 -10.793 -8.882 1.00 73.44 477 TYR A CA 1
ATOM 3824 C C . TYR A 1 477 ? 31.826 -11.109 -10.373 1.00 73.44 477 TYR A C 1
ATOM 3826 O O . TYR A 1 477 ? 31.227 -10.346 -11.133 1.00 73.44 477 TYR A O 1
ATOM 3834 N N . GLU A 1 478 ? 32.419 -12.225 -10.782 1.00 79.25 478 GLU A N 1
ATOM 3835 C CA . GLU A 1 478 ? 32.318 -12.735 -12.149 1.00 79.25 478 GLU A CA 1
ATOM 3836 C C . GLU A 1 478 ? 31.115 -13.668 -12.294 1.00 79.25 478 GLU A C 1
ATOM 3838 O O . GLU A 1 478 ? 30.914 -14.597 -11.512 1.00 79.25 478 GLU A O 1
ATOM 3843 N N . ILE A 1 479 ? 30.296 -13.409 -13.312 1.00 81.50 479 ILE A N 1
ATOM 3844 C CA . ILE A 1 479 ? 29.069 -14.148 -13.602 1.00 81.50 479 ILE A CA 1
ATOM 3845 C C . ILE A 1 479 ? 29.201 -14.793 -14.974 1.00 81.50 479 ILE A C 1
ATOM 3847 O O . ILE A 1 479 ? 29.327 -14.091 -15.978 1.00 81.50 479 ILE A O 1
ATOM 3851 N N . ARG A 1 480 ? 29.038 -16.117 -15.034 1.00 82.88 480 ARG A N 1
ATOM 3852 C CA . ARG A 1 480 ? 28.778 -16.819 -16.293 1.00 82.88 480 ARG A CA 1
ATOM 3853 C C . ARG A 1 480 ? 27.277 -17.001 -16.495 1.00 82.88 480 ARG A C 1
ATOM 3855 O O . ARG A 1 480 ? 26.614 -17.652 -15.685 1.00 82.88 480 ARG A O 1
ATOM 3862 N N . LEU A 1 481 ? 26.738 -16.420 -17.565 1.00 83.81 481 LEU A N 1
ATOM 3863 C CA . LEU A 1 481 ? 25.330 -16.568 -17.937 1.00 83.81 481 LEU A CA 1
ATOM 3864 C C . LEU A 1 481 ? 25.157 -17.740 -18.924 1.00 83.81 481 LEU A C 1
ATOM 3866 O O . LEU A 1 481 ? 25.957 -17.874 -19.848 1.00 83.81 481 LEU A O 1
ATOM 3870 N N . PRO A 1 482 ? 24.127 -18.593 -18.762 1.00 82.31 482 PRO A N 1
ATOM 3871 C CA . PRO A 1 482 ? 23.754 -19.577 -19.777 1.00 82.31 482 PRO A CA 1
ATOM 3872 C C . PRO A 1 482 ? 23.393 -18.938 -21.125 1.00 82.31 482 PRO A C 1
ATOM 3874 O O . PRO A 1 482 ? 22.953 -17.790 -21.187 1.00 82.31 482 PRO A O 1
ATOM 3877 N N . SER A 1 483 ? 23.491 -19.719 -22.205 1.00 84.38 483 SER A N 1
ATOM 3878 C CA . SER A 1 483 ? 22.940 -19.323 -23.505 1.00 84.38 483 SER A CA 1
ATOM 3879 C C . SER A 1 483 ? 21.411 -19.249 -23.419 1.00 84.38 483 SER A C 1
ATOM 3881 O O . SER A 1 483 ? 20.737 -20.266 -23.241 1.00 84.38 483 SER A O 1
ATOM 3883 N N . TYR A 1 484 ? 20.872 -18.035 -23.524 1.00 87.81 484 TYR A N 1
ATOM 3884 C CA . TYR A 1 484 ? 19.442 -17.747 -23.419 1.00 87.81 484 TYR A CA 1
ATOM 3885 C C . TYR A 1 484 ? 18.835 -17.358 -24.769 1.00 87.81 484 TYR A C 1
ATOM 3887 O O . TYR A 1 484 ? 19.500 -16.800 -25.642 1.00 87.81 484 TYR A O 1
ATOM 3895 N N . LYS A 1 485 ? 17.537 -17.623 -24.931 1.00 88.44 485 LYS A N 1
ATOM 3896 C CA . LYS A 1 485 ? 16.766 -17.288 -26.133 1.00 88.44 485 LYS A CA 1
ATOM 3897 C C . LYS A 1 485 ? 15.973 -15.997 -25.930 1.00 88.44 485 LYS A C 1
ATOM 3899 O O . LYS A 1 485 ? 15.538 -15.683 -24.824 1.00 88.44 485 LYS A O 1
ATOM 3904 N N . ARG A 1 486 ? 15.743 -15.260 -27.022 1.00 91.88 486 ARG A N 1
ATOM 3905 C CA . ARG A 1 486 ? 14.914 -14.046 -27.015 1.00 91.88 486 ARG A CA 1
ATOM 3906 C C . ARG A 1 486 ? 13.457 -14.432 -26.722 1.00 91.88 486 ARG A C 1
ATOM 3908 O O . ARG A 1 486 ? 12.838 -15.137 -27.515 1.00 91.88 486 ARG A O 1
ATOM 3915 N N . VAL A 1 487 ? 12.919 -13.987 -25.587 1.00 90.50 487 VAL A N 1
ATOM 3916 C CA . VAL A 1 487 ? 11.539 -14.281 -25.148 1.00 90.50 487 VAL A CA 1
ATOM 3917 C C . VAL A 1 487 ? 10.565 -13.182 -25.566 1.00 90.50 487 VAL A C 1
ATOM 3919 O O . VAL A 1 487 ? 10.949 -12.020 -25.646 1.00 90.50 487 VAL A O 1
ATOM 3922 N N . GLN A 1 488 ? 9.297 -13.514 -25.803 1.00 88.38 488 GLN A N 1
ATOM 3923 C CA . GLN A 1 488 ? 8.239 -12.510 -25.979 1.00 88.38 488 GLN A CA 1
ATOM 3924 C C . GLN A 1 488 ? 7.545 -12.232 -24.634 1.00 88.38 488 GLN A C 1
ATOM 3926 O O . GLN A 1 488 ? 7.368 -13.167 -23.848 1.00 88.38 488 GLN A O 1
ATOM 3931 N N . PRO A 1 489 ? 7.147 -10.980 -24.339 1.00 89.31 489 PRO A N 1
ATOM 3932 C CA . PRO A 1 489 ? 6.424 -10.656 -23.113 1.00 89.31 489 PRO A CA 1
ATOM 3933 C C . PRO A 1 489 ? 5.035 -11.308 -23.097 1.00 89.31 489 PRO A C 1
ATOM 3935 O O . PRO A 1 489 ? 4.287 -11.224 -24.070 1.00 89.31 489 PRO A O 1
ATOM 3938 N N . CYS A 1 490 ? 4.675 -11.943 -21.981 1.00 87.12 490 CYS A N 1
ATOM 3939 C CA . CYS A 1 490 ? 3.420 -12.680 -21.841 1.00 87.12 490 CYS A CA 1
ATOM 3940 C C . CYS A 1 490 ? 2.845 -12.617 -20.411 1.00 87.12 490 CYS A C 1
ATOM 3942 O O . CYS A 1 490 ? 3.403 -11.978 -19.516 1.00 87.12 490 CYS A O 1
ATOM 3944 N N . GLY A 1 491 ? 1.718 -13.304 -20.206 1.00 85.25 491 GLY A N 1
ATOM 3945 C CA . GLY A 1 491 ? 1.054 -13.479 -18.913 1.00 85.25 491 GLY A CA 1
ATOM 3946 C C . GLY A 1 491 ? -0.199 -12.619 -18.730 1.00 85.25 491 GLY A C 1
ATOM 3947 O O . GLY A 1 491 ? -0.344 -11.552 -19.326 1.00 85.25 491 GLY A O 1
ATOM 3948 N N . PHE A 1 492 ? -1.123 -13.080 -17.880 1.00 88.44 492 PHE A N 1
ATOM 3949 C CA . PHE A 1 492 ? -2.488 -12.530 -17.749 1.00 88.44 492 PHE A CA 1
ATOM 3950 C C . PHE A 1 492 ? -2.573 -11.055 -17.298 1.00 88.44 492 PHE A C 1
ATOM 3952 O O . PHE A 1 492 ? -3.646 -10.445 -17.329 1.00 88.44 492 PHE A O 1
ATOM 3959 N N . ASN A 1 493 ? -1.466 -10.502 -16.805 1.00 93.00 493 ASN A N 1
ATOM 3960 C CA . ASN A 1 493 ? -1.336 -9.151 -16.271 1.00 93.00 493 ASN A CA 1
ATOM 3961 C C . ASN A 1 493 ? -0.465 -8.222 -17.141 1.00 93.00 493 ASN A C 1
ATOM 3963 O O . ASN A 1 493 ? -0.288 -7.056 -16.773 1.00 93.00 493 ASN A O 1
ATOM 3967 N N . TYR A 1 494 ? 0.059 -8.718 -18.266 1.00 94.44 494 TYR A N 1
ATOM 3968 C CA . TYR A 1 494 ? 0.775 -7.928 -19.264 1.00 94.44 494 TYR A CA 1
ATOM 3969 C C . TYR A 1 494 ? -0.188 -7.159 -20.185 1.00 94.44 494 TYR A C 1
ATOM 3971 O O . TYR A 1 494 ? -1.307 -7.593 -20.458 1.00 94.44 494 TYR A O 1
ATOM 3979 N N . ILE A 1 495 ? 0.266 -6.008 -20.677 1.00 93.06 495 ILE A N 1
ATOM 3980 C CA . ILE A 1 495 ? -0.362 -5.210 -21.727 1.00 93.06 495 ILE A CA 1
ATOM 3981 C C . ILE A 1 495 ? 0.713 -4.893 -22.770 1.00 93.06 495 ILE A C 1
ATOM 3983 O O . ILE A 1 495 ? 1.712 -4.227 -22.473 1.00 93.06 495 ILE A O 1
ATOM 3987 N N . ALA A 1 496 ? 0.475 -5.354 -23.999 1.00 94.00 496 ALA A N 1
ATOM 3988 C CA . ALA A 1 496 ? 1.288 -5.040 -25.165 1.00 94.00 496 ALA A CA 1
ATOM 3989 C C . ALA A 1 496 ? 1.085 -3.571 -25.559 1.00 94.00 496 ALA A C 1
ATOM 3991 O O . ALA A 1 496 ? 0.073 -3.202 -26.150 1.00 94.00 496 ALA A O 1
ATOM 3992 N N . VAL A 1 497 ? 2.037 -2.720 -25.180 1.00 93.25 497 VAL A N 1
ATOM 3993 C CA . VAL A 1 497 ? 2.043 -1.288 -25.489 1.00 93.25 497 VAL A CA 1
ATOM 3994 C C . VAL A 1 497 ? 3.485 -0.783 -25.511 1.00 93.25 497 VAL A C 1
ATOM 3996 O O . VAL A 1 497 ? 4.277 -1.128 -24.634 1.00 93.25 497 VAL A O 1
ATOM 3999 N N . THR A 1 498 ? 3.847 0.022 -26.507 1.00 92.62 498 THR A N 1
ATOM 4000 C CA . THR A 1 498 ? 5.196 0.595 -26.617 1.00 92.62 498 THR A CA 1
ATOM 4001 C C . THR A 1 498 ? 5.409 1.659 -25.539 1.00 92.62 498 THR A C 1
ATOM 4003 O O . THR A 1 498 ? 4.544 2.511 -25.326 1.00 92.62 498 THR A O 1
ATOM 4006 N N . GLN A 1 499 ? 6.548 1.634 -24.846 1.00 91.00 499 GLN A N 1
ATOM 4007 C CA . GLN A 1 499 ? 6.846 2.623 -23.803 1.00 91.00 499 GLN A CA 1
ATOM 4008 C C . GLN A 1 499 ? 6.973 4.043 -24.382 1.00 91.00 499 GLN A C 1
ATOM 4010 O O . GLN A 1 499 ? 7.300 4.216 -25.554 1.00 91.00 499 GLN A O 1
ATOM 4015 N N . GLY A 1 500 ? 6.651 5.063 -23.580 1.00 87.00 500 GLY A N 1
ATOM 4016 C CA . GLY A 1 500 ? 6.625 6.468 -24.016 1.00 87.00 500 GLY A CA 1
ATOM 4017 C C . GLY A 1 500 ? 5.418 6.878 -24.879 1.00 87.00 500 GLY A C 1
ATOM 4018 O O . GLY A 1 500 ? 5.253 8.062 -25.156 1.00 87.00 500 GLY A O 1
ATOM 4019 N N . THR A 1 501 ? 4.543 5.947 -25.274 1.00 91.12 501 THR A N 1
ATOM 4020 C CA . THR A 1 501 ? 3.292 6.264 -25.993 1.00 91.12 501 THR A CA 1
ATOM 4021 C C . THR A 1 501 ? 2.221 6.866 -25.078 1.00 91.12 501 THR A C 1
ATOM 4023 O O . THR A 1 501 ? 2.236 6.662 -23.861 1.00 91.12 501 THR A O 1
ATOM 4026 N N . ASN A 1 502 ? 1.246 7.576 -25.654 1.00 90.81 502 ASN A N 1
ATOM 4027 C CA . ASN A 1 502 ? 0.127 8.167 -24.906 1.00 90.81 502 ASN A CA 1
ATOM 4028 C C . ASN A 1 502 ? -0.720 7.096 -24.199 1.00 90.81 502 ASN A C 1
ATOM 4030 O O . ASN A 1 502 ? -1.229 7.312 -23.099 1.00 90.81 502 ASN A O 1
ATOM 4034 N N . GLU A 1 503 ? -0.822 5.918 -24.804 1.00 91.31 503 GLU A N 1
ATOM 4035 C CA . GLU A 1 503 ? -1.475 4.720 -24.292 1.00 91.31 503 GLU A CA 1
ATOM 4036 C C . GLU A 1 503 ? -0.730 4.202 -23.049 1.00 91.31 503 GLU A C 1
ATOM 4038 O O . GLU A 1 503 ? -1.333 4.017 -21.988 1.00 91.31 503 GLU A O 1
ATOM 4043 N N . TRP A 1 504 ? 0.601 4.064 -23.133 1.00 92.94 504 TRP A N 1
ATOM 4044 C CA . TRP A 1 504 ? 1.453 3.691 -21.997 1.00 92.94 504 TRP A CA 1
ATOM 4045 C C . TRP A 1 504 ? 1.416 4.735 -20.875 1.00 92.94 504 TRP A C 1
ATOM 4047 O O . TRP A 1 504 ? 1.339 4.368 -19.703 1.00 92.94 504 TRP A O 1
ATOM 4057 N N . HIS A 1 505 ? 1.403 6.030 -21.201 1.00 90.38 505 HIS A N 1
ATOM 4058 C CA . HIS A 1 505 ? 1.211 7.098 -20.218 1.00 90.38 505 HIS A CA 1
ATOM 4059 C C . HIS A 1 505 ? -0.160 6.992 -19.529 1.00 90.38 505 HIS A C 1
ATOM 4061 O O . HIS A 1 505 ? -0.235 7.042 -18.300 1.00 90.38 505 HIS A O 1
ATOM 4067 N N . SER A 1 506 ? -1.231 6.751 -20.291 1.00 91.62 506 SER A N 1
ATOM 4068 C CA . SER A 1 506 ? -2.607 6.648 -19.783 1.00 91.62 506 SER A CA 1
ATOM 4069 C C . SER A 1 506 ? -2.793 5.509 -18.774 1.00 91.62 506 SER A C 1
ATOM 4071 O O . SER A 1 506 ? -3.446 5.702 -17.747 1.00 91.62 506 SER A O 1
ATOM 4073 N N . LEU A 1 507 ? -2.158 4.351 -18.997 1.00 92.31 507 LEU A N 1
ATOM 4074 C CA . LEU A 1 507 ? -2.165 3.213 -18.059 1.00 92.31 507 LEU A CA 1
ATOM 4075 C C . LEU A 1 507 ? -1.541 3.535 -16.689 1.00 92.31 507 LEU A C 1
ATOM 4077 O O . LEU A 1 507 ? -1.780 2.822 -15.713 1.00 92.31 507 LEU A O 1
ATOM 4081 N N . ARG A 1 508 ? -0.731 4.597 -16.603 1.00 92.62 508 ARG A N 1
ATOM 4082 C CA . ARG A 1 508 ? 0.046 4.971 -15.412 1.00 92.62 508 ARG A CA 1
ATOM 4083 C C . ARG A 1 508 ? -0.636 6.063 -14.577 1.00 92.62 508 ARG A C 1
ATOM 4085 O O . ARG A 1 508 ? -0.246 6.276 -13.427 1.00 92.62 508 ARG A O 1
ATOM 4092 N N . ILE A 1 509 ? -1.665 6.732 -15.106 1.00 91.50 509 ILE A N 1
ATOM 4093 C CA . ILE A 1 509 ? -2.365 7.832 -14.424 1.00 91.50 509 ILE A CA 1
ATOM 4094 C C . ILE A 1 509 ? -3.098 7.309 -13.180 1.00 91.50 509 ILE A C 1
ATOM 4096 O O . ILE A 1 509 ? -4.021 6.497 -13.256 1.00 91.50 509 ILE A O 1
ATOM 4100 N N . GLY A 1 510 ? -2.708 7.805 -12.003 1.00 88.81 510 GLY A N 1
ATOM 4101 C CA . GLY A 1 510 ? -3.288 7.362 -10.733 1.00 88.81 510 GLY A CA 1
ATOM 4102 C C . GLY A 1 510 ? -2.826 5.979 -10.255 1.00 88.81 510 GLY A C 1
ATOM 4103 O O . GLY A 1 510 ? -3.453 5.429 -9.348 1.00 88.81 510 GLY A O 1
ATOM 4104 N N . VAL A 1 511 ? -1.771 5.408 -10.851 1.00 93.12 511 VAL A N 1
ATOM 4105 C CA . VAL A 1 511 ? -1.238 4.075 -10.523 1.00 93.12 511 VAL A CA 1
ATOM 4106 C C . VAL A 1 511 ? 0.162 4.196 -9.919 1.00 93.12 511 VAL A C 1
ATOM 4108 O O . VAL A 1 511 ? 1.009 4.948 -10.398 1.00 93.12 511 VAL A O 1
ATOM 4111 N N . ILE A 1 512 ? 0.433 3.423 -8.868 1.00 95.25 512 ILE A N 1
ATOM 4112 C CA . ILE A 1 512 ? 1.755 3.332 -8.251 1.00 95.25 512 ILE A CA 1
ATOM 4113 C C . ILE A 1 512 ? 2.645 2.446 -9.120 1.00 95.25 512 ILE A C 1
ATOM 4115 O O . ILE A 1 512 ? 2.712 1.228 -8.954 1.00 95.25 512 ILE A O 1
ATOM 4119 N N . THR A 1 513 ? 3.332 3.071 -10.072 1.00 96.19 513 THR A N 1
ATOM 4120 C CA . THR A 1 513 ? 4.335 2.375 -10.878 1.00 96.19 513 THR A CA 1
ATOM 4121 C C . THR A 1 513 ? 5.633 2.172 -10.095 1.00 96.19 513 THR A C 1
ATOM 4123 O O . THR A 1 513 ? 5.997 3.033 -9.291 1.00 96.19 513 THR A O 1
ATOM 4126 N N . ALA A 1 514 ? 6.371 1.095 -10.374 1.00 96.88 514 ALA A N 1
ATOM 4127 C CA . ALA A 1 514 ? 7.640 0.764 -9.714 1.00 96.88 514 ALA A CA 1
ATOM 4128 C C . ALA A 1 514 ? 8.630 1.947 -9.595 1.00 96.88 514 ALA A C 1
ATOM 4130 O O . ALA A 1 514 ? 9.165 2.184 -8.516 1.00 96.88 514 ALA A O 1
ATOM 4131 N N . SER A 1 515 ? 8.788 2.771 -10.640 1.00 93.44 515 SER A N 1
ATOM 4132 C CA . SER A 1 515 ? 9.654 3.968 -10.634 1.00 93.44 515 SER A CA 1
ATOM 4133 C C . SER A 1 515 ? 9.104 5.189 -9.867 1.00 93.44 515 SER A C 1
ATOM 4135 O O . SER A 1 515 ? 9.763 6.224 -9.786 1.00 93.44 515 SER A O 1
ATOM 4137 N N . LYS A 1 516 ? 7.902 5.095 -9.277 1.00 92.56 516 LYS A N 1
ATOM 4138 C CA . LYS A 1 516 ? 7.271 6.130 -8.423 1.00 92.56 516 LYS A CA 1
ATOM 4139 C C . LYS A 1 516 ? 7.170 5.716 -6.957 1.00 92.56 516 LYS A C 1
ATOM 4141 O O . LYS A 1 516 ? 7.139 6.583 -6.083 1.00 92.56 516 LYS A O 1
ATOM 4146 N N . LEU A 1 517 ? 7.170 4.412 -6.673 1.00 95.12 517 LEU A N 1
ATOM 4147 C CA . LEU A 1 517 ? 7.186 3.876 -5.310 1.00 95.12 517 LEU A CA 1
ATOM 4148 C C . LEU A 1 517 ? 8.340 4.453 -4.449 1.00 95.12 517 LEU A C 1
ATOM 4150 O O . LEU A 1 517 ? 8.064 4.852 -3.316 1.00 95.12 517 LEU A O 1
ATOM 4154 N N . PRO A 1 518 ? 9.583 4.645 -4.952 1.00 95.31 518 PRO A N 1
ATOM 4155 C CA . PRO A 1 518 ? 10.639 5.327 -4.197 1.00 95.31 518 PRO A CA 1
ATOM 4156 C C . PRO A 1 518 ? 10.279 6.753 -3.753 1.00 95.31 518 PRO A C 1
ATOM 4158 O O . PRO A 1 518 ? 10.619 7.160 -2.639 1.00 95.31 518 PRO A O 1
ATOM 4161 N N . SER A 1 519 ? 9.564 7.517 -4.586 1.00 92.44 519 SER A N 1
ATOM 4162 C CA . SER A 1 519 ? 9.124 8.875 -4.246 1.00 92.44 519 SER A CA 1
ATOM 4163 C C . SER A 1 519 ? 8.066 8.855 -3.140 1.00 92.44 519 SER A C 1
ATOM 4165 O O . SER A 1 519 ? 8.196 9.599 -2.170 1.00 92.44 519 SER A O 1
ATOM 4167 N N . LEU A 1 520 ? 7.089 7.942 -3.216 1.00 91.75 520 LEU A N 1
ATOM 4168 C CA . LEU A 1 520 ? 6.058 7.749 -2.182 1.00 91.75 520 LEU A CA 1
ATOM 4169 C C . LEU A 1 520 ? 6.607 7.254 -0.838 1.00 91.75 520 LEU A C 1
ATOM 4171 O O . LEU A 1 520 ? 6.044 7.560 0.207 1.00 91.75 520 LEU A O 1
ATOM 4175 N N . LEU A 1 521 ? 7.719 6.520 -0.841 1.00 92.94 521 LEU A N 1
ATOM 4176 C CA . LEU A 1 521 ? 8.418 6.114 0.383 1.00 92.94 521 LEU A CA 1
ATOM 4177 C C . LEU A 1 521 ? 9.397 7.192 0.895 1.00 92.94 521 LEU A C 1
ATOM 4179 O O . LEU A 1 521 ? 10.019 7.029 1.948 1.00 92.94 521 LEU A O 1
ATOM 4183 N N . GLY A 1 522 ? 9.514 8.316 0.178 1.00 91.81 522 GLY A N 1
ATOM 4184 C CA . GLY A 1 522 ? 10.295 9.492 0.556 1.00 91.81 522 GLY A CA 1
ATOM 4185 C C . GLY A 1 522 ? 11.784 9.435 0.203 1.00 91.81 522 GLY A C 1
ATOM 4186 O O . GLY A 1 522 ? 12.541 10.276 0.687 1.00 91.81 522 GLY A O 1
ATOM 4187 N N . PHE A 1 523 ? 12.237 8.472 -0.608 1.00 91.75 523 PHE A N 1
ATOM 4188 C CA . PHE A 1 523 ? 13.647 8.375 -1.020 1.00 91.75 523 PHE A CA 1
ATOM 4189 C C . PHE A 1 523 ? 14.083 9.547 -1.906 1.00 91.75 523 PHE A C 1
ATOM 4191 O O . PHE A 1 523 ? 15.230 9.973 -1.835 1.00 91.75 523 PHE A O 1
ATOM 4198 N N . CYS A 1 524 ? 13.159 10.112 -2.686 1.00 88.69 524 CYS A N 1
ATOM 4199 C CA . CYS A 1 524 ? 13.427 11.244 -3.576 1.00 88.69 524 CYS A CA 1
ATOM 4200 C C . CYS A 1 524 ? 13.301 12.623 -2.895 1.00 88.69 524 CYS A C 1
ATOM 4202 O O . CYS A 1 524 ? 13.399 13.632 -3.584 1.00 88.69 524 CYS A O 1
ATOM 4204 N N . GLY A 1 525 ? 13.062 12.683 -1.578 1.00 88.69 525 GLY A N 1
ATOM 4205 C CA . GLY A 1 525 ? 12.843 13.931 -0.834 1.00 88.69 525 GLY A CA 1
ATOM 4206 C C . GLY A 1 525 ? 11.368 14.312 -0.635 1.00 88.69 525 GLY A C 1
ATOM 4207 O O . GLY A 1 525 ? 10.455 13.720 -1.210 1.00 88.69 525 GLY A O 1
ATOM 4208 N N . HIS A 1 526 ? 11.125 15.300 0.235 1.00 87.69 526 HIS A N 1
ATOM 4209 C CA . HIS A 1 526 ? 9.778 15.668 0.699 1.00 87.69 526 HIS A CA 1
ATOM 4210 C C . HIS A 1 526 ? 8.914 16.352 -0.380 1.00 87.69 526 HIS A C 1
ATOM 4212 O O . HIS A 1 526 ? 7.698 16.166 -0.398 1.00 87.69 526 HIS A O 1
ATOM 4218 N N . LYS A 1 527 ? 9.511 17.113 -1.309 1.00 87.81 527 LYS A N 1
ATOM 4219 C CA . LYS A 1 527 ? 8.780 17.725 -2.435 1.00 87.81 527 LYS A CA 1
ATOM 4220 C C . LYS A 1 527 ? 8.212 16.637 -3.358 1.00 87.81 527 LYS A C 1
ATOM 4222 O O . LYS A 1 527 ? 7.004 16.562 -3.552 1.00 87.81 527 LYS A O 1
ATOM 4227 N N . GLN A 1 528 ? 9.074 15.729 -3.801 1.00 87.94 528 GLN A N 1
ATOM 4228 C CA . GLN A 1 528 ? 8.768 14.616 -4.698 1.00 87.94 528 GLN A CA 1
ATOM 4229 C C . GLN A 1 528 ? 7.793 13.608 -4.065 1.00 87.94 528 GLN A C 1
ATOM 4231 O O . GLN A 1 528 ? 6.945 13.053 -4.761 1.00 87.94 528 GLN A O 1
ATOM 4236 N N . PHE A 1 529 ? 7.870 13.404 -2.744 1.00 89.44 529 PHE A N 1
ATOM 4237 C CA . PHE A 1 529 ? 6.866 12.659 -1.977 1.00 89.44 529 PHE A CA 1
ATOM 4238 C C . PHE A 1 529 ? 5.466 13.277 -2.118 1.00 89.44 529 PHE A C 1
ATOM 4240 O O . PHE A 1 529 ? 4.523 12.577 -2.484 1.00 89.44 529 PHE A O 1
ATOM 4247 N N . ASN A 1 530 ? 5.334 14.587 -1.882 1.00 87.94 530 ASN A N 1
ATOM 4248 C CA . ASN A 1 530 ? 4.049 15.283 -1.974 1.00 87.94 530 ASN A CA 1
ATOM 4249 C C . ASN A 1 530 ? 3.515 15.347 -3.416 1.00 87.94 530 ASN A C 1
ATOM 4251 O O . ASN A 1 530 ? 2.314 15.192 -3.622 1.00 87.94 530 ASN A O 1
ATOM 4255 N N . GLU A 1 531 ? 4.389 15.527 -4.410 1.00 87.75 531 GLU A N 1
ATOM 4256 C CA . GLU A 1 531 ? 4.029 15.544 -5.836 1.00 87.75 531 GLU A CA 1
ATOM 4257 C C . GLU A 1 531 ? 3.507 14.179 -6.310 1.00 87.75 531 GLU A C 1
ATOM 4259 O O . GLU A 1 531 ? 2.405 14.101 -6.858 1.00 87.75 531 GLU A O 1
ATOM 4264 N N . ALA A 1 532 ? 4.236 13.090 -6.035 1.00 87.50 532 ALA A N 1
ATOM 4265 C CA . ALA A 1 532 ? 3.793 11.737 -6.372 1.00 87.50 532 ALA A CA 1
ATOM 4266 C C . 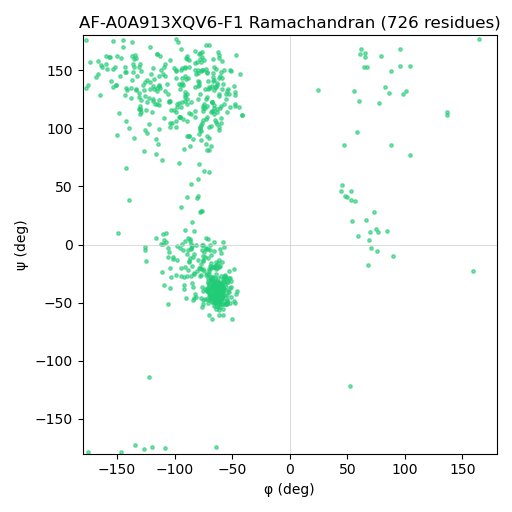ALA A 1 532 ? 2.498 11.361 -5.630 1.00 87.50 532 ALA A C 1
ATOM 4268 O O . ALA A 1 532 ? 1.571 10.822 -6.238 1.00 87.50 532 ALA A O 1
ATOM 4269 N N . TRP A 1 533 ? 2.398 11.696 -4.337 1.00 87.69 533 TRP A N 1
ATOM 4270 C CA . TRP A 1 533 ? 1.179 11.490 -3.551 1.00 87.69 533 TRP A CA 1
ATOM 4271 C C . TRP A 1 533 ? -0.022 12.233 -4.153 1.00 87.69 533 TRP A C 1
ATOM 4273 O O . TRP A 1 533 ? -1.089 11.641 -4.315 1.00 87.69 533 TRP A O 1
ATOM 4283 N N . PHE A 1 534 ? 0.150 13.501 -4.543 1.00 88.44 534 PHE A N 1
ATOM 4284 C CA . PHE A 1 534 ? -0.902 14.305 -5.166 1.00 88.44 534 PHE A CA 1
ATOM 4285 C C . PHE A 1 534 ? -1.369 13.713 -6.503 1.00 88.44 534 PHE A C 1
ATOM 4287 O O . PHE A 1 534 ? -2.576 13.564 -6.708 1.00 88.44 534 PHE A O 1
ATOM 4294 N N . CYS A 1 535 ? -0.439 13.353 -7.395 1.00 86.19 535 CYS A N 1
ATOM 4295 C CA . CYS A 1 535 ? -0.776 12.803 -8.713 1.00 86.19 535 CYS A CA 1
ATOM 4296 C C . CYS A 1 535 ? -1.553 11.486 -8.583 1.00 86.19 535 CYS A C 1
ATOM 4298 O O . CYS A 1 535 ? -2.586 11.298 -9.227 1.00 86.19 535 CYS A O 1
ATOM 4300 N N . ILE A 1 536 ? -1.111 10.603 -7.683 1.00 87.88 536 ILE A N 1
ATOM 4301 C CA . ILE A 1 536 ? -1.705 9.276 -7.496 1.00 87.88 536 ILE A CA 1
ATOM 4302 C C . ILE A 1 536 ? -3.059 9.359 -6.781 1.00 87.88 536 ILE A C 1
ATOM 4304 O O . ILE A 1 536 ? -4.036 8.789 -7.265 1.00 87.88 536 ILE A O 1
ATOM 4308 N N . HIS A 1 537 ? -3.161 10.124 -5.689 1.00 86.31 537 HIS A N 1
ATOM 4309 C CA . HIS A 1 537 ? -4.416 10.291 -4.946 1.00 86.31 537 HIS A CA 1
ATOM 4310 C C . HIS A 1 537 ? -5.523 10.934 -5.800 1.00 86.31 537 HIS A C 1
ATOM 4312 O O . HIS A 1 537 ? -6.685 10.534 -5.717 1.00 86.31 537 HIS A O 1
ATOM 4318 N N . ASN A 1 538 ? -5.173 11.923 -6.628 1.00 86.06 538 ASN A N 1
ATOM 4319 C CA . ASN A 1 538 ? -6.143 12.684 -7.421 1.00 86.06 538 ASN A CA 1
ATOM 4320 C C . ASN A 1 538 ? -6.320 12.161 -8.857 1.00 86.06 538 ASN A C 1
ATOM 4322 O O . ASN A 1 538 ? -7.166 12.684 -9.578 1.00 86.06 538 ASN A O 1
ATOM 4326 N N . LYS A 1 539 ? -5.553 11.137 -9.263 1.00 89.00 539 LYS A N 1
ATOM 4327 C CA . LYS A 1 539 ? -5.489 10.603 -10.638 1.00 89.00 539 LYS A CA 1
ATOM 4328 C C . LYS A 1 539 ? -5.189 11.677 -11.691 1.00 89.00 539 LYS A C 1
ATOM 4330 O O . LYS A 1 539 ? -5.848 11.755 -12.723 1.00 89.00 539 LYS A O 1
ATOM 4335 N N . VAL A 1 540 ? -4.195 12.507 -11.396 1.00 86.12 540 VAL A N 1
ATOM 4336 C CA . VAL A 1 540 ? -3.667 13.538 -12.298 1.00 86.12 540 VAL A CA 1
ATOM 4337 C C . VAL A 1 540 ? -2.407 12.993 -12.966 1.00 86.12 540 VAL A C 1
ATOM 4339 O O . VAL A 1 540 ? -1.635 12.280 -12.323 1.00 86.12 540 VAL A O 1
ATOM 4342 N N . ASP A 1 541 ? -2.193 13.322 -14.239 1.00 82.00 541 ASP A N 1
ATOM 4343 C CA . ASP A 1 541 ? -0.937 13.002 -14.916 1.00 82.00 541 ASP A CA 1
ATOM 4344 C C . ASP A 1 541 ? 0.202 13.914 -14.420 1.00 82.00 541 ASP A C 1
ATOM 4346 O O . ASP A 1 541 ? 0.122 15.145 -14.469 1.00 82.00 541 ASP A O 1
ATOM 4350 N N . GLU A 1 542 ? 1.289 13.292 -13.963 1.00 78.44 542 GLU A N 1
ATOM 4351 C CA . GLU A 1 542 ? 2.518 13.969 -13.542 1.00 78.44 542 GLU A CA 1
ATOM 4352 C C . GLU A 1 542 ? 3.168 14.734 -14.707 1.00 78.44 542 GLU A C 1
ATOM 4354 O O . GLU A 1 542 ? 3.782 15.770 -14.469 1.00 78.44 542 GLU A O 1
ATOM 4359 N N . SER A 1 543 ? 2.984 14.299 -15.965 1.00 75.62 543 SER A N 1
ATOM 4360 C CA . SER A 1 543 ? 3.512 15.010 -17.144 1.00 75.62 543 SER A CA 1
ATOM 4361 C C . SER A 1 543 ? 2.982 16.447 -17.250 1.00 75.62 543 SER A C 1
ATOM 4363 O O . SER A 1 543 ? 3.706 17.353 -17.660 1.00 75.62 543 SER A O 1
ATOM 4365 N N . THR A 1 544 ? 1.731 16.657 -16.825 1.00 76.94 544 THR A N 1
ATOM 4366 C CA . THR A 1 544 ? 1.036 17.948 -16.858 1.00 76.94 544 THR A CA 1
ATOM 4367 C C . THR A 1 544 ? 1.356 18.789 -15.621 1.00 76.94 544 THR A C 1
ATOM 4369 O O . THR A 1 544 ? 1.411 20.013 -15.708 1.00 76.94 544 THR A O 1
ATOM 4372 N N . LEU A 1 545 ? 1.576 18.152 -14.463 1.00 71.50 545 LEU A N 1
ATOM 4373 C CA . LEU A 1 545 ? 1.842 18.849 -13.199 1.00 71.50 545 LEU A CA 1
ATOM 4374 C C . LEU A 1 545 ? 3.314 19.269 -13.045 1.00 71.50 545 LEU A C 1
ATOM 4376 O O . LEU A 1 545 ? 3.598 20.369 -12.573 1.00 71.50 545 LEU A O 1
ATOM 4380 N N . THR A 1 546 ? 4.249 18.389 -13.411 1.00 68.44 546 THR A N 1
ATOM 4381 C CA . THR A 1 546 ? 5.700 18.560 -13.230 1.00 68.44 546 THR A CA 1
ATOM 4382 C C . THR A 1 546 ? 6.485 17.996 -14.432 1.00 68.44 546 THR A C 1
ATOM 4384 O O . THR A 1 546 ? 7.244 17.030 -14.290 1.00 68.44 546 THR A O 1
ATOM 4387 N N . PRO A 1 547 ? 6.339 18.594 -15.637 1.00 71.31 547 PRO A N 1
ATOM 4388 C CA . PRO A 1 547 ? 6.985 18.125 -16.868 1.00 71.31 547 PRO A CA 1
ATOM 4389 C C . PRO A 1 547 ? 8.514 18.048 -16.740 1.00 71.31 547 PRO A C 1
ATOM 4391 O O . PRO A 1 547 ? 9.192 19.048 -16.501 1.00 71.31 547 PRO A O 1
ATOM 4394 N N . LYS A 1 548 ? 9.080 16.852 -16.947 1.00 68.81 548 LYS A N 1
ATOM 4395 C CA . LYS A 1 548 ? 10.505 16.539 -16.713 1.00 68.81 548 LYS A CA 1
ATOM 4396 C C . LYS A 1 548 ? 11.415 16.883 -17.897 1.00 68.81 548 LYS A C 1
ATOM 4398 O O . LYS A 1 548 ? 12.194 16.056 -18.351 1.00 68.81 548 LYS A O 1
ATOM 4403 N N . ARG A 1 549 ? 11.317 18.127 -18.371 1.00 64.94 549 ARG A N 1
ATOM 4404 C CA . ARG A 1 549 ? 12.109 18.695 -19.480 1.00 64.94 549 ARG A CA 1
ATOM 4405 C C . ARG A 1 549 ? 13.513 19.117 -19.031 1.00 64.94 549 ARG A C 1
ATOM 4407 O O . ARG A 1 549 ? 13.876 20.289 -19.096 1.00 64.94 549 ARG A O 1
ATOM 4414 N N . PHE A 1 550 ? 14.267 18.185 -18.455 1.00 75.69 550 PHE A N 1
ATOM 4415 C CA . PHE A 1 550 ? 15.667 18.396 -18.094 1.00 75.69 550 PHE A CA 1
ATOM 4416 C C . PHE A 1 550 ? 16.548 17.425 -18.875 1.00 75.69 550 PHE A C 1
ATOM 4418 O O . PHE A 1 550 ? 16.253 16.234 -18.910 1.00 75.69 550 PHE A O 1
ATOM 4425 N N . LYS A 1 551 ? 17.648 17.930 -19.453 1.00 82.12 551 LYS A N 1
ATOM 4426 C CA . LYS A 1 551 ? 18.496 17.226 -20.437 1.00 82.12 551 LYS A CA 1
ATOM 4427 C C . LYS A 1 551 ? 18.833 15.776 -20.066 1.00 82.12 551 LYS A C 1
ATOM 4429 O O . LYS A 1 551 ? 18.789 14.899 -20.917 1.00 82.12 551 LYS A O 1
ATOM 4434 N N . ASN A 1 552 ? 19.114 15.502 -18.790 1.00 84.25 552 ASN A N 1
ATOM 4435 C CA . ASN A 1 552 ? 19.447 14.157 -18.300 1.00 84.25 552 ASN A CA 1
ATOM 4436 C C . ASN A 1 552 ? 18.284 13.137 -18.390 1.00 84.25 552 ASN A C 1
ATOM 4438 O O . ASN A 1 552 ? 18.539 11.939 -18.362 1.00 84.25 552 ASN A O 1
ATOM 4442 N N . PHE A 1 553 ? 17.024 13.577 -18.502 1.00 82.81 553 PHE A N 1
ATOM 4443 C CA . PHE A 1 553 ? 15.863 12.707 -18.740 1.00 82.81 553 PHE A CA 1
ATOM 4444 C C . PHE A 1 553 ? 15.696 12.383 -20.230 1.00 82.81 553 PHE A C 1
ATOM 4446 O O . PHE A 1 553 ? 15.550 11.220 -20.589 1.00 82.81 553 PHE A O 1
ATOM 4453 N N . GLU A 1 554 ? 15.804 13.396 -21.093 1.00 87.88 554 GLU A N 1
ATOM 4454 C CA . GLU A 1 554 ? 15.779 13.250 -22.557 1.00 87.88 554 GLU A CA 1
ATOM 4455 C C . GLU A 1 554 ? 16.950 12.369 -23.038 1.00 87.88 554 GLU A C 1
ATOM 4457 O O . GLU A 1 554 ? 16.738 11.395 -23.757 1.00 87.88 554 GLU A O 1
ATOM 4462 N N . ARG A 1 555 ? 18.160 12.612 -22.509 1.00 89.44 555 ARG A N 1
ATOM 4463 C CA . ARG A 1 555 ? 19.348 11.753 -22.665 1.00 89.44 555 ARG A CA 1
ATOM 4464 C C . ARG A 1 555 ? 19.117 10.314 -22.195 1.00 89.44 555 ARG A C 1
ATOM 4466 O O . ARG A 1 555 ? 19.689 9.391 -22.766 1.00 89.44 555 ARG A O 1
ATOM 4473 N N . GLY A 1 556 ? 18.298 10.115 -21.161 1.00 89.50 556 GLY A N 1
ATOM 4474 C CA . GLY A 1 556 ? 17.906 8.785 -20.698 1.00 89.50 556 GLY A CA 1
ATOM 4475 C C . GLY A 1 556 ? 17.227 7.996 -21.815 1.00 89.50 556 GLY A C 1
ATOM 4476 O O . GLY A 1 556 ? 17.720 6.940 -22.197 1.00 89.50 556 GLY A O 1
ATOM 4477 N N . VAL A 1 557 ? 16.165 8.572 -22.385 1.00 89.81 557 VAL A N 1
ATOM 4478 C CA . VAL A 1 557 ? 15.361 7.971 -23.465 1.00 89.81 557 VAL A CA 1
ATOM 4479 C C . VAL A 1 557 ? 16.171 7.786 -24.756 1.00 89.81 557 VAL A C 1
ATOM 4481 O O . VAL A 1 557 ? 16.040 6.764 -25.421 1.00 89.81 557 VAL A O 1
ATOM 4484 N N . GLU A 1 558 ? 17.038 8.740 -25.110 1.00 93.44 558 GLU A N 1
ATOM 4485 C CA . GLU A 1 558 ? 17.851 8.678 -26.338 1.00 93.44 558 GLU A CA 1
ATOM 4486 C C . GLU A 1 558 ? 18.891 7.538 -26.326 1.00 93.44 558 GLU A C 1
ATOM 4488 O O . GLU A 1 558 ? 19.207 6.959 -27.369 1.00 93.44 558 GLU A O 1
ATOM 4493 N N . PHE A 1 559 ? 19.445 7.218 -25.153 1.00 95.12 559 PHE A N 1
ATOM 4494 C CA . PHE A 1 559 ? 20.521 6.232 -25.010 1.00 95.12 559 PHE A CA 1
ATOM 4495 C C . PHE A 1 559 ? 20.081 4.888 -24.420 1.00 95.12 559 PHE A C 1
ATOM 4497 O O . PHE A 1 559 ? 20.876 3.952 -24.449 1.00 95.12 559 PHE A O 1
ATOM 4504 N N . GLU A 1 560 ? 18.832 4.749 -23.968 1.00 95.19 560 GLU A N 1
ATOM 4505 C CA . GLU A 1 560 ? 18.260 3.475 -23.510 1.00 95.19 560 GLU A CA 1
ATOM 4506 C C . GLU A 1 560 ? 18.446 2.324 -24.529 1.00 95.19 560 GLU A C 1
ATOM 4508 O O . GLU A 1 560 ? 18.931 1.268 -24.122 1.00 95.19 560 GLU A O 1
ATOM 4513 N N . PRO A 1 561 ? 18.206 2.493 -25.852 1.00 95.25 561 PRO A N 1
ATOM 4514 C CA . PRO A 1 561 ? 18.434 1.412 -26.817 1.00 95.25 561 PRO A CA 1
ATOM 4515 C C . PRO A 1 561 ? 19.912 1.018 -26.956 1.00 95.25 561 PRO A C 1
ATOM 4517 O O . PRO A 1 561 ? 20.212 -0.161 -27.102 1.00 95.25 561 PRO A O 1
ATOM 4520 N N . LYS A 1 562 ? 20.824 1.998 -26.875 1.00 96.56 562 LYS A N 1
ATOM 4521 C CA . LYS A 1 562 ? 22.283 1.808 -26.995 1.00 96.56 562 LYS A CA 1
ATOM 4522 C C . LYS A 1 562 ? 22.878 1.137 -25.747 1.00 96.56 562 LYS A C 1
ATOM 4524 O O . LYS A 1 562 ? 23.909 0.485 -25.837 1.00 96.56 562 LYS A O 1
ATOM 4529 N N . ALA A 1 563 ? 22.235 1.306 -24.591 1.00 96.69 563 ALA A N 1
ATOM 4530 C CA . ALA A 1 563 ? 22.566 0.579 -23.369 1.00 96.69 563 ALA A CA 1
ATOM 4531 C C . ALA A 1 563 ? 22.125 -0.890 -23.472 1.00 96.69 563 ALA A C 1
ATOM 4533 O O . ALA A 1 563 ? 22.933 -1.784 -23.271 1.00 96.69 563 ALA A O 1
ATOM 4534 N N . ILE A 1 564 ? 20.887 -1.156 -23.919 1.00 96.81 564 ILE A N 1
ATOM 4535 C CA . ILE A 1 564 ? 20.423 -2.532 -24.176 1.00 96.81 564 ILE A CA 1
ATOM 4536 C C . ILE A 1 564 ? 21.311 -3.240 -25.216 1.00 96.81 564 ILE A C 1
ATOM 4538 O O . ILE A 1 564 ? 21.659 -4.398 -25.016 1.00 96.81 564 ILE A O 1
ATOM 4542 N N . GLU A 1 565 ? 21.724 -2.553 -26.282 1.00 96.62 565 GLU A N 1
ATOM 4543 C CA . GLU A 1 565 ? 22.702 -3.054 -27.260 1.00 96.62 565 GLU A CA 1
ATOM 4544 C C . GLU A 1 565 ? 24.039 -3.422 -26.587 1.00 96.62 565 GLU A C 1
ATOM 4546 O O . GLU A 1 565 ? 24.479 -4.565 -26.689 1.00 96.62 565 GLU A O 1
ATOM 4551 N N . HIS A 1 566 ? 24.622 -2.514 -25.795 1.00 96.00 566 HIS A N 1
ATOM 4552 C CA . HIS A 1 566 ? 25.833 -2.776 -25.006 1.00 96.00 566 HIS A CA 1
ATOM 4553 C C . HIS A 1 566 ? 25.658 -3.915 -23.980 1.00 96.00 566 HIS A C 1
ATOM 4555 O O . HIS A 1 566 ? 26.588 -4.679 -23.719 1.00 96.00 566 HIS A O 1
ATOM 4561 N N . PHE A 1 567 ? 24.462 -4.087 -23.414 1.00 95.75 567 PHE A N 1
ATOM 4562 C CA . PHE A 1 567 ? 24.132 -5.201 -22.531 1.00 95.75 567 PHE A CA 1
ATOM 4563 C C . PHE A 1 567 ? 24.101 -6.533 -23.293 1.00 95.75 567 PHE A C 1
ATOM 4565 O O . PHE A 1 567 ? 24.694 -7.507 -22.822 1.00 95.75 567 PHE A O 1
ATOM 4572 N N . GLU A 1 568 ? 23.450 -6.595 -24.463 1.00 95.44 568 GLU A N 1
ATOM 4573 C CA . GLU A 1 568 ? 23.459 -7.780 -25.337 1.00 95.44 568 GLU A CA 1
ATOM 4574 C C . GLU A 1 568 ? 24.901 -8.109 -25.786 1.00 95.44 568 GLU A C 1
ATOM 4576 O O . GLU A 1 568 ? 25.304 -9.274 -25.741 1.00 95.44 568 GLU A O 1
ATOM 4581 N N . GLU A 1 569 ? 25.718 -7.098 -26.112 1.00 93.88 569 GLU A N 1
ATOM 4582 C CA . GLU A 1 569 ? 27.153 -7.246 -26.404 1.00 93.88 569 GLU A CA 1
ATOM 4583 C C . GLU A 1 569 ? 27.935 -7.823 -25.213 1.00 93.88 569 GLU A C 1
ATOM 4585 O O . GLU A 1 569 ? 28.610 -8.842 -25.357 1.00 93.88 569 GLU A O 1
ATOM 4590 N N . MET A 1 570 ? 27.847 -7.230 -24.020 1.00 92.06 570 MET A N 1
ATOM 4591 C CA . MET A 1 570 ? 28.651 -7.662 -22.869 1.00 92.06 570 MET A CA 1
ATOM 4592 C C . MET A 1 570 ? 28.222 -9.032 -22.324 1.00 92.06 570 MET A C 1
ATOM 4594 O O . MET A 1 570 ? 29.070 -9.824 -21.915 1.00 92.06 570 MET A O 1
ATOM 4598 N N . THR A 1 571 ? 26.924 -9.348 -22.341 1.00 91.25 571 THR A N 1
ATOM 4599 C CA . THR A 1 571 ? 26.395 -10.607 -21.779 1.00 91.25 571 THR A CA 1
ATOM 4600 C C . THR A 1 571 ? 26.295 -11.757 -22.776 1.00 91.25 571 THR A C 1
ATOM 4602 O O . THR A 1 571 ? 26.328 -12.914 -22.365 1.00 91.25 571 THR A O 1
ATOM 4605 N N . GLY A 1 572 ? 26.120 -11.470 -24.071 1.00 91.50 572 GLY A N 1
ATOM 4606 C CA . GLY A 1 572 ? 25.677 -12.464 -25.055 1.00 91.50 572 GLY A CA 1
ATOM 4607 C C . GLY A 1 572 ? 24.216 -12.914 -24.879 1.00 91.50 572 GLY A C 1
ATOM 4608 O O . GLY A 1 572 ? 23.807 -13.895 -25.500 1.00 91.50 572 GLY A O 1
ATOM 4609 N N . VAL A 1 573 ? 23.427 -12.238 -24.033 1.00 92.31 573 VAL A N 1
ATOM 4610 C CA . VAL A 1 573 ? 22.036 -12.599 -23.718 1.00 92.31 573 VAL A CA 1
ATOM 4611 C C . VAL A 1 573 ? 21.064 -11.654 -24.429 1.00 92.31 573 VAL A C 1
ATOM 4613 O O . VAL A 1 573 ? 21.120 -10.453 -24.180 1.00 92.31 573 VAL A O 1
ATOM 4616 N N . PRO A 1 574 ? 20.128 -12.158 -25.257 1.00 94.75 574 PRO A N 1
ATOM 4617 C CA . PRO A 1 574 ? 19.147 -11.316 -25.934 1.00 94.75 574 PRO A CA 1
ATOM 4618 C C . PRO A 1 574 ? 18.061 -10.796 -24.976 1.00 94.75 574 PRO A C 1
ATOM 4620 O O . PRO A 1 574 ? 17.448 -11.556 -24.221 1.00 94.75 574 PRO A O 1
ATOM 4623 N N . VAL A 1 575 ? 17.768 -9.501 -25.075 1.00 96.25 575 VAL A N 1
ATOM 4624 C CA . VAL A 1 575 ? 16.853 -8.734 -24.224 1.00 96.25 575 VAL A CA 1
ATOM 4625 C C . VAL A 1 575 ? 15.711 -8.151 -25.058 1.00 96.25 575 VAL A C 1
ATOM 4627 O O . VAL A 1 575 ? 15.896 -7.293 -25.917 1.00 96.25 575 VAL A O 1
ATOM 4630 N N . SER A 1 576 ? 14.487 -8.607 -24.817 1.00 95.50 576 SER A N 1
ATOM 4631 C CA . SER A 1 576 ? 13.296 -8.114 -25.516 1.00 95.50 576 SER A CA 1
ATOM 4632 C C . SER A 1 576 ? 12.748 -6.823 -24.918 1.00 95.50 576 SER A C 1
ATOM 4634 O O . SER A 1 576 ? 12.826 -6.591 -23.709 1.00 95.50 576 SER A O 1
ATOM 4636 N N . LYS A 1 577 ? 12.120 -6.003 -25.769 1.00 93.94 577 LYS A N 1
ATOM 4637 C CA . LYS A 1 577 ? 11.433 -4.780 -25.339 1.00 93.94 577 LYS A CA 1
ATOM 4638 C C . LYS A 1 577 ? 10.240 -5.103 -24.439 1.00 93.94 577 LYS A C 1
ATOM 4640 O O . LYS A 1 577 ? 9.435 -5.989 -24.718 1.00 93.94 577 LYS A O 1
ATOM 4645 N N . SER A 1 578 ? 10.133 -4.333 -23.365 1.00 93.88 578 SER A N 1
ATOM 4646 C CA . SER A 1 578 ? 9.060 -4.395 -22.377 1.00 93.88 578 SER A CA 1
ATOM 4647 C C . SER A 1 578 ? 7.885 -3.473 -22.745 1.00 93.88 578 SER A C 1
ATOM 4649 O O . SER A 1 578 ? 8.031 -2.543 -23.538 1.00 93.88 578 SER A O 1
ATOM 4651 N N . GLY A 1 579 ? 6.714 -3.733 -22.154 1.00 94.75 579 GLY A N 1
ATOM 4652 C CA . GLY A 1 579 ? 5.502 -2.914 -22.294 1.00 94.75 579 GLY A CA 1
ATOM 4653 C C . GLY A 1 579 ? 4.995 -2.428 -20.938 1.00 94.75 579 GLY A C 1
ATOM 4654 O O . GLY A 1 579 ? 5.672 -1.656 -20.255 1.00 94.75 579 GLY A O 1
ATOM 4655 N N . TYR A 1 580 ? 3.814 -2.882 -20.513 1.00 96.81 580 TYR A N 1
ATOM 4656 C CA . TYR A 1 580 ? 3.291 -2.576 -19.179 1.00 96.81 580 TYR A CA 1
ATOM 4657 C C . TYR A 1 580 ? 2.742 -3.818 -18.469 1.00 96.81 580 TYR A C 1
ATOM 4659 O O . TYR A 1 580 ? 1.963 -4.571 -19.040 1.00 96.81 580 TYR A O 1
ATOM 4667 N N . PHE A 1 581 ? 3.108 -4.014 -17.203 1.00 96.56 581 PHE A N 1
ATOM 4668 C CA . PHE A 1 581 ? 2.589 -5.072 -16.337 1.00 96.56 581 PHE A CA 1
ATOM 4669 C C . PHE A 1 581 ? 1.779 -4.454 -15.195 1.00 96.56 581 PHE A C 1
ATOM 4671 O O . PHE A 1 581 ? 2.300 -3.655 -14.414 1.00 96.56 581 PHE A O 1
ATOM 4678 N N . HIS A 1 582 ? 0.521 -4.858 -15.027 1.00 95.56 582 HIS A N 1
ATOM 4679 C CA . HIS A 1 582 ? -0.183 -4.622 -13.764 1.00 95.56 582 HIS A CA 1
ATOM 4680 C C . HIS A 1 582 ? 0.378 -5.537 -12.670 1.00 95.56 582 HIS A C 1
ATOM 4682 O O . HIS A 1 582 ? 0.729 -6.682 -12.938 1.00 95.56 582 HIS A O 1
ATOM 4688 N N . HIS A 1 583 ? 0.385 -5.090 -11.414 1.00 93.25 583 HIS A N 1
ATOM 4689 C CA . HIS A 1 583 ? 0.633 -5.992 -10.287 1.00 93.25 583 HIS A CA 1
ATOM 4690 C C . HIS A 1 583 ? -0.469 -7.073 -10.255 1.00 93.25 583 HIS A C 1
ATOM 4692 O O . HIS A 1 583 ? -1.653 -6.709 -10.236 1.00 93.25 583 HIS A O 1
ATOM 4698 N N . PRO A 1 584 ? -0.131 -8.379 -10.208 1.00 87.38 584 PRO A N 1
ATOM 4699 C CA . PRO A 1 584 ? -1.058 -9.481 -10.513 1.00 87.38 584 PRO A CA 1
ATOM 4700 C C . PRO A 1 584 ? -2.369 -9.430 -9.713 1.00 87.38 584 PRO A C 1
ATOM 4702 O O . PRO A 1 584 ? -3.449 -9.638 -10.264 1.00 87.38 584 PRO A O 1
ATOM 4705 N N . PHE A 1 585 ? -2.286 -9.075 -8.426 1.00 86.31 585 PHE A N 1
ATOM 4706 C CA . PHE A 1 585 ? -3.435 -9.053 -7.510 1.00 86.31 585 PHE A CA 1
ATOM 4707 C C . PHE A 1 585 ? -3.970 -7.654 -7.140 1.00 86.31 585 PHE A C 1
ATOM 4709 O O . PHE A 1 585 ? -4.955 -7.564 -6.409 1.00 86.31 585 PHE A O 1
ATOM 4716 N N . ASP A 1 586 ? -3.356 -6.554 -7.601 1.00 88.00 586 ASP A N 1
ATOM 4717 C CA . ASP A 1 586 ? -3.673 -5.205 -7.094 1.00 88.00 586 ASP A CA 1
ATOM 4718 C C . ASP A 1 586 ? -3.472 -4.103 -8.145 1.00 88.00 586 ASP A C 1
ATOM 4720 O O . ASP A 1 586 ? -2.399 -3.524 -8.290 1.00 88.00 586 ASP A O 1
ATOM 4724 N N . ARG A 1 587 ? -4.549 -3.748 -8.855 1.00 87.75 587 ARG A N 1
ATOM 4725 C CA . ARG A 1 587 ? -4.534 -2.752 -9.945 1.00 87.75 587 ARG A CA 1
ATOM 4726 C C . ARG A 1 587 ? -4.225 -1.307 -9.518 1.00 87.75 587 ARG A C 1
ATOM 4728 O O . ARG A 1 587 ? -4.225 -0.421 -10.367 1.00 87.75 587 ARG A O 1
ATOM 4735 N N . ARG A 1 588 ? -3.953 -1.044 -8.234 1.00 92.00 588 ARG A N 1
ATOM 4736 C CA . ARG A 1 588 ? -3.354 0.227 -7.777 1.00 92.00 588 ARG A CA 1
ATOM 4737 C C . ARG A 1 588 ? -1.860 0.313 -8.096 1.00 92.00 588 ARG A C 1
ATOM 4739 O O . ARG A 1 588 ? -1.280 1.385 -7.945 1.00 92.00 588 ARG A O 1
ATOM 4746 N N . TYR A 1 589 ? -1.262 -0.790 -8.539 1.00 95.44 589 TYR A N 1
ATOM 4747 C CA . TYR A 1 589 ? 0.167 -0.973 -8.736 1.00 95.44 589 TYR A CA 1
ATOM 4748 C C . TYR A 1 589 ? 0.493 -1.542 -10.126 1.00 95.44 589 TYR A C 1
ATOM 4750 O O . TYR A 1 589 ? -0.324 -2.230 -10.748 1.00 95.44 589 TYR A O 1
ATOM 4758 N N . GLY A 1 590 ? 1.712 -1.286 -10.600 1.00 96.31 590 GLY A N 1
ATOM 4759 C CA . GLY A 1 590 ? 2.229 -1.863 -11.840 1.00 96.31 590 GLY A CA 1
ATOM 4760 C C . GLY A 1 590 ? 3.688 -1.509 -12.112 1.00 96.31 590 GLY A C 1
ATOM 4761 O O . GLY A 1 590 ? 4.343 -0.813 -11.332 1.00 96.31 590 GLY A O 1
ATOM 4762 N N . ALA A 1 591 ? 4.208 -1.975 -13.238 1.00 97.31 591 ALA A N 1
ATOM 4763 C CA . ALA A 1 591 ? 5.597 -1.804 -13.619 1.00 97.31 591 ALA A CA 1
ATOM 4764 C C . ALA A 1 591 ? 5.780 -1.795 -15.136 1.00 97.31 591 ALA A C 1
ATOM 4766 O O . ALA A 1 591 ? 5.058 -2.457 -15.876 1.00 97.31 591 ALA A O 1
ATOM 4767 N N . SER A 1 592 ? 6.837 -1.116 -15.559 1.00 97.12 592 SER A N 1
ATOM 4768 C CA . SER A 1 592 ? 7.534 -1.430 -16.798 1.00 97.12 592 SER A CA 1
ATOM 4769 C C . SER A 1 592 ? 8.998 -1.639 -16.412 1.00 97.12 592 SER A C 1
ATOM 4771 O O . SER A 1 592 ? 9.586 -0.725 -15.831 1.00 97.12 592 SER A O 1
ATOM 4773 N N . PRO A 1 593 ? 9.549 -2.849 -16.586 1.00 96.94 593 PRO A N 1
ATOM 4774 C CA . PRO A 1 593 ? 10.983 -3.053 -16.792 1.00 96.94 593 PRO A CA 1
ATOM 4775 C C . PRO A 1 593 ? 11.431 -2.342 -18.070 1.00 96.94 593 PRO A C 1
ATOM 4777 O O . PRO A 1 593 ? 10.586 -2.090 -18.934 1.00 96.94 593 PRO A O 1
ATOM 4780 N N . ASP A 1 594 ? 12.723 -2.075 -18.214 1.00 97.19 594 ASP A N 1
ATOM 4781 C CA . ASP A 1 594 ? 13.265 -1.477 -19.437 1.00 97.19 594 ASP A CA 1
ATOM 4782 C C . ASP A 1 594 ? 13.467 -2.593 -20.495 1.00 97.19 594 ASP A C 1
ATOM 4784 O O . ASP A 1 594 ? 12.960 -2.497 -21.617 1.00 97.19 594 ASP A O 1
ATOM 4788 N N . GLY A 1 595 ? 14.040 -3.737 -20.088 1.00 96.00 595 GLY A N 1
ATOM 4789 C CA . GLY A 1 595 ? 14.198 -4.943 -20.916 1.00 96.00 595 GLY A CA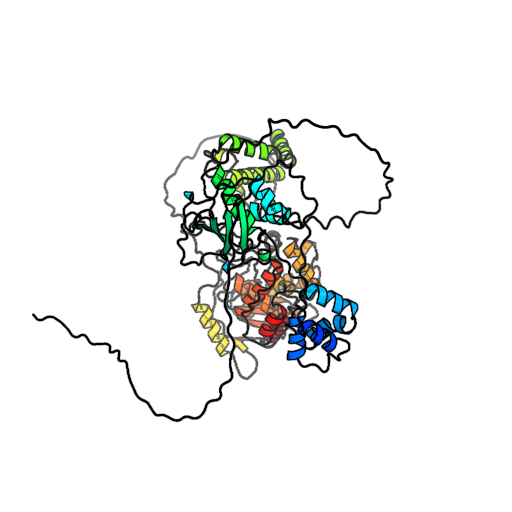 1
ATOM 4790 C C . GLY A 1 595 ? 13.817 -6.264 -20.225 1.00 96.00 595 GLY A C 1
ATOM 4791 O O . GLY A 1 595 ? 13.708 -6.339 -18.999 1.00 96.00 595 GLY A O 1
ATOM 4792 N N . LEU A 1 596 ? 13.607 -7.320 -21.022 1.00 95.62 596 LEU A N 1
ATOM 4793 C CA . LEU A 1 596 ? 13.210 -8.668 -20.585 1.00 95.62 596 LEU A CA 1
ATOM 4794 C C . LEU A 1 596 ? 14.131 -9.747 -21.183 1.00 95.62 596 LEU A C 1
ATOM 4796 O O . LEU A 1 596 ? 14.099 -9.981 -22.391 1.00 95.62 596 LEU A O 1
ATOM 4800 N N . ALA A 1 597 ? 14.904 -10.444 -20.349 1.00 93.44 597 ALA A N 1
ATOM 4801 C CA . ALA A 1 597 ? 15.622 -11.665 -20.728 1.00 93.44 597 ALA A CA 1
ATOM 4802 C C . ALA A 1 597 ? 14.824 -12.919 -20.315 1.00 93.44 597 ALA A C 1
ATOM 4804 O O . ALA A 1 597 ? 13.802 -12.818 -19.632 1.00 93.44 597 ALA A O 1
ATOM 4805 N N . GLN A 1 598 ? 15.289 -14.114 -20.697 1.00 89.44 598 GLN A N 1
ATOM 4806 C CA . GLN A 1 598 ? 14.588 -15.383 -20.433 1.00 89.44 598 GLN A CA 1
ATOM 4807 C C . GLN A 1 598 ? 14.347 -15.666 -18.936 1.00 89.44 598 GLN A C 1
ATOM 4809 O O . GLN A 1 598 ? 13.296 -16.190 -18.576 1.00 89.44 598 GLN A O 1
ATOM 4814 N N . THR A 1 599 ? 15.281 -15.283 -18.060 1.00 88.38 599 THR A N 1
ATOM 4815 C CA . THR A 1 599 ? 15.236 -15.567 -16.609 1.00 88.38 599 THR A CA 1
ATOM 4816 C C . THR A 1 599 ? 15.370 -14.329 -15.716 1.00 88.38 599 THR A C 1
ATOM 4818 O O . THR A 1 599 ? 15.296 -14.442 -14.494 1.00 88.38 599 THR A O 1
ATOM 4821 N N . PHE A 1 600 ? 15.557 -13.134 -16.276 1.00 92.56 600 PHE A N 1
ATOM 4822 C CA . PHE A 1 600 ? 15.733 -11.908 -15.493 1.00 92.56 600 PHE A CA 1
ATOM 4823 C C . PHE A 1 600 ? 15.223 -10.664 -16.227 1.00 92.56 600 PHE A C 1
ATOM 4825 O O . PHE A 1 600 ? 15.035 -10.658 -17.444 1.00 92.56 600 PHE A O 1
ATOM 4832 N N . LEU A 1 601 ? 15.007 -9.597 -15.461 1.00 96.38 601 LEU A N 1
ATOM 4833 C CA . LEU A 1 601 ? 14.681 -8.267 -15.976 1.00 96.38 601 LEU A CA 1
ATOM 4834 C C . LEU A 1 601 ? 15.957 -7.448 -16.202 1.00 96.38 601 LEU A C 1
ATOM 4836 O O . LEU A 1 601 ? 16.929 -7.622 -15.466 1.00 96.38 601 LEU A O 1
ATOM 4840 N N . VAL A 1 602 ? 15.920 -6.504 -17.141 1.00 97.19 602 VAL A N 1
ATOM 4841 C CA . VAL A 1 602 ? 16.971 -5.491 -17.329 1.00 97.19 602 VAL A CA 1
ATOM 4842 C C . VAL A 1 602 ? 16.413 -4.103 -17.006 1.00 97.19 602 VAL A C 1
ATOM 4844 O O . VAL A 1 602 ? 15.291 -3.765 -17.391 1.00 97.19 602 VAL A O 1
ATOM 4847 N N . GLU A 1 603 ? 17.198 -3.314 -16.275 1.00 98.00 603 GLU A N 1
ATOM 4848 C CA . GLU A 1 603 ? 16.881 -1.955 -15.822 1.00 98.00 603 GLU A CA 1
ATOM 4849 C C . GLU A 1 603 ? 18.053 -1.023 -16.176 1.00 98.00 603 GLU A C 1
ATOM 4851 O O . GLU A 1 603 ? 19.153 -1.191 -15.659 1.00 98.00 603 GLU A O 1
ATOM 4856 N N . VAL A 1 604 ? 17.835 -0.026 -17.035 1.00 96.88 604 VAL A N 1
ATOM 4857 C CA . VAL A 1 604 ? 18.890 0.789 -17.661 1.00 96.88 604 VAL A CA 1
ATOM 4858 C C . VAL A 1 604 ? 18.974 2.172 -17.030 1.00 96.88 604 VAL A C 1
ATOM 4860 O O . VAL A 1 604 ? 17.999 2.921 -17.020 1.00 96.88 604 VAL A O 1
ATOM 4863 N N . LYS A 1 605 ? 20.139 2.574 -16.513 1.00 94.88 605 LYS A N 1
ATOM 4864 C CA . LYS A 1 605 ? 20.334 3.893 -15.887 1.00 94.88 605 LYS A CA 1
ATOM 4865 C C . LYS A 1 605 ? 21.507 4.658 -16.492 1.00 94.88 605 LYS A C 1
ATOM 4867 O O . LYS A 1 605 ? 22.595 4.738 -15.911 1.00 94.88 605 LYS A O 1
ATOM 4872 N N . THR A 1 606 ? 21.215 5.261 -17.646 1.00 93.94 606 THR A N 1
ATOM 4873 C CA . THR A 1 606 ? 22.048 6.228 -18.371 1.00 93.94 606 THR A CA 1
ATOM 4874 C C . THR A 1 606 ? 22.576 7.317 -17.441 1.00 93.94 606 THR A C 1
ATOM 4876 O O . THR A 1 606 ? 21.831 7.926 -16.667 1.00 93.94 606 THR A O 1
ATOM 4879 N N . ARG A 1 607 ? 23.879 7.580 -17.515 1.00 93.00 607 ARG A N 1
ATOM 4880 C CA . ARG A 1 607 ? 24.543 8.631 -16.746 1.00 93.00 607 ARG A CA 1
ATOM 4881 C C . ARG A 1 607 ? 24.282 10.029 -17.320 1.00 93.00 607 ARG A C 1
ATOM 4883 O O . ARG A 1 607 ? 24.120 10.217 -18.524 1.00 93.00 607 ARG A O 1
ATOM 4890 N N . ALA A 1 608 ? 24.279 11.022 -16.429 1.00 88.62 608 ALA A N 1
ATOM 4891 C CA . ALA A 1 608 ? 24.307 12.434 -16.802 1.00 88.62 608 ALA A CA 1
ATOM 4892 C C . ALA A 1 608 ? 25.582 12.757 -17.595 1.00 88.62 608 ALA A C 1
ATOM 4894 O O . ALA A 1 608 ? 26.637 12.214 -17.271 1.00 88.62 608 ALA A O 1
ATOM 4895 N N . GLN A 1 609 ? 25.488 13.665 -18.568 1.00 85.38 609 GLN A N 1
ATOM 4896 C CA . GLN A 1 609 ? 26.566 14.004 -19.514 1.00 85.38 609 GLN A CA 1
ATOM 4897 C C . GLN A 1 609 ? 27.880 14.447 -18.831 1.00 85.38 609 GLN A C 1
ATOM 4899 O O . GLN A 1 609 ? 28.966 14.224 -19.348 1.00 85.38 609 GLN A O 1
ATOM 4904 N N . GLU A 1 610 ? 27.796 15.023 -17.629 1.00 86.75 610 GLU A N 1
ATOM 4905 C CA . GLU A 1 610 ? 28.948 15.431 -16.806 1.00 86.75 610 GLU A CA 1
ATOM 4906 C C . GLU A 1 610 ? 29.570 14.292 -15.955 1.00 86.75 610 GLU A C 1
ATOM 4908 O O . GLU A 1 610 ? 30.341 14.541 -15.028 1.00 86.75 610 GLU A O 1
ATOM 4913 N N . SER A 1 611 ? 29.204 13.028 -16.201 1.00 90.00 611 SER A N 1
ATOM 4914 C CA . SER A 1 611 ? 29.655 11.875 -15.408 1.00 90.00 611 SER A CA 1
ATOM 4915 C C . SER A 1 611 ? 30.872 11.178 -16.014 1.00 90.00 611 SER A C 1
ATOM 4917 O O . SER A 1 611 ? 30.731 10.395 -16.941 1.00 90.00 611 SER A O 1
ATOM 4919 N N . ASN A 1 612 ? 32.042 11.298 -15.388 1.00 90.50 612 ASN A N 1
ATOM 4920 C CA . ASN A 1 612 ? 33.262 10.627 -15.870 1.00 90.50 612 ASN A CA 1
ATOM 4921 C C . ASN A 1 612 ? 33.282 9.087 -15.695 1.00 90.50 612 ASN A C 1
ATOM 4923 O O . ASN A 1 612 ? 34.271 8.463 -16.074 1.00 90.50 612 ASN A O 1
ATOM 4927 N N . LYS A 1 613 ? 32.261 8.477 -15.064 1.00 92.56 613 LYS A N 1
ATOM 4928 C CA . LYS A 1 613 ? 32.151 7.016 -14.862 1.00 92.56 613 LYS A CA 1
ATOM 4929 C C . LYS A 1 613 ? 30.719 6.519 -14.571 1.00 92.56 613 LYS A C 1
ATOM 4931 O O . LYS A 1 613 ? 29.932 7.278 -13.987 1.00 92.56 613 LYS A O 1
ATOM 4936 N N . PRO A 1 614 ? 30.404 5.238 -14.866 1.00 92.75 614 PRO A N 1
ATOM 4937 C CA . PRO A 1 614 ? 29.230 4.499 -14.379 1.00 92.75 614 PRO A CA 1
ATOM 4938 C C . PRO A 1 614 ? 28.951 4.612 -12.873 1.00 92.75 614 PRO A C 1
ATOM 4940 O O . PRO A 1 614 ? 29.808 5.018 -12.077 1.00 92.75 614 PRO A O 1
ATOM 4943 N N . LEU A 1 615 ? 27.731 4.262 -12.440 1.00 92.69 615 LEU A N 1
ATOM 4944 C CA . LEU A 1 615 ? 27.433 4.145 -11.003 1.00 92.69 615 LEU A CA 1
ATOM 4945 C C . LEU A 1 615 ? 28.350 3.106 -10.355 1.00 92.69 615 LEU A C 1
ATOM 4947 O O . LEU A 1 615 ? 28.525 2.014 -10.873 1.00 92.69 615 LEU A O 1
ATOM 4951 N N . GLN A 1 616 ? 28.922 3.452 -9.204 1.00 91.12 616 GLN A N 1
ATOM 4952 C CA . GLN A 1 616 ? 29.808 2.563 -8.441 1.00 91.12 616 GLN A CA 1
ATOM 4953 C C . GLN A 1 616 ? 29.049 1.791 -7.349 1.00 91.12 616 GLN A C 1
ATOM 4955 O O . GLN A 1 616 ? 29.524 0.780 -6.859 1.00 91.12 616 GLN A O 1
ATOM 4960 N N . ASN A 1 617 ? 27.874 2.291 -6.955 1.00 92.06 617 ASN A N 1
ATOM 4961 C CA . ASN A 1 617 ? 26.961 1.699 -5.980 1.00 92.06 617 ASN A CA 1
ATOM 4962 C C . ASN A 1 617 ? 25.523 1.968 -6.456 1.00 92.06 617 ASN A C 1
ATOM 4964 O O . ASN A 1 617 ? 25.259 3.021 -7.050 1.00 92.06 617 ASN A O 1
ATOM 4968 N N . VAL A 1 618 ? 24.584 1.069 -6.156 1.00 94.19 618 VAL A N 1
ATOM 4969 C CA . VAL A 1 618 ? 23.148 1.319 -6.375 1.00 94.19 618 VAL A CA 1
ATOM 4970 C C . VAL A 1 618 ? 22.565 2.251 -5.308 1.00 94.19 618 VAL A C 1
ATOM 4972 O O . VAL A 1 618 ? 23.159 2.492 -4.258 1.00 94.19 618 VAL A O 1
ATOM 4975 N N . THR A 1 619 ? 21.366 2.781 -5.558 1.00 95.50 619 THR A N 1
ATOM 4976 C CA . THR A 1 619 ? 20.610 3.552 -4.560 1.00 95.50 619 THR A CA 1
ATOM 4977 C C . THR A 1 619 ? 19.462 2.723 -3.987 1.00 95.50 619 THR A C 1
ATOM 4979 O O . THR A 1 619 ? 18.961 1.799 -4.630 1.00 95.50 619 THR A O 1
ATOM 4982 N N . ALA A 1 620 ? 18.966 3.092 -2.803 1.00 95.44 620 ALA A N 1
ATOM 4983 C CA . ALA A 1 620 ? 17.761 2.475 -2.244 1.00 95.44 620 ALA A CA 1
ATOM 4984 C C . ALA A 1 620 ? 16.527 2.622 -3.162 1.00 95.44 620 ALA A C 1
ATOM 4986 O O . ALA A 1 620 ? 15.671 1.739 -3.186 1.00 95.44 620 ALA A O 1
ATOM 4987 N N . SER A 1 621 ? 16.460 3.693 -3.963 1.00 96.31 621 SER A N 1
ATOM 4988 C CA . SER A 1 621 ? 15.428 3.869 -4.992 1.00 96.31 621 SER A CA 1
ATOM 4989 C C . SER A 1 621 ? 15.493 2.784 -6.068 1.00 96.31 621 SER A C 1
ATOM 4991 O O . SER A 1 621 ? 14.448 2.299 -6.492 1.00 96.31 621 SER A O 1
ATOM 4993 N N . HIS A 1 622 ? 16.700 2.376 -6.475 1.00 97.38 622 HIS A N 1
ATOM 4994 C CA . HIS A 1 622 ? 16.892 1.324 -7.476 1.00 97.38 622 HIS A CA 1
ATOM 4995 C C . HIS A 1 622 ? 16.451 -0.038 -6.933 1.00 97.38 622 HIS A C 1
ATOM 4997 O O . HIS A 1 622 ? 15.702 -0.736 -7.609 1.00 97.38 622 HIS A O 1
ATOM 5003 N N . ILE A 1 623 ? 16.826 -0.376 -5.688 1.00 96.81 623 ILE A N 1
ATOM 5004 C CA . ILE A 1 623 ? 16.365 -1.611 -5.026 1.00 96.81 623 ILE A CA 1
ATOM 5005 C C . ILE A 1 623 ? 14.836 -1.674 -5.014 1.00 96.81 623 ILE A C 1
ATOM 5007 O O . ILE A 1 623 ? 14.269 -2.680 -5.436 1.00 96.81 623 ILE A O 1
ATOM 5011 N N . VAL A 1 624 ? 14.174 -0.609 -4.546 1.00 97.62 624 VAL A N 1
ATOM 5012 C CA . VAL A 1 624 ? 12.706 -0.550 -4.451 1.00 97.62 624 VAL A CA 1
ATOM 5013 C C . VAL A 1 624 ? 12.053 -0.680 -5.826 1.00 97.62 624 VAL A C 1
ATOM 5015 O O . VAL A 1 624 ? 11.082 -1.419 -5.955 1.00 97.62 624 VAL A O 1
ATOM 5018 N N . GLN A 1 625 ? 12.578 -0.008 -6.855 1.00 98.06 625 GLN A N 1
ATOM 5019 C CA . GLN A 1 625 ? 12.039 -0.121 -8.210 1.00 98.06 625 GLN A CA 1
ATOM 5020 C C . GLN A 1 625 ? 12.183 -1.547 -8.764 1.00 98.06 625 GLN A C 1
ATOM 5022 O O . GLN A 1 625 ? 11.185 -2.129 -9.189 1.00 98.06 625 GLN A O 1
ATOM 5027 N N . CYS A 1 626 ? 13.383 -2.129 -8.692 1.00 98.00 626 CYS A N 1
ATOM 5028 C CA . CYS A 1 626 ? 13.669 -3.460 -9.231 1.00 98.00 626 CYS A CA 1
ATOM 5029 C C . CYS A 1 626 ? 12.848 -4.544 -8.525 1.00 98.00 626 CYS A C 1
ATOM 5031 O O . CYS A 1 626 ? 12.201 -5.362 -9.174 1.00 98.00 626 CYS A O 1
ATOM 5033 N N . ASN A 1 627 ? 12.770 -4.495 -7.191 1.00 97.62 627 ASN A N 1
ATOM 5034 C CA . ASN A 1 627 ? 11.934 -5.413 -6.413 1.00 97.62 627 ASN A CA 1
ATOM 5035 C C . ASN A 1 627 ? 10.449 -5.311 -6.764 1.00 97.62 627 ASN A C 1
ATOM 5037 O O . ASN A 1 627 ? 9.742 -6.318 -6.776 1.00 97.62 627 ASN A O 1
ATOM 5041 N N . PHE A 1 628 ? 9.972 -4.115 -7.105 1.00 97.50 628 PHE A N 1
ATOM 5042 C CA . PHE A 1 628 ? 8.575 -3.924 -7.464 1.00 97.50 628 PHE A CA 1
ATOM 5043 C C . PHE A 1 628 ? 8.260 -4.271 -8.932 1.00 97.50 628 PHE A C 1
ATOM 5045 O O . PHE A 1 628 ? 7.141 -4.681 -9.240 1.00 97.50 628 PHE A O 1
ATOM 5052 N N . GLN A 1 629 ? 9.245 -4.200 -9.834 1.00 97.62 629 GLN A N 1
ATOM 5053 C CA . GLN A 1 629 ? 9.169 -4.814 -11.167 1.00 97.62 629 GLN A CA 1
ATOM 5054 C C . GLN A 1 629 ? 9.136 -6.349 -11.072 1.00 97.62 629 GLN A C 1
ATOM 5056 O O . GLN A 1 629 ? 8.310 -6.987 -11.728 1.00 97.62 629 GLN A O 1
ATOM 5061 N N . MET A 1 630 ? 9.967 -6.936 -10.206 1.00 95.94 630 MET A N 1
ATOM 5062 C CA . MET A 1 630 ? 9.974 -8.371 -9.895 1.00 95.94 630 MET A CA 1
ATOM 5063 C C . MET A 1 630 ? 8.636 -8.853 -9.307 1.00 95.94 630 MET A C 1
ATOM 5065 O O . MET A 1 630 ? 8.116 -9.887 -9.719 1.00 95.94 630 MET A O 1
ATOM 5069 N N . GLU A 1 631 ? 7.999 -8.069 -8.429 1.00 95.19 631 GLU A N 1
ATOM 5070 C CA . GLU A 1 631 ? 6.646 -8.366 -7.926 1.00 95.19 631 GLU A CA 1
ATOM 5071 C C . GLU A 1 631 ? 5.563 -8.319 -9.021 1.00 95.19 631 GLU A C 1
ATOM 5073 O O . GLU A 1 631 ? 4.642 -9.133 -9.020 1.00 95.19 631 GLU A O 1
ATOM 5078 N N . CYS A 1 632 ? 5.670 -7.406 -9.991 1.00 94.69 632 CYS A N 1
ATOM 5079 C CA . CYS A 1 632 ? 4.689 -7.315 -11.079 1.00 94.69 632 CYS A CA 1
ATOM 5080 C C . CYS A 1 632 ? 4.873 -8.391 -12.165 1.00 94.69 632 CYS A C 1
ATOM 5082 O O . CYS A 1 632 ? 3.905 -8.748 -12.828 1.00 94.69 632 CYS A O 1
ATOM 5084 N N . THR A 1 633 ? 6.086 -8.907 -12.371 1.00 93.94 633 THR A N 1
ATOM 5085 C CA . THR A 1 633 ? 6.412 -9.844 -13.471 1.00 93.94 633 THR A CA 1
ATOM 5086 C C . THR A 1 633 ? 6.559 -11.304 -13.028 1.00 93.94 633 THR A C 1
ATOM 5088 O O . THR A 1 633 ? 6.456 -12.206 -13.858 1.00 93.94 633 THR A O 1
ATOM 5091 N N . GLY A 1 634 ? 6.795 -11.546 -11.735 1.00 91.00 634 GLY A N 1
ATOM 5092 C CA . GLY A 1 634 ? 7.146 -12.858 -11.179 1.00 91.00 634 GLY A CA 1
ATOM 5093 C C . GLY A 1 634 ? 8.655 -13.137 -11.149 1.00 91.00 634 GLY A C 1
ATOM 5094 O O . GLY A 1 634 ? 9.081 -14.102 -10.511 1.00 91.00 634 GLY A O 1
ATOM 5095 N N . ALA A 1 635 ? 9.476 -12.295 -11.791 1.00 91.25 635 ALA A N 1
ATOM 5096 C CA . ALA A 1 635 ? 10.924 -12.480 -11.845 1.00 91.25 635 ALA A CA 1
ATOM 5097 C C . ALA A 1 635 ? 11.533 -12.492 -10.435 1.00 91.25 635 ALA A C 1
ATOM 5099 O O . ALA A 1 635 ? 11.037 -11.826 -9.527 1.00 91.25 635 ALA A O 1
ATOM 5100 N N . GLN A 1 636 ? 12.618 -13.246 -10.248 1.00 89.88 636 GLN A N 1
ATOM 5101 C CA . GLN A 1 636 ? 13.354 -13.276 -8.974 1.00 89.88 636 GLN A CA 1
ATOM 5102 C C . GLN A 1 636 ? 14.629 -12.427 -9.009 1.00 89.88 636 GLN A C 1
ATOM 5104 O O . GLN A 1 636 ? 15.250 -12.235 -7.964 1.00 89.88 636 GLN A O 1
ATOM 5109 N N . ILE A 1 637 ? 15.034 -11.953 -10.195 1.00 91.75 637 ILE A N 1
ATOM 5110 C CA . ILE A 1 637 ? 16.270 -11.198 -10.417 1.00 91.75 637 ILE A CA 1
ATOM 5111 C C . ILE A 1 637 ? 16.044 -10.086 -11.456 1.00 91.75 637 ILE A C 1
ATOM 5113 O O . ILE A 1 637 ? 15.477 -10.323 -12.526 1.00 91.75 637 ILE A O 1
ATOM 5117 N N . THR A 1 638 ? 16.543 -8.890 -11.143 1.00 95.56 638 THR A N 1
ATOM 5118 C CA . THR A 1 638 ? 16.776 -7.788 -12.086 1.00 95.56 638 THR A CA 1
ATOM 5119 C C . THR A 1 638 ? 18.275 -7.522 -12.152 1.00 95.56 638 THR A C 1
ATOM 5121 O O . THR A 1 638 ? 18.927 -7.411 -11.111 1.00 95.56 638 THR A O 1
ATOM 5124 N N . ILE A 1 639 ? 18.818 -7.367 -13.356 1.00 95.62 639 ILE A N 1
ATOM 5125 C CA . ILE A 1 639 ? 20.159 -6.821 -13.560 1.00 95.62 639 ILE A CA 1
ATOM 5126 C C . ILE A 1 639 ? 20.001 -5.338 -13.897 1.00 95.62 639 ILE A C 1
ATOM 5128 O O . ILE A 1 639 ? 19.354 -4.979 -14.880 1.00 95.62 639 ILE A O 1
ATOM 5132 N N . LEU A 1 640 ? 20.560 -4.473 -13.050 1.00 97.38 640 LEU A N 1
ATOM 5133 C CA . LEU A 1 640 ? 20.593 -3.035 -13.290 1.00 97.38 640 LEU A CA 1
ATOM 5134 C C . LEU A 1 640 ? 21.900 -2.667 -13.983 1.00 97.38 640 LEU A C 1
ATOM 5136 O O . LEU A 1 640 ? 22.980 -2.887 -13.440 1.00 97.38 640 LEU A O 1
ATOM 5140 N N . GLU A 1 641 ? 21.793 -2.054 -15.150 1.00 96.75 641 GLU A N 1
ATOM 5141 C CA . GLU A 1 641 ? 22.900 -1.460 -15.883 1.00 96.75 641 GLU A CA 1
ATOM 5142 C C . GLU A 1 641 ? 23.008 0.034 -15.552 1.00 96.75 641 GLU A C 1
ATOM 5144 O O . GLU A 1 641 ? 22.011 0.757 -15.534 1.00 96.75 641 GLU A O 1
ATOM 5149 N N . SER A 1 642 ? 24.224 0.540 -15.341 1.00 96.88 642 SER A N 1
ATOM 5150 C CA . SER A 1 642 ? 24.492 1.979 -15.355 1.00 96.88 642 SER A CA 1
ATOM 5151 C C . SER A 1 642 ? 25.439 2.351 -16.488 1.00 96.88 642 SER A C 1
ATOM 5153 O O . SER A 1 642 ? 26.655 2.362 -16.306 1.00 96.88 642 SER A O 1
ATOM 5155 N N . TYR A 1 643 ? 24.860 2.677 -17.641 1.00 96.38 643 TYR A N 1
ATOM 5156 C CA . TYR A 1 643 ? 25.575 2.994 -18.874 1.00 96.38 643 TYR A CA 1
ATOM 5157 C C . TYR A 1 643 ? 26.076 4.445 -18.925 1.00 96.38 643 TYR A C 1
ATOM 5159 O O . TYR A 1 643 ? 25.336 5.384 -18.611 1.00 96.38 643 TYR A O 1
ATOM 5167 N N . LEU A 1 644 ? 27.320 4.638 -19.363 1.00 95.25 644 LEU A N 1
ATOM 5168 C CA . LEU A 1 644 ? 27.922 5.924 -19.711 1.00 95.25 644 LEU A CA 1
ATOM 5169 C C . LEU A 1 644 ? 28.198 5.959 -21.228 1.00 95.25 644 LEU A C 1
ATOM 5171 O O . LEU A 1 644 ? 29.210 5.410 -21.674 1.00 95.25 644 LEU A O 1
ATOM 5175 N N . PRO A 1 645 ? 27.331 6.605 -22.033 1.00 93.75 645 PRO A N 1
ATOM 5176 C CA . PRO A 1 645 ? 27.432 6.521 -23.488 1.00 93.75 645 PRO A CA 1
ATOM 5177 C C . PRO A 1 645 ? 28.705 7.118 -24.091 1.00 93.75 645 PRO A C 1
ATOM 5179 O O . PRO A 1 645 ? 29.193 6.617 -25.097 1.00 93.75 645 PRO A O 1
ATOM 5182 N N . GLU A 1 646 ? 29.254 8.169 -23.478 1.00 92.12 646 GLU A N 1
ATOM 5183 C CA . GLU A 1 646 ? 30.469 8.868 -23.912 1.00 92.12 646 GLU A CA 1
ATOM 5184 C C . GLU A 1 646 ? 31.694 7.943 -23.987 1.00 92.12 646 GLU A C 1
ATOM 5186 O O . GLU A 1 646 ? 32.569 8.146 -24.823 1.00 92.12 646 GLU A O 1
ATOM 5191 N N . GLN A 1 647 ? 31.748 6.931 -23.118 1.00 92.06 647 GLN A N 1
ATOM 5192 C CA . GLN A 1 647 ? 32.839 5.954 -23.029 1.00 92.06 647 GLN A CA 1
ATOM 5193 C C . GLN A 1 647 ? 32.415 4.550 -23.497 1.00 92.06 647 GLN A C 1
ATOM 5195 O O . GLN A 1 647 ? 33.227 3.631 -23.434 1.00 92.06 647 GLN A O 1
ATOM 5200 N N . LYS A 1 648 ? 31.152 4.369 -23.921 1.00 93.44 648 LYS A N 1
ATOM 5201 C CA . LYS A 1 648 ? 30.514 3.063 -24.181 1.00 93.44 648 LYS A CA 1
ATOM 5202 C C . LYS A 1 648 ? 30.802 2.019 -23.087 1.00 93.44 648 LYS A C 1
ATOM 5204 O O . LYS A 1 648 ? 31.179 0.888 -23.382 1.00 93.44 648 LYS A O 1
ATOM 5209 N N . CYS A 1 649 ? 30.671 2.410 -21.820 1.00 93.62 649 CYS A N 1
ATOM 5210 C CA . CYS A 1 649 ? 30.980 1.539 -20.686 1.00 93.62 649 CYS A CA 1
ATOM 5211 C C . CYS A 1 649 ? 29.837 1.504 -19.668 1.00 93.62 649 CYS A C 1
ATOM 5213 O O . CYS A 1 649 ? 29.121 2.491 -19.475 1.00 93.62 649 CYS A O 1
ATOM 5215 N N . ALA A 1 650 ? 29.680 0.374 -18.982 1.00 95.25 650 ALA A N 1
ATOM 5216 C CA . ALA A 1 650 ? 28.672 0.189 -17.949 1.00 95.25 650 ALA A CA 1
ATOM 5217 C C . ALA A 1 650 ? 29.236 -0.493 -16.700 1.00 95.25 650 ALA A C 1
ATOM 5219 O O . ALA A 1 650 ? 30.160 -1.299 -16.767 1.00 95.25 650 ALA A O 1
ATOM 5220 N N . ASN A 1 651 ? 28.607 -0.202 -15.559 1.00 95.25 651 ASN A N 1
ATOM 5221 C CA . ASN A 1 651 ? 28.664 -1.064 -14.382 1.00 95.25 651 ASN A CA 1
ATOM 5222 C C . ASN A 1 651 ? 27.320 -1.781 -14.252 1.00 95.25 651 ASN A C 1
ATOM 5224 O O . ASN A 1 651 ? 26.273 -1.125 -14.243 1.00 95.25 651 ASN A O 1
ATOM 5228 N N . PHE A 1 652 ? 27.356 -3.100 -14.094 1.00 94.62 652 PHE A N 1
ATOM 5229 C CA . PHE A 1 652 ? 26.173 -3.928 -13.877 1.00 94.62 652 PHE A CA 1
ATOM 5230 C C . PHE A 1 652 ? 26.013 -4.242 -12.388 1.00 94.62 652 PHE A C 1
ATOM 5232 O O . PHE A 1 652 ? 26.998 -4.335 -11.657 1.00 94.62 652 PHE A O 1
ATOM 5239 N N . PHE A 1 653 ? 24.776 -4.415 -11.928 1.00 93.50 653 PHE A N 1
ATOM 5240 C CA . PHE A 1 653 ? 24.448 -4.714 -10.536 1.00 93.50 653 PHE A CA 1
ATOM 5241 C C . PHE A 1 653 ? 23.361 -5.780 -10.459 1.00 93.50 653 PHE A C 1
ATOM 5243 O O . PHE A 1 653 ? 22.274 -5.611 -11.017 1.00 93.50 653 PHE A O 1
ATOM 5250 N N . LEU A 1 654 ? 23.627 -6.852 -9.717 1.00 90.75 654 LEU A N 1
ATOM 5251 C CA . LEU A 1 654 ? 22.634 -7.883 -9.450 1.00 90.75 654 LEU A CA 1
ATOM 5252 C C . LEU A 1 654 ? 21.677 -7.438 -8.338 1.00 90.75 654 LEU A C 1
ATOM 5254 O O . LEU A 1 654 ? 22.109 -7.136 -7.226 1.00 90.75 654 LEU A O 1
ATOM 5258 N N . ILE A 1 655 ? 20.371 -7.455 -8.604 1.00 92.94 655 ILE A N 1
ATOM 5259 C CA . ILE A 1 655 ? 19.340 -7.200 -7.595 1.00 92.94 655 ILE A CA 1
ATOM 5260 C C . ILE A 1 655 ? 18.410 -8.415 -7.541 1.00 92.94 655 ILE A C 1
ATOM 5262 O O . ILE A 1 655 ? 17.565 -8.608 -8.413 1.00 92.94 655 ILE A O 1
ATOM 5266 N N . GLN A 1 656 ? 18.579 -9.243 -6.507 1.00 90.94 656 GLN A N 1
ATOM 5267 C CA . GLN A 1 656 ? 17.674 -10.356 -6.202 1.00 90.94 656 GLN A CA 1
ATOM 5268 C C . GLN A 1 656 ? 16.384 -9.852 -5.527 1.00 90.94 656 GLN A C 1
ATOM 5270 O O . GLN A 1 656 ? 16.365 -8.776 -4.918 1.00 90.94 656 GLN A O 1
ATOM 5275 N N . LYS A 1 657 ? 15.304 -10.635 -5.626 1.00 92.44 657 LYS A N 1
ATOM 5276 C CA . LYS A 1 657 ? 14.006 -10.324 -5.019 1.00 92.44 657 LYS A CA 1
ATOM 5277 C C . LYS A 1 657 ? 14.002 -10.567 -3.506 1.00 92.44 657 LYS A C 1
ATOM 5279 O O . LYS A 1 657 ? 14.122 -11.697 -3.042 1.00 92.44 657 LYS A O 1
ATOM 5284 N N . ASP A 1 658 ? 13.748 -9.507 -2.748 1.00 93.31 658 ASP A N 1
ATOM 5285 C CA . ASP A 1 658 ? 13.471 -9.527 -1.315 1.00 93.31 658 ASP A CA 1
ATOM 5286 C C . ASP A 1 658 ? 11.957 -9.361 -1.079 1.00 93.31 658 ASP A C 1
ATOM 5288 O O . ASP A 1 658 ? 11.386 -8.273 -1.202 1.00 93.31 658 ASP A O 1
ATOM 5292 N N . ASN A 1 659 ? 11.293 -10.466 -0.728 1.00 92.12 659 ASN A N 1
ATOM 5293 C CA . ASN A 1 659 ? 9.854 -10.477 -0.455 1.00 92.12 659 ASN A CA 1
ATOM 5294 C C . ASN A 1 659 ? 9.479 -9.672 0.807 1.00 92.12 659 ASN A C 1
ATOM 5296 O O . ASN A 1 659 ? 8.400 -9.084 0.840 1.00 92.12 659 ASN A O 1
ATOM 5300 N N . LEU A 1 660 ? 10.364 -9.586 1.811 1.00 93.38 660 LEU A N 1
ATOM 5301 C CA . LEU A 1 660 ? 10.143 -8.791 3.025 1.00 93.38 660 LEU A CA 1
ATOM 5302 C C . LEU A 1 660 ? 10.202 -7.293 2.702 1.00 93.38 660 LEU A C 1
ATOM 5304 O O . LEU A 1 660 ? 9.370 -6.518 3.176 1.00 93.38 660 LEU A O 1
ATOM 5308 N N . LEU A 1 661 ? 11.133 -6.871 1.841 1.00 95.06 661 LEU A N 1
ATOM 5309 C CA . LEU A 1 661 ? 11.179 -5.499 1.334 1.00 95.06 661 LEU A CA 1
ATOM 5310 C C . LEU A 1 661 ? 9.890 -5.143 0.590 1.00 95.06 661 LEU A C 1
ATOM 5312 O O . LEU A 1 661 ? 9.331 -4.070 0.838 1.00 95.06 661 LEU A O 1
ATOM 5316 N N . VAL A 1 662 ? 9.402 -6.027 -0.285 1.00 94.12 662 VAL A N 1
ATOM 5317 C CA . VAL A 1 662 ? 8.139 -5.826 -1.014 1.00 94.12 662 VAL A CA 1
ATOM 5318 C C . VAL A 1 662 ? 6.954 -5.731 -0.046 1.00 94.12 662 VAL A C 1
ATOM 5320 O O . VAL A 1 662 ? 6.191 -4.767 -0.129 1.00 94.12 662 VAL A O 1
ATOM 5323 N N . GLU A 1 663 ? 6.822 -6.656 0.911 1.00 93.62 663 GLU A N 1
ATOM 5324 C CA . GLU A 1 663 ? 5.724 -6.677 1.888 1.00 93.62 663 GLU A CA 1
ATOM 5325 C C . GLU A 1 663 ? 5.709 -5.424 2.778 1.00 93.62 663 GLU A C 1
ATOM 5327 O O . GLU A 1 663 ? 4.673 -4.761 2.904 1.00 93.62 663 GLU A O 1
ATOM 5332 N N . VAL A 1 664 ? 6.858 -5.037 3.341 1.00 93.94 664 VAL A N 1
ATOM 5333 C CA . VAL A 1 664 ? 6.985 -3.846 4.196 1.00 93.94 664 VAL A CA 1
ATOM 5334 C C . VAL A 1 664 ? 6.692 -2.568 3.398 1.00 93.94 664 VAL A C 1
ATOM 5336 O O . VAL A 1 664 ? 5.942 -1.698 3.860 1.00 93.94 664 VAL A O 1
ATOM 5339 N N . CYS A 1 665 ? 7.235 -2.443 2.180 1.00 94.88 665 CYS A N 1
ATOM 5340 C CA . CYS A 1 665 ? 6.985 -1.288 1.313 1.00 94.88 665 CYS A CA 1
ATOM 5341 C C . CYS A 1 665 ? 5.510 -1.190 0.902 1.00 94.88 665 CYS A C 1
ATOM 5343 O O . CYS A 1 665 ? 4.935 -0.093 0.928 1.00 94.88 665 CYS A O 1
ATOM 5345 N N . LYS A 1 666 ? 4.875 -2.319 0.562 1.00 92.94 666 LYS A N 1
ATOM 5346 C CA . LYS A 1 666 ? 3.459 -2.366 0.186 1.00 92.94 666 LYS A CA 1
ATOM 5347 C C . LYS A 1 666 ? 2.554 -2.060 1.378 1.00 92.94 666 LYS A C 1
ATOM 5349 O O . LYS A 1 666 ? 1.681 -1.210 1.250 1.00 92.94 666 LYS A O 1
ATOM 5354 N N . THR A 1 667 ? 2.827 -2.623 2.555 1.00 91.94 667 THR A N 1
ATOM 5355 C CA . THR A 1 667 ? 2.087 -2.360 3.805 1.00 91.94 667 THR A CA 1
ATOM 5356 C C . THR A 1 667 ? 2.062 -0.872 4.167 1.00 91.94 667 THR A C 1
ATOM 5358 O O . THR A 1 667 ? 1.015 -0.325 4.530 1.00 91.94 667 THR A O 1
ATOM 5361 N N . ILE A 1 668 ? 3.199 -0.184 4.027 1.00 92.06 668 ILE A N 1
ATOM 5362 C CA . ILE A 1 668 ? 3.302 1.261 4.270 1.00 92.06 668 ILE A CA 1
ATOM 5363 C C . ILE A 1 668 ? 2.553 2.058 3.197 1.00 92.06 668 ILE A C 1
ATOM 5365 O O . ILE A 1 668 ? 1.816 2.989 3.526 1.00 92.06 668 ILE A O 1
ATOM 5369 N N . THR A 1 669 ? 2.688 1.676 1.929 1.00 92.62 669 THR A N 1
ATOM 5370 C CA . THR A 1 669 ? 2.079 2.396 0.802 1.00 92.62 669 THR A CA 1
ATOM 5371 C C . THR A 1 669 ? 0.557 2.218 0.736 1.00 92.62 669 THR A C 1
ATOM 5373 O O . THR A 1 669 ? -0.157 3.190 0.501 1.00 92.62 669 THR A O 1
ATOM 5376 N N . ASP A 1 670 ? 0.037 1.030 1.045 1.00 91.44 670 ASP A N 1
ATOM 5377 C CA . ASP A 1 670 ? -1.399 0.771 1.201 1.00 91.44 670 ASP A CA 1
ATOM 5378 C C . ASP A 1 670 ? -1.981 1.551 2.390 1.00 91.44 670 ASP A C 1
ATOM 5380 O O . ASP A 1 670 ? -3.065 2.134 2.297 1.00 91.44 670 ASP A O 1
ATOM 5384 N N . SER A 1 671 ? -1.237 1.639 3.498 1.00 90.50 671 SER A N 1
ATOM 5385 C CA . SER A 1 671 ? -1.642 2.425 4.672 1.00 90.50 671 SER A CA 1
ATOM 5386 C C . SER A 1 671 ? -1.666 3.935 4.392 1.00 90.50 671 SER A C 1
ATOM 5388 O O . SER A 1 671 ? -2.567 4.623 4.880 1.00 90.50 671 SER A O 1
ATOM 5390 N N . LEU A 1 672 ? -0.731 4.443 3.574 1.00 88.06 672 LEU A N 1
ATOM 5391 C CA . LEU A 1 672 ? -0.757 5.807 3.028 1.00 88.06 672 LEU A CA 1
ATOM 5392 C C . LEU A 1 672 ? -2.001 6.015 2.153 1.00 88.06 672 LEU A C 1
ATOM 5394 O O . LEU A 1 672 ? -2.847 6.844 2.493 1.00 88.06 672 LEU A O 1
ATOM 5398 N N . LEU A 1 673 ? -2.143 5.222 1.080 1.00 85.25 673 LEU A N 1
ATOM 5399 C CA . LEU A 1 673 ? -3.249 5.275 0.110 1.00 85.25 673 LEU A CA 1
ATOM 5400 C C . LEU A 1 673 ? -4.623 5.304 0.781 1.00 85.25 673 LEU A C 1
ATOM 5402 O O . LEU A 1 673 ? -5.469 6.137 0.463 1.00 85.25 673 LEU A O 1
ATOM 5406 N N . GLU A 1 674 ? -4.848 4.399 1.728 1.00 86.19 674 GLU A N 1
ATOM 5407 C CA . GLU A 1 674 ? -6.135 4.251 2.405 1.00 86.19 674 GLU A CA 1
ATOM 5408 C C . GLU A 1 674 ? -6.282 5.194 3.610 1.00 86.19 674 GLU A C 1
ATOM 5410 O O . GLU A 1 674 ? -7.317 5.192 4.285 1.00 86.19 674 GLU A O 1
ATOM 5415 N N . SER A 1 675 ? -5.260 6.016 3.885 1.00 83.19 675 SER A N 1
ATOM 5416 C CA . SER A 1 675 ? -5.174 6.923 5.032 1.00 83.19 675 SER A CA 1
ATOM 5417 C C . SER A 1 675 ? -5.493 6.221 6.358 1.00 83.19 675 SER A C 1
ATOM 5419 O O . SER A 1 675 ? -6.193 6.773 7.219 1.00 83.19 675 SER A O 1
ATOM 5421 N N . LYS A 1 676 ? -4.992 4.994 6.521 1.00 87.12 676 LYS A N 1
ATOM 5422 C CA . LYS A 1 676 ? -5.199 4.143 7.697 1.00 87.12 676 LYS A CA 1
ATOM 5423 C C . LYS A 1 676 ? -4.075 4.315 8.714 1.00 87.12 676 LYS A C 1
ATOM 5425 O O . LYS A 1 676 ? -2.940 4.636 8.375 1.00 87.12 676 LYS A O 1
ATOM 5430 N N . GLU A 1 677 ? -4.417 4.096 9.977 1.00 88.81 677 GLU A N 1
ATOM 5431 C CA . GLU A 1 677 ? -3.429 3.849 11.027 1.00 88.81 677 GLU A CA 1
ATOM 5432 C C . GLU A 1 677 ? -2.957 2.394 10.922 1.00 88.81 677 GLU A C 1
ATOM 5434 O O . GLU A 1 677 ? -3.781 1.497 10.720 1.00 88.81 677 GLU A O 1
ATOM 5439 N N . ILE A 1 678 ? -1.651 2.159 11.059 1.00 83.62 678 ILE A N 1
ATOM 5440 C CA . ILE A 1 678 ? -1.106 0.804 11.162 1.00 83.62 678 ILE A CA 1
ATOM 5441 C C . ILE A 1 678 ? -1.511 0.224 12.522 1.00 83.62 678 ILE A C 1
ATOM 5443 O O . ILE A 1 678 ? -1.481 0.909 13.550 1.00 83.62 678 ILE A O 1
ATOM 5447 N N . ALA A 1 679 ? -1.961 -1.032 12.495 1.00 73.75 679 ALA A N 1
ATOM 5448 C CA . ALA A 1 679 ? -2.560 -1.711 13.636 1.00 73.75 679 ALA A CA 1
ATOM 5449 C C . ALA A 1 679 ? -1.585 -1.870 14.818 1.00 73.75 679 ALA A C 1
ATOM 5451 O O . ALA A 1 679 ? -0.370 -1.743 14.680 1.00 73.75 679 ALA A O 1
ATOM 5452 N N . ASP A 1 680 ? -2.122 -2.200 15.997 1.00 64.00 680 ASP A N 1
ATOM 5453 C CA . ASP A 1 680 ? -1.317 -2.447 17.201 1.00 64.00 680 ASP A CA 1
ATOM 5454 C C . ASP A 1 680 ? -0.348 -3.640 17.071 1.00 64.00 680 ASP A C 1
ATOM 5456 O O . ASP A 1 680 ? 0.576 -3.769 17.877 1.00 64.00 680 ASP A O 1
ATOM 5460 N N . SER A 1 681 ? -0.552 -4.502 16.074 1.00 72.25 681 SER A N 1
ATOM 5461 C CA . SER A 1 681 ? 0.331 -5.596 15.673 1.00 72.25 681 SER A CA 1
ATOM 5462 C C . SER A 1 681 ? 1.151 -5.196 14.442 1.00 72.25 681 SER A C 1
ATOM 5464 O O . SER A 1 681 ? 0.592 -5.012 13.359 1.00 72.25 681 SER A O 1
ATOM 5466 N N . TRP A 1 682 ? 2.468 -5.118 14.607 1.00 85.00 682 TRP A N 1
ATOM 5467 C CA . TRP A 1 682 ? 3.451 -5.010 13.531 1.00 85.00 682 TRP A CA 1
ATOM 5468 C C . TRP A 1 682 ? 4.269 -6.311 13.538 1.00 85.00 682 TRP A C 1
ATOM 5470 O O . TRP A 1 682 ? 4.827 -6.611 14.591 1.00 85.00 682 TRP A O 1
ATOM 5480 N N . PRO A 1 683 ? 4.300 -7.105 12.451 1.00 83.88 683 PRO A N 1
ATOM 5481 C CA . PRO A 1 683 ? 4.888 -8.448 12.480 1.00 83.88 683 PRO A CA 1
ATOM 5482 C C . PRO A 1 683 ? 6.399 -8.483 12.191 1.00 83.88 683 PRO A C 1
ATOM 5484 O O . PRO A 1 683 ? 7.031 -9.501 12.445 1.00 83.88 683 PRO A O 1
ATOM 5487 N N . HIS A 1 684 ? 6.970 -7.396 11.663 1.00 86.88 684 HIS A N 1
ATOM 5488 C CA . HIS A 1 684 ? 8.333 -7.381 11.127 1.00 86.88 684 HIS A CA 1
ATOM 5489 C C . HIS A 1 684 ? 9.373 -7.036 12.202 1.00 86.88 684 HIS A C 1
ATOM 5491 O O . HIS A 1 684 ? 9.639 -5.858 12.482 1.00 86.88 684 HIS A O 1
ATOM 5497 N N . GLU A 1 685 ? 9.931 -8.072 12.829 1.00 89.00 685 GLU A N 1
ATOM 5498 C CA . GLU A 1 685 ? 10.954 -7.979 13.881 1.00 89.00 685 GLU A CA 1
ATOM 5499 C C . GLU A 1 685 ? 12.344 -8.476 13.425 1.00 89.00 685 GLU A C 1
ATOM 5501 O O . GLU A 1 685 ? 13.279 -8.549 14.217 1.00 89.00 685 GLU A O 1
ATOM 5506 N N . GLU A 1 686 ? 12.519 -8.754 12.130 1.00 91.00 686 GLU A N 1
ATOM 5507 C CA . GLU A 1 686 ? 13.692 -9.411 11.530 1.00 91.00 686 GLU A CA 1
ATOM 5508 C C . GLU A 1 686 ? 14.981 -8.577 11.638 1.00 91.00 686 GLU A C 1
ATOM 5510 O O . GLU A 1 686 ? 16.086 -9.099 11.494 1.00 91.00 686 GLU A O 1
ATOM 5515 N N . ASN A 1 687 ? 14.867 -7.264 11.873 1.00 91.69 687 ASN A N 1
ATOM 5516 C CA . ASN A 1 687 ? 16.005 -6.410 12.203 1.00 91.69 687 ASN A CA 1
ATOM 5517 C C . ASN A 1 687 ? 15.611 -5.135 12.971 1.00 91.69 687 ASN A C 1
ATOM 5519 O O . ASN A 1 687 ? 14.480 -4.647 12.913 1.00 91.69 687 ASN A O 1
ATOM 5523 N N . ASN A 1 688 ? 16.606 -4.523 13.620 1.00 93.44 688 ASN A N 1
ATOM 5524 C CA . ASN A 1 688 ? 16.455 -3.322 14.451 1.00 93.44 688 ASN A CA 1
ATOM 5525 C C . ASN A 1 688 ? 15.825 -2.107 13.737 1.00 93.44 688 ASN A C 1
ATOM 5527 O O . ASN A 1 688 ? 15.220 -1.264 14.404 1.00 93.44 688 ASN A O 1
ATOM 5531 N N . TYR A 1 689 ? 15.942 -1.980 12.408 1.00 95.19 689 TYR A N 1
ATOM 5532 C CA . TYR A 1 689 ? 15.269 -0.901 11.680 1.00 95.19 689 TYR A CA 1
ATOM 5533 C C . TYR A 1 689 ? 13.769 -1.171 11.538 1.00 95.19 689 TYR A C 1
ATOM 5535 O O . TYR A 1 689 ? 12.987 -0.237 11.709 1.00 95.19 689 TYR A O 1
ATOM 5543 N N . LEU A 1 690 ? 13.368 -2.420 11.273 1.00 93.25 690 LEU A N 1
ATOM 5544 C CA . LEU A 1 690 ? 11.964 -2.830 11.158 1.00 93.25 690 LEU A CA 1
ATOM 5545 C C . LEU A 1 690 ? 11.251 -2.809 12.517 1.00 93.25 690 LEU A C 1
ATOM 5547 O O . LEU A 1 690 ? 10.178 -2.216 12.616 1.00 93.25 690 LEU A O 1
ATOM 5551 N N . ILE A 1 691 ? 11.901 -3.269 13.592 1.00 92.38 691 ILE A N 1
ATOM 5552 C CA . ILE A 1 691 ? 11.399 -3.110 14.972 1.00 92.38 691 ILE A CA 1
ATOM 5553 C C . ILE A 1 691 ? 11.134 -1.622 15.277 1.00 92.38 691 ILE A C 1
ATOM 5555 O O . ILE A 1 691 ? 10.048 -1.237 15.723 1.00 92.38 691 ILE A O 1
ATOM 5559 N N . LYS A 1 692 ? 12.102 -0.744 14.976 1.00 94.31 692 LYS A N 1
ATOM 5560 C CA . LYS A 1 692 ? 11.977 0.709 15.186 1.00 94.31 692 LYS A CA 1
ATOM 5561 C C . LYS A 1 692 ? 10.940 1.363 14.262 1.00 94.31 692 LYS A C 1
ATOM 5563 O O . LYS A 1 692 ? 10.339 2.372 14.624 1.00 94.31 692 LYS A O 1
ATOM 5568 N N . LEU A 1 693 ? 10.723 0.815 13.068 1.00 94.19 693 LEU A N 1
ATOM 5569 C CA . LEU A 1 693 ? 9.693 1.248 12.122 1.00 94.19 693 LEU A CA 1
ATOM 5570 C C . LEU A 1 693 ? 8.292 0.916 12.661 1.00 94.19 693 LEU A C 1
ATOM 5572 O O . LEU A 1 693 ? 7.446 1.807 12.723 1.00 94.19 693 LEU A O 1
ATOM 5576 N N . GLY A 1 694 ? 8.088 -0.302 13.169 1.00 91.69 694 GLY A N 1
ATOM 5577 C CA . GLY A 1 694 ? 6.867 -0.706 13.866 1.00 91.69 694 GLY A CA 1
ATOM 5578 C C . GLY A 1 694 ? 6.570 0.157 15.093 1.00 91.69 694 GLY A C 1
ATOM 5579 O O . GLY A 1 694 ? 5.470 0.692 15.221 1.00 91.69 694 GLY A O 1
ATOM 5580 N N . GLN A 1 695 ? 7.566 0.392 15.954 1.00 91.94 695 GLN A N 1
ATOM 5581 C CA . GLN A 1 695 ? 7.441 1.293 17.112 1.00 91.94 695 GLN A CA 1
ATOM 5582 C C . GLN A 1 695 ? 7.051 2.729 16.712 1.00 91.94 695 GLN A C 1
ATOM 5584 O O . GLN A 1 695 ? 6.224 3.361 17.376 1.00 91.94 695 GLN A O 1
ATOM 5589 N N . ASN A 1 696 ? 7.604 3.249 15.611 1.00 91.56 696 ASN A N 1
ATOM 5590 C CA . ASN A 1 696 ? 7.255 4.572 15.093 1.00 91.56 696 ASN A CA 1
ATOM 5591 C C . ASN A 1 696 ? 5.806 4.640 14.581 1.00 91.56 696 ASN A C 1
ATOM 5593 O O . ASN A 1 696 ? 5.135 5.652 14.819 1.00 91.56 696 ASN A O 1
ATOM 5597 N N . LEU A 1 697 ? 5.349 3.591 13.886 1.00 91.06 697 LEU A N 1
ATOM 5598 C CA . LEU A 1 697 ? 4.082 3.526 13.143 1.00 91.06 697 LEU A CA 1
ATOM 5599 C C . LEU A 1 697 ? 2.885 3.003 13.956 1.00 91.06 697 LEU A C 1
ATOM 5601 O O . LEU A 1 697 ? 1.746 3.260 13.572 1.00 91.06 697 LEU A O 1
ATOM 5605 N N . LYS A 1 698 ? 3.110 2.307 15.077 1.00 89.44 698 LYS A N 1
ATOM 5606 C CA . LYS A 1 698 ? 2.059 1.705 15.915 1.00 89.44 698 LYS A CA 1
ATOM 5607 C C . LYS A 1 698 ? 0.964 2.708 16.299 1.00 89.44 698 LYS A C 1
ATOM 5609 O O . LYS A 1 698 ? 1.237 3.704 16.974 1.00 89.44 698 LYS A O 1
ATOM 5614 N N . GLY A 1 699 ? -0.275 2.437 15.880 1.00 86.06 699 GLY A N 1
ATOM 5615 C CA . GLY A 1 699 ? -1.431 3.300 16.149 1.00 86.06 699 GLY A CA 1
ATOM 5616 C C . GLY A 1 699 ? -1.361 4.673 15.467 1.00 86.06 699 GLY A C 1
ATOM 5617 O O . GLY A 1 699 ? -1.998 5.622 15.924 1.00 86.06 699 GLY A O 1
ATOM 5618 N N . LYS A 1 700 ? -0.557 4.810 14.406 1.00 89.19 700 LYS A N 1
ATOM 5619 C CA . LYS A 1 700 ? -0.362 6.043 13.633 1.00 89.19 700 LYS A CA 1
ATOM 5620 C C . LYS A 1 700 ? -0.440 5.750 12.139 1.00 89.19 700 LYS A C 1
ATOM 5622 O O . LYS A 1 700 ? -0.279 4.618 11.691 1.00 89.19 700 LYS A O 1
ATOM 5627 N N . LYS A 1 701 ? -0.675 6.795 11.351 1.00 89.00 701 LYS A N 1
ATOM 5628 C CA . LYS A 1 701 ? -0.559 6.736 9.887 1.00 89.00 701 LYS A CA 1
ATOM 5629 C C . LYS A 1 701 ? 0.910 6.885 9.494 1.00 89.00 701 LYS A C 1
ATOM 5631 O O . LYS A 1 701 ? 1.611 7.645 10.172 1.00 89.00 701 LYS A O 1
ATOM 5636 N N . PRO A 1 702 ? 1.389 6.239 8.420 1.00 90.06 702 PRO A N 1
ATOM 5637 C CA . PRO A 1 702 ? 2.694 6.576 7.879 1.00 90.06 702 PRO A CA 1
ATOM 5638 C C . PRO A 1 702 ? 2.722 8.037 7.415 1.00 90.06 702 PRO A C 1
ATOM 5640 O O . PRO A 1 702 ? 1.738 8.561 6.893 1.00 90.06 702 PRO A O 1
ATOM 5643 N N . THR A 1 703 ? 3.856 8.692 7.623 1.00 88.12 703 THR A N 1
ATOM 5644 C CA . THR A 1 703 ? 4.189 10.031 7.128 1.00 88.12 703 THR A CA 1
ATOM 5645 C C . THR A 1 703 ? 5.626 10.015 6.613 1.00 88.12 703 THR A C 1
ATOM 5647 O O . THR A 1 703 ? 6.342 9.019 6.776 1.00 88.12 703 THR A O 1
ATOM 5650 N N . PHE A 1 704 ? 6.093 11.110 6.014 1.00 86.31 704 PHE A N 1
ATOM 5651 C CA . PHE A 1 704 ? 7.488 11.214 5.593 1.00 86.31 704 PHE A CA 1
ATOM 5652 C C . PHE A 1 704 ? 8.456 11.060 6.785 1.00 86.31 704 PHE A C 1
ATOM 5654 O O . PHE A 1 704 ? 9.493 10.413 6.662 1.00 86.31 704 PHE A O 1
ATOM 5661 N N . GLU A 1 705 ? 8.114 11.576 7.965 1.00 87.94 705 GLU A N 1
ATOM 5662 C CA . GLU A 1 705 ? 8.985 11.604 9.147 1.00 87.94 705 GLU A CA 1
ATOM 5663 C C . GLU A 1 705 ? 9.089 10.230 9.818 1.00 87.94 705 GLU A C 1
ATOM 5665 O O . GLU A 1 705 ? 10.190 9.735 10.070 1.00 87.94 705 GLU A O 1
ATOM 5670 N N . ASN A 1 706 ? 7.951 9.591 10.115 1.00 90.19 706 ASN A N 1
ATOM 5671 C CA . ASN A 1 706 ? 7.934 8.368 10.925 1.00 90.19 706 ASN A CA 1
ATOM 5672 C C . ASN A 1 706 ? 8.419 7.121 10.154 1.00 90.19 706 ASN A C 1
ATOM 5674 O O . ASN A 1 706 ? 8.946 6.187 10.765 1.00 90.19 706 ASN A O 1
ATOM 5678 N N . THR A 1 707 ? 8.371 7.162 8.818 1.00 90.94 707 THR A N 1
ATOM 5679 C CA . THR A 1 707 ? 8.945 6.151 7.912 1.00 90.94 707 THR A CA 1
ATOM 5680 C C . THR A 1 707 ? 10.472 6.229 7.771 1.00 90.94 707 THR A C 1
ATOM 5682 O O . THR A 1 707 ? 11.054 5.400 7.075 1.00 90.94 707 THR A O 1
ATOM 5685 N N . LYS A 1 708 ? 11.171 7.164 8.441 1.00 93.44 708 LYS A N 1
ATOM 5686 C CA . LYS A 1 708 ? 12.639 7.327 8.329 1.00 93.44 708 LYS A CA 1
ATOM 5687 C C . LYS A 1 708 ? 13.428 6.020 8.531 1.00 93.44 708 LYS A C 1
ATOM 5689 O O . LYS A 1 708 ? 14.399 5.799 7.811 1.00 93.44 708 LYS A O 1
ATOM 5694 N N . SER A 1 709 ? 12.995 5.134 9.435 1.00 94.12 709 SER A N 1
ATOM 5695 C CA . SER A 1 709 ? 13.636 3.827 9.670 1.00 94.12 709 SER A CA 1
ATOM 5696 C C . SER A 1 709 ? 13.640 2.919 8.430 1.00 94.12 709 SER A C 1
ATOM 5698 O O . SER A 1 709 ? 14.647 2.263 8.179 1.00 94.12 709 SER A O 1
ATOM 5700 N N . LEU A 1 710 ? 12.572 2.940 7.616 1.00 95.00 710 LEU A N 1
ATOM 5701 C CA . LEU A 1 710 ? 12.489 2.203 6.345 1.00 95.00 710 LEU A CA 1
ATOM 5702 C C . LEU A 1 710 ? 13.604 2.649 5.399 1.00 95.00 710 LEU A C 1
ATOM 5704 O O . LEU A 1 710 ? 14.337 1.837 4.840 1.00 95.00 710 LEU A O 1
ATOM 5708 N N . ARG A 1 711 ? 13.762 3.970 5.257 1.00 94.62 711 ARG A N 1
ATOM 5709 C CA . ARG A 1 711 ? 14.790 4.537 4.386 1.00 94.62 711 ARG A CA 1
ATOM 5710 C C . ARG A 1 711 ? 16.191 4.237 4.904 1.00 94.62 711 ARG A C 1
ATOM 5712 O O . ARG A 1 711 ? 17.074 3.997 4.091 1.00 94.62 711 ARG A O 1
ATOM 5719 N N . SER A 1 712 ? 16.410 4.197 6.219 1.00 95.94 712 SER A N 1
ATOM 5720 C CA . SER A 1 712 ? 17.694 3.766 6.792 1.00 95.94 712 SER A CA 1
ATOM 5721 C C . SER A 1 712 ? 18.008 2.289 6.524 1.00 95.94 712 SER A C 1
ATOM 5723 O O . SER A 1 712 ? 19.159 1.980 6.232 1.00 95.94 712 SER A O 1
ATOM 5725 N N . TRP A 1 713 ? 17.011 1.399 6.572 1.00 96.50 713 TRP A N 1
ATOM 5726 C CA . TRP A 1 713 ? 17.178 -0.027 6.267 1.00 96.50 713 TRP A CA 1
ATOM 5727 C C . TRP A 1 713 ? 17.582 -0.265 4.808 1.00 96.50 713 TRP A C 1
ATOM 5729 O O . TRP A 1 713 ? 18.644 -0.828 4.547 1.00 96.50 713 TRP A O 1
ATOM 5739 N N . ILE A 1 714 ? 16.799 0.240 3.851 1.00 96.19 714 ILE A N 1
ATOM 5740 C CA . ILE A 1 714 ? 17.040 -0.034 2.425 1.00 96.19 714 ILE A CA 1
ATOM 5741 C C . ILE A 1 714 ? 18.299 0.705 1.920 1.00 96.19 714 ILE A C 1
ATOM 5743 O O . ILE A 1 714 ? 19.028 0.183 1.081 1.00 96.19 714 ILE A O 1
ATOM 5747 N N . ASN A 1 715 ? 18.662 1.860 2.502 1.00 95.31 715 ASN A N 1
ATOM 5748 C CA . ASN A 1 715 ? 19.979 2.473 2.257 1.00 95.31 715 ASN A CA 1
ATOM 5749 C C . ASN A 1 715 ? 21.156 1.691 2.870 1.00 95.31 715 ASN A C 1
ATOM 5751 O O . ASN A 1 715 ? 22.288 1.909 2.445 1.00 95.31 715 ASN A O 1
ATOM 5755 N N . LYS A 1 716 ? 20.939 0.792 3.845 1.00 94.94 716 LYS A N 1
ATOM 5756 C CA . LYS A 1 716 ? 21.971 -0.175 4.253 1.00 94.94 716 LYS A CA 1
ATOM 5757 C C . LYS A 1 716 ? 22.093 -1.282 3.203 1.00 94.94 716 LYS A C 1
ATOM 5759 O O . LY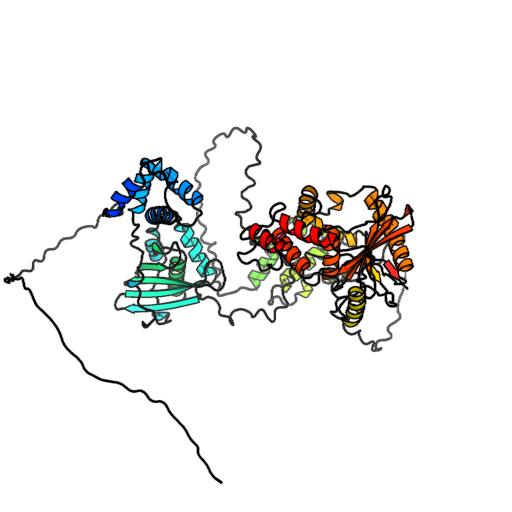S A 1 716 ? 23.201 -1.554 2.762 1.00 94.94 716 LYS A O 1
ATOM 5764 N N . MET A 1 717 ? 20.973 -1.857 2.756 1.00 92.56 717 MET A N 1
ATOM 5765 C CA . MET A 1 717 ? 20.952 -2.897 1.710 1.00 92.56 717 MET A CA 1
ATOM 5766 C C . MET A 1 717 ? 21.672 -2.436 0.430 1.00 92.56 717 MET A C 1
ATOM 5768 O O . MET A 1 717 ? 22.515 -3.155 -0.097 1.00 92.56 717 MET A O 1
ATOM 5772 N N . ALA A 1 718 ? 21.439 -1.190 0.002 1.00 92.81 718 ALA A N 1
ATOM 5773 C CA . ALA A 1 718 ? 22.082 -0.582 -1.170 1.00 92.81 718 ALA A CA 1
ATOM 5774 C C . ALA A 1 718 ? 23.616 -0.471 -1.098 1.00 92.81 718 ALA A C 1
ATOM 5776 O O . ALA A 1 718 ? 24.247 -0.335 -2.139 1.00 92.81 718 ALA A O 1
ATOM 5777 N N . LYS A 1 719 ? 24.220 -0.554 0.096 1.00 91.12 719 LYS A N 1
ATOM 5778 C CA . LYS A 1 719 ? 25.683 -0.567 0.272 1.00 91.12 719 LYS A CA 1
ATOM 5779 C C . LYS A 1 719 ? 26.302 -1.963 0.198 1.00 91.12 719 LYS A C 1
ATOM 5781 O O . LYS A 1 719 ? 27.519 -2.070 0.112 1.00 91.12 719 LYS A O 1
ATOM 5786 N N . HIS A 1 720 ? 25.491 -3.016 0.290 1.00 88.81 720 HIS A N 1
ATOM 5787 C CA . HIS A 1 720 ? 25.975 -4.394 0.209 1.00 88.81 720 HIS A CA 1
ATOM 5788 C C . HIS A 1 720 ? 26.002 -4.909 -1.238 1.00 88.81 720 HIS A C 1
ATOM 5790 O O . HIS A 1 720 ? 26.861 -5.720 -1.564 1.00 88.81 720 HIS A O 1
ATOM 5796 N N . ILE A 1 721 ? 25.143 -4.385 -2.119 1.00 88.81 721 ILE A N 1
ATOM 5797 C CA . ILE A 1 721 ? 25.117 -4.727 -3.550 1.00 88.81 721 ILE A CA 1
ATOM 5798 C C . ILE A 1 721 ? 26.337 -4.116 -4.260 1.00 88.81 721 ILE A C 1
ATOM 5800 O O . ILE A 1 721 ? 26.418 -2.897 -4.424 1.00 88.81 721 ILE A O 1
ATOM 5804 N N . GLN A 1 722 ? 27.268 -4.976 -4.674 1.00 86.56 722 GLN A N 1
ATOM 5805 C CA . GLN A 1 722 ? 28.485 -4.618 -5.413 1.00 86.56 722 GLN A CA 1
ATOM 5806 C C . GLN A 1 722 ? 28.259 -4.634 -6.936 1.00 86.56 722 GLN A C 1
ATOM 5808 O O . GLN A 1 722 ? 27.303 -5.268 -7.399 1.00 86.56 722 GLN A O 1
ATOM 5813 N N . PRO A 1 723 ? 29.109 -3.948 -7.726 1.00 89.69 723 PRO A N 1
ATOM 5814 C CA . PRO A 1 723 ? 29.131 -4.126 -9.173 1.00 89.69 723 PRO A CA 1
ATOM 5815 C C . PRO A 1 723 ? 29.599 -5.538 -9.556 1.00 89.69 723 PRO A C 1
ATOM 5817 O O . PRO A 1 723 ? 30.352 -6.181 -8.821 1.00 89.69 723 PRO A O 1
ATOM 5820 N N . VAL A 1 724 ? 29.152 -6.002 -10.721 1.00 88.38 724 VAL A N 1
ATOM 5821 C CA . VAL A 1 724 ? 29.408 -7.351 -11.239 1.00 88.38 724 VAL A CA 1
ATOM 5822 C C . VAL A 1 724 ? 29.909 -7.304 -12.687 1.00 88.38 724 VAL A C 1
ATOM 5824 O O . VAL A 1 724 ? 29.570 -6.382 -13.433 1.00 88.38 724 VAL A O 1
ATOM 5827 N N . SER A 1 725 ? 30.685 -8.313 -13.078 1.00 87.44 725 SER A N 1
ATOM 5828 C CA . SER A 1 725 ? 31.255 -8.491 -14.420 1.00 87.44 725 SER A CA 1
ATOM 5829 C C . SER A 1 725 ? 30.741 -9.783 -15.055 1.00 87.44 725 SER A C 1
ATOM 5831 O O . SER A 1 725 ? 30.434 -10.745 -14.350 1.00 87.44 725 SER A O 1
ATOM 5833 N N . PHE A 1 726 ? 30.676 -9.832 -16.386 1.00 86.62 726 PHE A N 1
ATOM 5834 C CA . PHE A 1 726 ? 30.240 -11.020 -17.124 1.00 86.62 726 PHE A CA 1
ATOM 5835 C C . PHE A 1 726 ? 31.411 -11.729 -17.802 1.00 86.62 726 PHE A C 1
ATOM 5837 O O . PHE A 1 726 ? 32.271 -11.089 -18.402 1.00 86.62 726 PHE A O 1
ATOM 5844 N N . VAL A 1 727 ? 31.403 -13.058 -17.723 1.00 80.00 727 VAL A N 1
ATOM 5845 C CA . VAL A 1 727 ? 32.341 -13.960 -18.399 1.00 80.00 727 VAL A CA 1
ATOM 5846 C C . VAL A 1 727 ? 31.532 -14.853 -19.341 1.00 80.00 727 VAL A C 1
ATOM 5848 O O . VAL A 1 727 ? 30.459 -15.333 -18.969 1.00 80.00 727 VAL A O 1
ATOM 5851 N N . ARG A 1 728 ? 32.031 -15.046 -20.565 1.00 64.62 728 ARG A N 1
ATOM 5852 C CA . ARG A 1 728 ? 31.384 -15.841 -21.621 1.00 64.62 728 ARG A CA 1
ATOM 5853 C C . ARG A 1 728 ? 31.847 -17.297 -21.578 1.00 64.62 728 ARG A C 1
ATOM 5855 O O . ARG A 1 728 ? 33.061 -17.557 -21.653 1.00 64.62 728 ARG A O 1
#

Sequence (728 aa):
MLSLPFHKSLPTFIPGGSGYETGQKFKMASKKVKKVAPTHCANSICTNSGQSKIPKSFKTTEKHLLNKDLKKQAKDLDKADLKTWTLPDLKGAALELKLKASGTKQELIERLQPLNESKVLLTKRLKQVKTSYVFRTSMELTDIPPSTSAWKADPALYPKVDSKTISKYTSVKKEGHKGQSRKGRRMLLSRKIKSVKSFREGNKTFVKAFIIKSFGHEITRPAVILFEKNIPIKGHCTCPIGKCGVCCHIIALLMFLEHYSKTKTTIFALSCTEKLQKWHRKGLRAGIATKASHISLRSFRNTRSTRERRKCNRGRKRNARKERKIDTENIDTNDFFKRDIEMMSQKVKVGLDKEKLHSHFYKTLMKHKMMSTGLSMELHYRNSWRARVVFMDHDYCQNVNNLFDNSILITQGNVHSQVRPESSLPSNENEEELISDLNADKEVPIVQDQKMMYENKREMLDLQKSFNAAETKTGTYEIRLPSYKRVQPCGFNYIAVTQGTNEWHSLRIGVITASKLPSLLGFCGHKQFNEAWFCIHNKVDESTLTPKRFKNFERGVEFEPKAIEHFEEMTGVPVSKSGYFHHPFDRRYGASPDGLAQTFLVEVKTRAQESNKPLQNVTASHIVQCNFQMECTGAQITILESYLPEQKCANFFLIQKDNLLVEVCKTITDSLLESKEIADSWPHEENNYLIKLGQNLKGKKPTFENTKSLRSWINKMAKHIQPVSFVR